Protein AF-0000000087426106 (afdb_homodimer)

Organism: Persicimonas caeni (NCBI:txid2292766)

Secondary structure (DSSP, 8-state):
-PPEEEEEESTTSHHHHHHHHHHHT-TTEEEEEEE-STTTTSBGGGT-TT--S--BEE---HHHHHHH--SEEEE---TT-THHHHHHHHHH-TT-EEEE-SSTTTT-TTSEE--HHHHHHHHTT-SEEEPPPHHHHHHHHHHTTTGGGBSS--EEEEEE-GGGG-SS--GGG-HHHHTT--EE---SS-HHHHHHHHHHTS--EEEEEE-SSSS-EEEEEEEEBSS---HHHHHHHHHHHHTT-TTEEE-SS---HHHHTT-SSEEEEEEEE-TTS-EEEEEEEE-TTTTTTHHHHHHHHHHHHT--TTTT--/-PPEEEEEESTTSHHHHHHHHHHHT-TTEEEEEEE-STTTTSBGGGT-TT--S--BEE---HHHHHHH--SEEEE---TT-THHHHHHHHHH-TT-EEEE-SSTTTT-TTSEE--HHHHHHHHTT-SEEEPPPHHHHHHHHHHTTTGGGBSS--EEEEEE-GGGG-SS--GGG-HHHHTT--EE---SS-HHHHHHHHHHTS--EEEEEE-SSSS-EEEEEEEEBSS---HHHHHHHHHHHHTT-TTEEE-SS---HHHHTT-SSEEEEEEEE-TTS-EEEEEEEE-TTTTTTHHHHHHHHHHHHTS-TTTT--

InterPro domains:
  IPR000534 Semialdehyde dehydrogenase, NAD-binding [PF01118] (6-125)
  IPR000534 Semialdehyde dehydrogenase, NAD-binding [SM00859] (5-126)
  IPR000706 N-acetyl-gamma-glutamyl-phosphate reductase, type 1 [MF_00150] (4-314)
  IPR000706 N-acetyl-gamma-glutamyl-phosphate reductase, type 1 [TIGR01850] (5-314)
  IPR023013 N-acetyl-gamma-glutamyl-phosphate reductase, active site [PS01224] (129-145)
  IPR036291 NAD(P)-binding domain superfamily [SSF51735] (4-149)
  IPR050085 N-acetyl-gamma-glutamyl-phosphate reductase [PTHR32338] (4-313)
  IPR058924 N-acetyl-gamma-glutamyl-phosphate reductase, dimerisation domain [PF22698] (134-288)

Sequence (628 aa):
MTTKTIGIVGARGYTGAELITLLTAHSGFELTYVSSRELAGERLADHVDAYDGELRFEELSPDDVAEYAADVCVLALPNGISGAFIDAIERECPDTVILDLSSDHRFDDTWTYGQTERFREQLKGATRISNPGCYATGMQLGLAPVVDLAIAPPQAFGVSGYSGAGTKPSPKNDLEVLSDNLMPYSLTGHTHEKEVSRHLGSQIYFTPHVAPFFRGITLTLSVQLGRPKSAEQIRALFDEAYADEPLVELVDDIPLVKDNAGEHAVRIGGISVDDNGEHLVVVVTLDNLLKGAATQALQNINLACGFGELEGIRMTTKTIGIVGARGYTGAELITLLTAHSGFELTYVSSRELAGERLADHVDAYDGELRFEELSPDDVAEYAADVCVLALPNGISGAFIDAIERECPDTVILDLSSDHRFDDTWTYGQTERFREQLKGATRISNPGCYATGMQLGLAPVVDLAIAPPQAFGVSGYSGAGTKPSPKNDLEVLSDNLMPYSLTGHTHEKEVSRHLGSQIYFTPHVAPFFRGITLTLSVQLGRPKSAEQIRALFDEAYADEPLVELVDDIPLVKDNAGEHAVRIGGISVDDNGEHLVVVVTLDNLLKGAATQALQNINLACGFGELEGIR

Structure (mmCIF, N/CA/C/O backbone):
data_AF-0000000087426106-model_v1
#
loop_
_entity.id
_entity.type
_entity.pdbx_description
1 polymer 'N-acetyl-gamma-glutamyl-phosphate reductase'
#
loop_
_atom_site.group_PDB
_atom_site.id
_atom_site.type_symbol
_atom_site.label_atom_id
_atom_site.label_alt_id
_atom_site.label_comp_id
_atom_site.label_asym_id
_atom_site.label_entity_id
_atom_site.label_seq_id
_atom_site.pdbx_PDB_ins_code
_atom_site.Cartn_x
_atom_site.Cartn_y
_atom_site.Cartn_z
_atom_site.occupancy
_atom_site.B_iso_or_equiv
_atom_site.auth_seq_id
_atom_site.auth_comp_id
_atom_site.auth_asym_id
_atom_site.auth_atom_id
_atom_site.pdbx_PDB_model_num
ATOM 1 N N . MET A 1 1 ? 13.188 42.094 16.016 1 53.28 1 MET A N 1
ATOM 2 C CA . MET A 1 1 ? 11.766 41.781 15.953 1 53.28 1 MET A CA 1
ATOM 3 C C . MET A 1 1 ? 11.273 41.188 17.266 1 53.28 1 MET A C 1
ATOM 5 O O . MET A 1 1 ? 12.016 40.469 17.938 1 53.28 1 MET A O 1
ATOM 9 N N . THR A 1 2 ? 10.203 41.656 17.922 1 75.75 2 THR A N 1
ATOM 10 C CA . THR A 1 2 ? 9.727 41.25 19.25 1 75.75 2 THR A CA 1
ATOM 11 C C . THR A 1 2 ? 9.312 39.781 19.234 1 75.75 2 THR A C 1
ATOM 13 O O . THR A 1 2 ? 8.695 39.312 18.281 1 75.75 2 THR A O 1
ATOM 16 N N . THR A 1 3 ? 9.836 39.031 20.062 1 92.94 3 THR A N 1
ATOM 17 C CA . THR A 1 3 ? 9.547 37.594 20.25 1 92.94 3 THR A CA 1
ATOM 18 C C . THR A 1 3 ? 8.07 37.375 20.562 1 92.94 3 THR A C 1
ATOM 20 O O . THR A 1 3 ? 7.477 38.125 21.344 1 92.94 3 THR A O 1
ATOM 23 N N . LYS A 1 4 ? 7.445 36.531 19.828 1 97.88 4 LYS A N 1
ATOM 24 C CA . LYS A 1 4 ? 6.051 36.188 20.078 1 97.88 4 LYS A CA 1
ATOM 25 C C . LYS A 1 4 ? 5.949 34.969 20.984 1 97.88 4 LYS A C 1
ATOM 27 O O . LYS A 1 4 ? 6.766 34.031 20.875 1 97.88 4 LYS A O 1
ATOM 32 N N . THR A 1 5 ? 4.961 35.031 21.812 1 98.25 5 THR A N 1
ATOM 33 C CA . THR A 1 5 ? 4.762 33.906 22.719 1 98.25 5 THR A CA 1
ATOM 34 C C . THR A 1 5 ? 3.865 32.844 22.094 1 98.25 5 THR A C 1
ATOM 36 O O . THR A 1 5 ? 2.959 33.156 21.328 1 98.25 5 THR A O 1
ATOM 39 N N . ILE A 1 6 ? 4.195 31.578 22.438 1 98.62 6 ILE A N 1
ATOM 40 C CA . ILE A 1 6 ? 3.418 30.484 21.875 1 98.62 6 ILE A CA 1
ATOM 41 C C . ILE A 1 6 ? 3.219 29.391 22.938 1 98.62 6 ILE A C 1
ATOM 43 O O . ILE A 1 6 ? 4.098 29.172 23.781 1 98.62 6 ILE A O 1
ATOM 47 N N . GLY A 1 7 ? 2.033 28.828 22.984 1 98.5 7 GLY A N 1
ATOM 48 C CA . GLY A 1 7 ? 1.731 27.672 23.828 1 98.5 7 GLY A CA 1
ATOM 49 C C . GLY A 1 7 ? 1.132 26.516 23.062 1 98.5 7 GLY A C 1
ATOM 50 O O . GLY A 1 7 ? 0.563 26.703 21.984 1 98.5 7 GLY A O 1
ATOM 51 N N . ILE A 1 8 ? 1.274 25.281 23.594 1 98.69 8 ILE A N 1
ATOM 52 C CA . ILE A 1 8 ? 0.754 24.062 22.984 1 98.69 8 ILE A CA 1
ATOM 53 C C . ILE A 1 8 ? -0.123 23.312 23.969 1 98.69 8 ILE A C 1
ATOM 55 O O . ILE A 1 8 ? 0.333 22.953 25.062 1 98.69 8 ILE A O 1
ATOM 59 N N . VAL A 1 9 ? -1.366 23.156 23.578 1 97.94 9 VAL A N 1
ATOM 60 C CA . VAL A 1 9 ? -2.283 22.344 24.359 1 97.94 9 VAL A CA 1
ATOM 61 C C . VAL A 1 9 ? -2.297 20.906 23.812 1 97.94 9 VAL A C 1
ATOM 63 O O . VAL A 1 9 ? -2.615 20.688 22.641 1 97.94 9 VAL A O 1
ATOM 66 N N . GLY A 1 10 ? -2.021 19.906 24.656 1 94.81 10 GLY A N 1
ATOM 67 C CA . GLY A 1 10 ? -1.888 18.531 24.203 1 94.81 10 GLY A CA 1
ATOM 68 C C . GLY A 1 10 ? -0.526 18.234 23.594 1 94.81 10 GLY A C 1
ATOM 69 O O . GLY A 1 10 ? -0.433 17.688 22.484 1 94.81 10 GLY A O 1
ATOM 70 N N . ALA A 1 11 ? 0.521 18.484 24.297 1 93.88 11 ALA A N 1
ATOM 71 C CA . ALA A 1 11 ? 1.875 18.531 23.75 1 93.88 11 ALA A CA 1
ATOM 72 C C . ALA A 1 11 ? 2.559 17.172 23.859 1 93.88 11 ALA A C 1
ATOM 74 O O . ALA A 1 11 ? 3.67 16.984 23.359 1 93.88 11 ALA A O 1
ATOM 75 N N . ARG A 1 12 ? 1.917 16.188 24.359 1 90.69 12 ARG A N 1
ATOM 76 C CA . ARG A 1 12 ? 2.594 14.953 24.703 1 90.69 12 ARG A CA 1
ATOM 77 C C . ARG A 1 12 ? 2.74 14.039 23.5 1 90.69 12 ARG A C 1
ATOM 79 O O . ARG A 1 12 ? 3.596 13.148 23.484 1 90.69 12 ARG A O 1
ATOM 86 N N . GLY A 1 13 ? 2.029 14.172 22.5 1 92.94 13 GLY A N 1
ATOM 87 C CA . GLY A 1 13 ? 2.068 13.281 21.359 1 92.94 13 GLY A CA 1
ATOM 88 C C . GLY A 1 13 ? 3.285 13.5 20.469 1 92.94 13 GLY A C 1
ATOM 89 O O . GLY A 1 13 ? 4.098 14.391 20.734 1 92.94 13 GLY A O 1
ATOM 90 N N . TYR A 1 14 ? 3.467 12.664 19.469 1 96 14 TYR A N 1
ATOM 91 C CA . TYR A 1 14 ? 4.602 12.719 18.562 1 96 14 TYR A CA 1
ATOM 92 C C . TYR A 1 14 ? 4.656 14.055 17.828 1 96 14 TYR A C 1
ATOM 94 O O . TYR A 1 14 ? 5.723 14.656 17.703 1 96 14 TYR A O 1
ATOM 102 N N . THR A 1 15 ? 3.502 14.477 17.312 1 96.62 15 THR A N 1
ATOM 103 C CA . THR A 1 15 ? 3.457 15.75 16.609 1 96.62 15 THR A CA 1
ATOM 104 C C . THR A 1 15 ? 3.842 16.906 17.531 1 96.62 15 THR A C 1
ATOM 106 O O . THR A 1 15 ? 4.559 17.812 17.125 1 96.62 15 THR A O 1
ATOM 109 N N . GLY A 1 16 ? 3.32 16.891 18.766 1 96.5 16 GLY A N 1
ATOM 110 C CA . GLY A 1 16 ? 3.707 17.906 19.734 1 96.5 16 GLY A CA 1
ATOM 111 C C . GLY A 1 16 ? 5.207 17.984 19.953 1 96.5 16 GLY A C 1
ATOM 112 O O . GLY A 1 16 ? 5.785 19.062 19.953 1 96.5 16 GLY A O 1
ATOM 113 N N . ALA A 1 17 ? 5.809 16.828 20.125 1 96.56 17 ALA A N 1
ATOM 114 C CA . ALA A 1 17 ? 7.254 16.766 20.328 1 96.56 17 ALA A CA 1
ATOM 115 C C . ALA A 1 17 ? 8.008 17.344 19.125 1 96.56 17 ALA A C 1
ATOM 117 O O . ALA A 1 17 ? 8.984 18.078 19.297 1 96.56 17 ALA A O 1
ATOM 118 N N . GLU A 1 18 ? 7.586 17.031 17.938 1 97.75 18 GLU A N 1
ATOM 119 C CA . GLU A 1 18 ? 8.211 17.562 16.734 1 97.75 18 GLU A CA 1
ATOM 120 C C . GLU A 1 18 ? 8.062 19.078 16.656 1 97.75 18 GLU A C 1
ATOM 122 O O . GLU A 1 18 ? 9 19.781 16.281 1 97.75 18 GLU A O 1
ATOM 127 N N . LEU A 1 19 ? 6.883 19.547 16.984 1 98.38 19 LEU A N 1
ATOM 128 C CA . LEU A 1 19 ? 6.641 20.984 16.938 1 98.38 19 LEU A CA 1
ATOM 129 C C . LEU A 1 19 ? 7.496 21.719 17.969 1 98.38 19 LEU A C 1
ATOM 131 O O . LEU A 1 19 ? 8.047 22.781 17.672 1 98.38 19 LEU A O 1
ATOM 135 N N . ILE A 1 20 ? 7.602 21.172 19.172 1 98.12 20 ILE A N 1
ATOM 136 C CA . ILE A 1 20 ? 8.438 21.766 20.219 1 98.12 20 ILE A CA 1
ATOM 137 C C . ILE A 1 20 ? 9.883 21.828 19.734 1 98.12 20 ILE A C 1
ATOM 139 O O . ILE A 1 20 ? 10.562 22.844 19.922 1 98.12 20 ILE A O 1
ATOM 143 N N . THR A 1 21 ? 10.32 20.766 19.078 1 98.06 21 THR A N 1
ATOM 144 C CA . THR A 1 21 ? 11.672 20.734 18.531 1 98.06 21 THR A CA 1
ATOM 145 C C . THR A 1 21 ? 11.867 21.875 17.531 1 98.06 21 THR A C 1
ATOM 147 O O . THR A 1 21 ? 12.875 22.594 17.594 1 98.06 21 THR A O 1
ATOM 150 N N . LEU A 1 22 ? 10.961 22.094 16.672 1 98.38 22 LEU A N 1
ATOM 151 C CA . LEU A 1 22 ? 11.039 23.141 15.664 1 98.38 22 LEU A CA 1
ATOM 152 C C . LEU A 1 22 ? 11.008 24.516 16.328 1 98.38 22 LEU A C 1
ATOM 154 O O . LEU A 1 22 ? 11.766 25.406 15.938 1 98.38 22 LEU A O 1
ATOM 158 N N . LEU A 1 23 ? 10.18 24.656 17.312 1 97.75 23 LEU A N 1
ATOM 159 C CA . LEU A 1 23 ? 10.031 25.938 18 1 97.75 23 LEU A CA 1
ATOM 160 C C . LEU A 1 23 ? 11.289 26.281 18.797 1 97.75 23 LEU A C 1
ATOM 162 O O . LEU A 1 23 ? 11.641 27.453 18.922 1 97.75 23 LEU A O 1
ATOM 166 N N . THR A 1 24 ? 11.891 25.25 19.312 1 96.31 24 THR A N 1
ATOM 167 C CA . THR A 1 24 ? 13.133 25.453 20.062 1 96.31 24 THR A CA 1
ATOM 168 C C . THR A 1 24 ? 14.203 26.062 19.156 1 96.31 24 THR A C 1
ATOM 170 O O . THR A 1 24 ? 15.031 26.859 19.641 1 96.31 24 THR A O 1
ATOM 173 N N . ALA A 1 25 ? 14.117 25.781 17.906 1 95.06 25 ALA A N 1
ATOM 174 C CA . ALA A 1 25 ? 15.102 26.281 16.953 1 95.06 25 ALA A CA 1
ATOM 175 C C . ALA A 1 25 ? 14.672 27.625 16.359 1 95.06 25 ALA A C 1
ATOM 177 O O . ALA A 1 25 ? 15.406 28.219 15.578 1 95.06 25 ALA A O 1
ATOM 178 N N . HIS A 1 26 ? 13.57 28.125 16.734 1 96.88 26 HIS A N 1
ATOM 179 C CA . HIS A 1 26 ? 13 29.344 16.172 1 96.88 26 HIS A CA 1
ATOM 180 C C . HIS A 1 26 ? 13.25 30.547 17.078 1 96.88 26 HIS A C 1
ATOM 182 O O . HIS A 1 26 ? 12.766 30.578 18.203 1 96.88 26 HIS A O 1
ATOM 188 N N . SER A 1 27 ? 13.883 31.562 16.625 1 95.31 27 SER A N 1
ATOM 189 C CA . SER A 1 27 ? 14.289 32.688 17.453 1 95.31 27 SER A CA 1
ATOM 190 C C . SER A 1 27 ? 13.133 33.656 17.672 1 95.31 27 SER A C 1
ATOM 192 O O . SER A 1 27 ? 13.172 34.5 18.594 1 95.31 27 SER A O 1
ATOM 194 N N . GLY A 1 28 ? 12.141 33.5 16.859 1 97.38 28 GLY A N 1
ATOM 195 C CA . GLY A 1 28 ? 11.039 34.469 16.922 1 97.38 28 GLY A CA 1
ATOM 196 C C . GLY A 1 28 ? 9.945 34.062 17.875 1 97.38 28 GLY A C 1
ATOM 197 O O . GLY A 1 28 ? 9.047 34.844 18.188 1 97.38 28 GLY A O 1
ATOM 198 N N . PHE A 1 29 ? 10.062 32.844 18.422 1 97.75 29 PHE A N 1
ATOM 199 C CA . PHE A 1 29 ? 9.016 32.375 19.312 1 97.75 29 PHE A CA 1
ATOM 200 C C . PHE A 1 29 ? 9.594 32 20.672 1 97.75 29 PHE A C 1
ATOM 202 O O . PHE A 1 29 ? 10.711 31.484 20.766 1 97.75 29 PHE A O 1
ATOM 209 N N . GLU A 1 30 ? 8.828 32.281 21.641 1 97.19 30 GLU A N 1
ATOM 210 C CA . GLU A 1 30 ? 9.078 31.797 23 1 97.19 30 GLU A CA 1
ATOM 211 C C . GLU A 1 30 ? 7.98 30.844 23.453 1 97.19 30 GLU A C 1
ATOM 213 O O . GLU A 1 30 ? 6.816 31.234 23.562 1 97.19 30 GLU A O 1
ATOM 218 N N . LEU A 1 31 ? 8.336 29.625 23.688 1 97.94 31 LEU A N 1
ATOM 219 C CA . LEU A 1 31 ? 7.383 28.656 24.219 1 97.94 31 LEU A CA 1
ATOM 220 C C . LEU A 1 31 ? 7.066 28.953 25.688 1 97.94 31 LEU A C 1
ATOM 222 O O . LEU A 1 31 ? 7.941 28.844 26.547 1 97.94 31 LEU A O 1
ATOM 226 N N . THR A 1 32 ? 5.797 29.234 25.984 1 97.31 32 THR A N 1
ATOM 227 C CA . THR A 1 32 ? 5.492 29.766 27.312 1 97.31 32 THR A CA 1
ATOM 228 C C . THR A 1 32 ? 4.77 28.719 28.156 1 97.31 32 THR A C 1
ATOM 230 O O . THR A 1 32 ? 4.82 28.75 29.375 1 97.31 32 THR A O 1
ATOM 233 N N . TYR A 1 33 ? 4.082 27.828 27.469 1 97.69 33 TYR A N 1
ATOM 234 C CA . TYR A 1 33 ? 3.461 26.734 28.219 1 97.69 33 TYR A CA 1
ATOM 235 C C . TYR A 1 33 ? 3.254 25.516 27.328 1 97.69 33 TYR A C 1
ATOM 237 O O . TYR A 1 33 ? 3.158 25.641 26.094 1 97.69 33 TYR A O 1
ATOM 245 N N . VAL A 1 34 ? 3.188 24.391 27.891 1 98.25 34 VAL A N 1
ATOM 246 C CA . VAL A 1 34 ? 2.812 23.109 27.297 1 98.25 34 VAL A CA 1
ATOM 247 C C . VAL A 1 34 ? 1.861 22.359 28.234 1 98.25 34 VAL A C 1
ATOM 249 O O . VAL A 1 34 ? 2.117 22.266 29.438 1 98.25 34 VAL A O 1
ATOM 252 N N . SER A 1 35 ? 0.812 21.906 27.625 1 97 35 SER A N 1
ATOM 253 C CA . SER A 1 35 ? -0.205 21.266 28.469 1 97 35 SER A CA 1
ATOM 254 C C . SER A 1 35 ? -0.269 19.766 28.203 1 97 35 SER A C 1
ATOM 256 O O . SER A 1 35 ? -0.143 19.328 27.062 1 97 35 SER A O 1
ATOM 258 N N . SER A 1 36 ? -0.388 19 29.172 1 95.5 36 SER A N 1
ATOM 259 C CA . SER A 1 36 ? -0.658 17.562 29.188 1 95.5 36 SER A CA 1
ATOM 260 C C . SER A 1 36 ? -1.128 17.109 30.562 1 95.5 36 SER A C 1
ATOM 262 O O . SER A 1 36 ? -0.473 17.391 31.578 1 95.5 36 SER A O 1
ATOM 264 N N . ARG A 1 37 ? -2.266 16.469 30.703 1 91.94 37 ARG A N 1
ATOM 265 C CA . ARG A 1 37 ? -2.734 15.914 31.969 1 91.94 37 ARG A CA 1
ATOM 266 C C . ARG A 1 37 ? -1.839 14.773 32.438 1 91.94 37 ARG A C 1
ATOM 268 O O . ARG A 1 37 ? -1.472 14.703 33.625 1 91.94 37 ARG A O 1
ATOM 275 N N . GLU A 1 38 ? -1.466 13.891 31.469 1 93.06 38 GLU A N 1
ATOM 276 C CA . GLU A 1 38 ? -0.722 12.672 31.766 1 93.06 38 GLU A CA 1
ATOM 277 C C . GLU A 1 38 ? 0.686 12.984 32.25 1 93.06 38 GLU A C 1
ATOM 279 O O . GLU A 1 38 ? 1.226 12.273 33.125 1 93.06 38 GLU A O 1
ATOM 284 N N . LEU A 1 39 ? 1.268 14.062 31.781 1 96.12 39 LEU A N 1
ATOM 285 C CA . LEU A 1 39 ? 2.662 14.352 32.094 1 96.12 39 LEU A CA 1
ATOM 286 C C . LEU A 1 39 ? 2.77 15.555 33.031 1 96.12 39 LEU A C 1
ATOM 288 O O . LEU A 1 39 ? 3.854 16.109 33.188 1 96.12 39 LEU A O 1
ATOM 292 N N . ALA A 1 40 ? 1.694 15.977 33.594 1 97.19 40 ALA A N 1
ATOM 293 C CA . ALA A 1 40 ? 1.67 17.172 34.438 1 97.19 40 ALA A CA 1
ATOM 294 C C . ALA A 1 40 ? 2.762 17.109 35.5 1 97.19 40 ALA A C 1
ATOM 296 O O . ALA A 1 40 ? 2.904 16.109 36.188 1 97.19 40 ALA A O 1
ATOM 297 N N . GLY A 1 41 ? 3.51 18.188 35.5 1 97.94 41 GLY A N 1
ATOM 298 C CA . GLY A 1 41 ? 4.559 18.297 36.531 1 97.94 41 GLY A CA 1
ATOM 299 C C . GLY A 1 41 ? 5.914 17.828 36.031 1 97.94 41 GLY A C 1
ATOM 300 O O . GLY A 1 41 ? 6.945 18.203 36.594 1 97.94 41 GLY A O 1
ATOM 301 N N . GLU A 1 42 ? 5.938 17.031 35 1 97.94 42 GLU A N 1
ATOM 302 C CA . GLU A 1 42 ? 7.195 16.516 34.469 1 97.94 42 GLU A CA 1
ATOM 303 C C . GLU A 1 42 ? 7.914 17.562 33.625 1 97.94 42 GLU A C 1
ATOM 305 O O . GLU A 1 42 ? 7.277 18.438 33.062 1 97.94 42 GLU A O 1
ATOM 310 N N . ARG A 1 43 ? 9.227 17.516 33.719 1 97.56 43 ARG A N 1
ATOM 311 C CA . ARG A 1 43 ? 10.031 18.469 32.938 1 97.56 43 ARG A CA 1
ATOM 312 C C . ARG A 1 43 ? 9.906 18.188 31.438 1 97.56 43 ARG A C 1
ATOM 314 O O . ARG A 1 43 ? 10.023 17.031 31.016 1 97.56 43 ARG A O 1
ATOM 321 N N . LEU A 1 44 ? 9.68 19.219 30.625 1 98.19 44 LEU A N 1
ATOM 322 C CA . LEU A 1 44 ? 9.602 19.094 29.172 1 98.19 44 LEU A CA 1
ATOM 323 C C . LEU A 1 44 ? 10.906 18.516 28.609 1 98.19 44 LEU A C 1
ATOM 325 O O . LEU A 1 44 ? 10.883 17.672 27.719 1 98.19 44 LEU A O 1
ATOM 329 N N . ALA A 1 45 ? 12.039 18.844 29.109 1 97.44 45 ALA A N 1
ATOM 330 C CA . ALA A 1 45 ? 13.367 18.453 28.656 1 97.44 45 ALA A CA 1
ATOM 331 C C . ALA A 1 45 ? 13.57 16.953 28.812 1 97.44 45 ALA A C 1
ATOM 333 O O . ALA A 1 45 ? 14.453 16.359 28.172 1 97.44 45 ALA A O 1
ATOM 334 N N . ASP A 1 46 ? 12.805 16.312 29.656 1 97.25 46 ASP A N 1
ATOM 335 C CA . ASP A 1 46 ? 12.906 14.875 29.859 1 97.25 46 ASP A CA 1
ATOM 336 C C . ASP A 1 46 ? 12.172 14.109 28.75 1 97.25 46 ASP A C 1
ATOM 338 O O . ASP A 1 46 ? 12.359 12.898 28.609 1 97.25 46 ASP A O 1
ATOM 342 N N . HIS A 1 47 ? 11.383 14.82 28 1 96.56 47 HIS A N 1
ATOM 343 C CA . HIS A 1 47 ? 10.531 14.148 27.016 1 96.56 47 HIS A CA 1
ATOM 344 C C . HIS A 1 47 ? 10.859 14.617 25.594 1 96.56 47 HIS A C 1
ATOM 346 O O . HIS A 1 47 ? 10.5 13.953 24.625 1 96.56 47 HIS A O 1
ATOM 352 N N . VAL A 1 48 ? 11.406 15.719 25.484 1 97.44 48 VAL A N 1
ATOM 353 C CA . VAL A 1 48 ? 11.828 16.281 24.203 1 97.44 48 VAL A CA 1
ATOM 354 C C . VAL A 1 48 ? 13.305 16.656 24.25 1 97.44 48 VAL A C 1
ATOM 356 O O . VAL A 1 48 ? 13.656 17.734 24.766 1 97.44 48 VAL A O 1
ATOM 359 N N . ASP A 1 49 ? 14.125 15.898 23.656 1 95.75 49 ASP A N 1
ATOM 360 C CA . ASP A 1 49 ? 15.578 16.016 23.797 1 95.75 49 ASP A CA 1
ATOM 361 C C . ASP A 1 49 ? 16.078 17.359 23.297 1 95.75 49 ASP A C 1
ATOM 363 O O . ASP A 1 49 ? 17.031 17.922 23.844 1 95.75 49 ASP A O 1
ATOM 367 N N . ALA A 1 50 ? 15.367 17.875 22.328 1 95.44 50 ALA A N 1
ATOM 368 C CA . ALA A 1 50 ? 15.82 19.109 21.703 1 95.44 50 ALA A CA 1
ATOM 369 C C . ALA A 1 50 ? 15.586 20.312 22.625 1 95.44 50 ALA A C 1
ATOM 371 O O . ALA A 1 50 ? 16.172 21.375 22.422 1 95.44 50 ALA A O 1
ATOM 372 N N . TYR A 1 51 ? 14.758 20.141 23.578 1 97 51 TYR A N 1
ATOM 373 C CA . TYR A 1 51 ? 14.398 21.234 24.469 1 97 51 TYR A CA 1
ATOM 374 C C . TYR A 1 51 ? 15.273 21.234 25.719 1 97 51 TYR A C 1
ATOM 376 O O . TYR A 1 51 ? 15.375 20.219 26.406 1 97 51 TYR A O 1
ATOM 384 N N . ASP A 1 52 ? 15.867 22.328 26.047 1 94.69 52 ASP A N 1
ATOM 385 C CA . ASP A 1 52 ? 16.781 22.375 27.188 1 94.69 52 ASP A CA 1
ATOM 386 C C . ASP A 1 52 ? 16.312 23.438 28.203 1 94.69 52 ASP A C 1
ATOM 388 O O . ASP A 1 52 ? 17.094 23.828 29.062 1 94.69 52 ASP A O 1
ATOM 392 N N . GLY A 1 53 ? 15.156 23.891 28.125 1 95.62 53 GLY A N 1
ATOM 393 C CA . GLY A 1 53 ? 14.625 24.891 29.047 1 95.62 53 GLY A CA 1
ATOM 394 C C . GLY A 1 53 ? 14.062 24.281 30.312 1 95.62 53 GLY A C 1
ATOM 395 O O . GLY A 1 53 ? 14.383 23.141 30.656 1 95.62 53 GLY A O 1
ATOM 396 N N . GLU A 1 54 ? 13.242 25.094 31.016 1 96.62 54 GLU A N 1
ATOM 397 C CA . GLU A 1 54 ? 12.797 24.672 32.344 1 96.62 54 GLU A CA 1
ATOM 398 C C . GLU A 1 54 ? 11.289 24.453 32.375 1 96.62 54 GLU A C 1
ATOM 400 O O . GLU A 1 54 ? 10.719 24.156 33.438 1 96.62 54 GLU A O 1
ATOM 405 N N . LEU A 1 55 ? 10.734 24.5 31.234 1 97.44 55 LEU A N 1
ATOM 406 C CA . LEU A 1 55 ? 9.289 24.344 31.188 1 97.44 55 LEU A CA 1
ATOM 407 C C . LEU A 1 55 ? 8.875 22.969 31.672 1 97.44 55 LEU A C 1
ATOM 409 O O . LEU A 1 55 ? 9.594 21.984 31.453 1 97.44 55 LEU A O 1
ATOM 413 N N . ARG A 1 56 ? 7.715 22.906 32.312 1 98.12 56 ARG A N 1
ATOM 414 C CA . ARG A 1 56 ? 7.078 21.672 32.719 1 98.12 56 ARG A CA 1
ATOM 415 C C . ARG A 1 56 ? 5.688 21.531 32.125 1 98.12 56 ARG A C 1
ATOM 417 O O . ARG A 1 56 ? 5.023 22.531 31.844 1 98.12 56 ARG A O 1
ATOM 424 N N . PHE A 1 57 ? 5.328 20.297 31.922 1 98.19 57 PHE A N 1
ATOM 425 C CA . PHE A 1 57 ? 3.949 20.062 31.5 1 98.19 57 PHE A CA 1
ATOM 426 C C . PHE A 1 57 ? 2.973 20.5 32.594 1 98.19 57 PHE A C 1
ATOM 428 O O . PHE A 1 57 ? 3.221 20.281 33.781 1 98.19 57 PHE A O 1
ATOM 435 N N . GLU A 1 58 ? 1.907 21.094 32.125 1 98 58 GLU A N 1
ATOM 436 C CA . GLU A 1 58 ? 0.857 21.516 33.062 1 98 58 GLU A CA 1
ATOM 437 C C . GLU A 1 58 ? -0.499 20.953 32.656 1 98 58 GLU A C 1
ATOM 439 O O . GLU A 1 58 ? 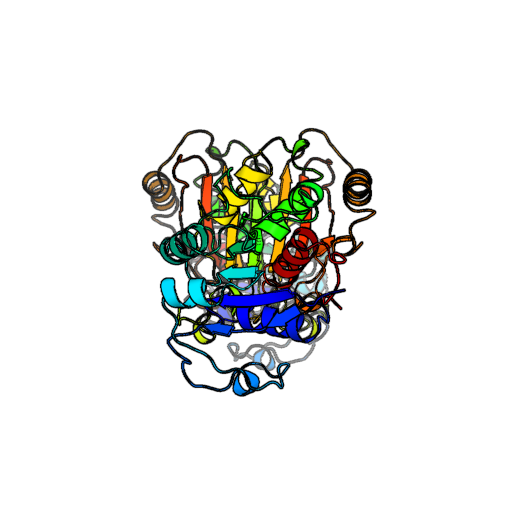-0.755 20.734 31.469 1 98 58 GLU A O 1
ATOM 444 N N . GLU A 1 59 ? -1.264 20.594 33.625 1 97.44 59 GLU A N 1
ATOM 445 C CA . GLU A 1 59 ? -2.68 20.359 33.375 1 97.44 59 GLU A CA 1
ATOM 446 C C . GLU A 1 59 ? -3.455 21.672 33.344 1 97.44 59 GLU A C 1
ATOM 448 O O . GLU A 1 59 ? -3.674 22.312 34.375 1 97.44 59 GLU A O 1
ATOM 453 N N . LEU A 1 60 ? -3.879 22.109 32.219 1 97.38 60 LEU A N 1
ATOM 454 C CA . LEU A 1 60 ? -4.48 23.438 32.062 1 97.38 60 LEU A CA 1
ATOM 455 C C . LEU A 1 60 ? -5.93 23.312 31.594 1 97.38 60 LEU A C 1
ATOM 457 O O . LEU A 1 60 ? -6.238 22.562 30.672 1 97.38 60 LEU A O 1
ATOM 461 N N . SER A 1 61 ? -6.812 23.984 32.25 1 97.12 61 SER A N 1
ATOM 462 C CA . SER A 1 61 ? -8.188 24.141 31.797 1 97.12 61 SER A CA 1
ATOM 463 C C . SER A 1 61 ? -8.273 25.156 30.656 1 97.12 61 SER A C 1
ATOM 465 O O . SER A 1 61 ? -7.316 25.875 30.391 1 97.12 61 SER A O 1
ATOM 467 N N . PRO A 1 62 ? -9.438 25.188 30 1 97.75 62 PRO A N 1
ATOM 468 C CA . PRO A 1 62 ? -9.641 26.219 28.984 1 97.75 62 PRO A CA 1
ATOM 469 C C . PRO A 1 62 ? -9.414 27.625 29.516 1 97.75 62 PRO A C 1
ATOM 471 O O . PRO A 1 62 ? -8.766 28.438 28.844 1 97.75 62 PRO A O 1
ATOM 474 N N . ASP A 1 63 ? -9.859 27.906 30.688 1 97.44 63 ASP A N 1
ATOM 475 C CA . ASP A 1 63 ? -9.695 29.219 31.266 1 97.44 63 ASP A CA 1
ATOM 476 C C . ASP A 1 63 ? -8.227 29.516 31.578 1 97.44 63 ASP A C 1
ATOM 478 O O . ASP A 1 63 ? -7.762 30.641 31.438 1 97.44 63 ASP A O 1
ATOM 482 N N . ASP A 1 64 ? -7.539 28.484 32.062 1 97.69 64 ASP A N 1
ATOM 483 C CA . ASP A 1 64 ? -6.109 28.641 32.312 1 97.69 64 ASP A CA 1
ATOM 484 C C . ASP A 1 64 ? -5.371 29.047 31.031 1 97.69 64 ASP A C 1
ATOM 486 O O . ASP A 1 64 ? -4.531 29.953 31.062 1 97.69 64 ASP A O 1
ATOM 490 N N . VAL A 1 65 ? -5.664 28.359 29.938 1 97.81 65 VAL A N 1
ATOM 491 C CA . VAL A 1 65 ? -5.016 28.609 28.656 1 97.81 65 VAL A CA 1
ATOM 492 C C . VAL A 1 65 ? -5.293 30.047 28.203 1 97.81 65 VAL A C 1
ATOM 494 O O . VAL A 1 65 ? -4.387 30.75 27.75 1 97.81 65 VAL A O 1
ATOM 497 N N . ALA A 1 66 ? -6.496 30.469 28.344 1 97.31 66 ALA A N 1
ATOM 498 C CA . ALA A 1 66 ? -6.871 31.828 27.969 1 97.31 66 ALA A CA 1
ATOM 499 C C . ALA A 1 66 ? -6.129 32.875 28.812 1 97.31 66 ALA A C 1
ATOM 501 O O . ALA A 1 66 ? -5.793 33.938 28.328 1 97.31 66 ALA A O 1
ATOM 502 N N . GLU A 1 67 ? -5.891 32.531 30.047 1 96.31 67 GLU A N 1
ATOM 503 C CA . GLU A 1 67 ? -5.219 33.438 30.969 1 96.31 67 GLU A CA 1
ATOM 504 C C . GLU A 1 67 ? -3.762 33.656 30.562 1 96.31 67 GLU A C 1
ATOM 506 O O . GLU A 1 67 ? -3.191 34.719 30.828 1 96.31 67 GLU A O 1
ATOM 511 N N . TYR A 1 68 ? -3.156 32.656 29.984 1 95.12 68 TYR A N 1
ATOM 512 C CA . TYR A 1 68 ? -1.79 32.812 29.5 1 95.12 68 TYR A CA 1
ATOM 513 C C . TYR A 1 68 ? -1.7 33.938 28.453 1 95.12 68 TYR A C 1
ATOM 515 O O . TYR A 1 68 ? -0.667 34.594 28.328 1 95.12 68 TYR A O 1
ATOM 523 N N . ALA A 1 69 ? -2.75 34.094 27.656 1 95.31 69 ALA A N 1
ATOM 524 C CA . ALA A 1 69 ? -2.852 35.156 26.656 1 95.31 69 ALA A CA 1
ATOM 525 C C . ALA A 1 69 ? -1.648 35.156 25.719 1 95.31 69 ALA A C 1
ATOM 527 O O . ALA A 1 69 ? -1.041 36.188 25.453 1 95.31 69 ALA A O 1
ATOM 528 N N . ALA A 1 70 ? -1.248 33.938 25.312 1 97.56 70 ALA A N 1
ATOM 529 C CA . ALA A 1 70 ? -0.148 33.812 24.359 1 97.56 70 ALA A CA 1
ATOM 530 C C . ALA A 1 70 ? -0.537 34.375 23 1 97.56 70 ALA A C 1
ATOM 532 O O . ALA A 1 70 ? -1.719 34.406 22.656 1 97.56 70 ALA A O 1
ATOM 533 N N . ASP A 1 71 ? 0.462 34.844 22.234 1 98.38 71 ASP A N 1
ATOM 534 C CA . ASP A 1 71 ? 0.207 35.312 20.875 1 98.38 71 ASP A CA 1
ATOM 535 C C . ASP A 1 71 ? -0.334 34.219 19.984 1 98.38 71 ASP A C 1
ATOM 537 O O . ASP A 1 71 ? -1.147 34.469 19.094 1 98.38 71 ASP A O 1
ATOM 541 N N . VAL A 1 72 ? 0.172 33 20.172 1 98.81 72 VAL A N 1
ATOM 542 C CA . VAL A 1 72 ? -0.23 31.828 19.391 1 98.81 72 VAL A CA 1
ATOM 543 C C . VAL A 1 72 ? -0.582 30.672 20.328 1 98.81 72 VAL A C 1
ATOM 545 O O . VAL A 1 72 ? 0.114 30.438 21.312 1 98.81 72 VAL A O 1
ATOM 548 N N . CYS A 1 73 ? -1.648 30 20.031 1 98.81 73 CYS A N 1
ATOM 549 C CA . CYS A 1 73 ? -2.035 28.766 20.719 1 98.81 73 CYS A CA 1
ATOM 550 C C . CYS A 1 73 ? -2.211 27.625 19.734 1 98.81 73 CYS A C 1
ATOM 552 O O . CYS A 1 73 ? -3.049 27.703 18.828 1 98.81 73 CYS A O 1
ATOM 554 N N . VAL A 1 74 ? -1.464 26.547 19.906 1 98.81 74 VAL A N 1
ATOM 555 C CA . VAL A 1 74 ? -1.629 25.344 19.094 1 98.81 74 VAL A CA 1
ATOM 556 C C . VAL A 1 74 ? -2.441 24.312 19.875 1 98.81 74 VAL A C 1
ATOM 558 O O . VAL A 1 74 ? -2.107 23.969 21.016 1 98.81 74 VAL A O 1
ATOM 561 N N . LEU A 1 75 ? -3.496 23.906 19.25 1 98.38 75 LEU A N 1
ATOM 562 C CA . LEU A 1 75 ? -4.312 22.844 19.828 1 98.38 75 LEU A CA 1
ATOM 563 C C . LEU A 1 75 ? -3.965 21.5 19.219 1 98.38 75 LEU A C 1
ATOM 565 O O . LEU A 1 75 ? -4.344 21.219 18.078 1 98.38 75 LEU A O 1
ATOM 569 N N . ALA A 1 76 ? -3.273 20.703 19.906 1 96.81 76 ALA A N 1
ATOM 570 C CA . ALA A 1 76 ? -2.896 19.344 19.516 1 96.81 76 ALA A CA 1
ATOM 571 C C . ALA A 1 76 ? -3.689 18.312 20.312 1 96.81 76 ALA A C 1
ATOM 573 O O . ALA A 1 76 ? -3.107 17.438 20.969 1 96.81 76 ALA A O 1
ATOM 574 N N . LEU A 1 77 ? -4.996 18.375 20.219 1 95.12 77 LEU A N 1
ATOM 575 C CA . LEU A 1 77 ? -5.93 17.547 20.969 1 95.12 77 LEU A CA 1
ATOM 576 C C . LEU A 1 77 ? -6.66 16.578 20.062 1 95.12 77 LEU A C 1
ATOM 578 O O . LEU A 1 77 ? -6.707 16.781 18.844 1 95.12 77 LEU A O 1
ATOM 582 N N . PRO A 1 78 ? -7.188 15.477 20.641 1 92.12 78 PRO A N 1
ATOM 583 C CA . PRO A 1 78 ? -8.039 14.602 19.844 1 92.12 78 PRO A CA 1
ATOM 584 C C . PRO A 1 78 ? -9.25 15.328 19.266 1 92.12 78 PRO A C 1
ATOM 586 O O . PRO A 1 78 ? -9.625 16.406 19.75 1 92.12 78 PRO A O 1
ATOM 589 N N . ASN A 1 79 ? -9.797 14.773 18.25 1 94.38 79 ASN A N 1
ATOM 590 C CA . ASN A 1 79 ? -10.977 15.352 17.625 1 94.38 79 ASN A CA 1
ATOM 591 C C . ASN A 1 79 ? -12.102 15.57 18.641 1 94.38 79 ASN A C 1
ATOM 593 O O . ASN A 1 79 ? -12.32 14.742 19.516 1 94.38 79 ASN A O 1
ATOM 597 N N . GLY A 1 80 ? -12.742 16.656 18.516 1 95.12 80 GLY A N 1
ATOM 598 C CA . GLY A 1 80 ? -13.945 16.922 19.297 1 95.12 80 GLY A CA 1
ATOM 599 C C . GLY A 1 80 ? -13.656 17.578 20.625 1 95.12 80 GLY A C 1
ATOM 600 O O . GLY A 1 80 ? -14.586 17.906 21.375 1 95.12 80 GLY A O 1
ATOM 601 N N . ILE A 1 81 ? -12.453 17.875 20.906 1 94.06 81 ILE A N 1
ATOM 602 C CA . ILE A 1 81 ? -12.086 18.312 22.25 1 94.06 81 ILE A CA 1
ATOM 603 C C . ILE A 1 81 ? -11.703 19.781 22.219 1 94.06 81 ILE A C 1
ATOM 605 O O . ILE A 1 81 ? -11.812 20.469 23.25 1 94.06 81 ILE A O 1
ATOM 609 N N . SER A 1 82 ? -11.375 20.422 21.172 1 95.88 82 SER A N 1
ATOM 610 C CA . SER A 1 82 ? -10.758 21.734 21.078 1 95.88 82 SER A CA 1
ATOM 611 C C . SER A 1 82 ? -11.781 22.844 21.297 1 95.88 82 SER A C 1
ATOM 613 O O . SER A 1 82 ? -11.422 23.984 21.562 1 95.88 82 SER A O 1
ATOM 615 N N . GLY A 1 83 ? -13.094 22.578 21.219 1 96.44 83 GLY A N 1
ATOM 616 C CA . GLY A 1 83 ? -14.148 23.578 21.234 1 96.44 83 GLY A CA 1
ATOM 617 C C . GLY A 1 83 ? -14.094 24.484 22.453 1 96.44 83 GLY A C 1
ATOM 618 O O . GLY A 1 83 ? -14.148 25.703 22.344 1 96.44 83 GLY A O 1
ATOM 619 N N . ALA A 1 84 ? -13.984 23.891 23.641 1 96.75 84 ALA A N 1
ATOM 620 C CA . ALA A 1 84 ? -13.984 24.641 24.891 1 96.75 84 ALA A CA 1
ATOM 621 C C . ALA A 1 84 ? -12.789 25.578 24.969 1 96.75 84 ALA A C 1
ATOM 623 O O . ALA A 1 84 ? -12.898 26.688 25.5 1 96.75 84 ALA A O 1
ATOM 624 N N . PHE A 1 85 ? -11.688 25.125 24.531 1 97.94 85 PHE A N 1
ATOM 625 C CA . PHE A 1 85 ? -10.484 25.953 24.531 1 97.94 85 PHE A CA 1
ATOM 626 C C . PHE A 1 85 ? -10.633 27.141 23.594 1 97.94 85 PHE A C 1
ATOM 628 O O . PHE A 1 85 ? -10.281 28.266 23.953 1 97.94 85 PHE A O 1
ATOM 635 N N . ILE A 1 86 ? -11.156 26.891 22.453 1 98.19 86 ILE A N 1
ATOM 636 C CA . ILE A 1 86 ? -11.367 27.938 21.453 1 98.19 86 ILE A CA 1
ATOM 637 C C . ILE A 1 86 ? -12.312 28.984 22 1 98.19 86 ILE A C 1
ATOM 639 O O . ILE A 1 86 ? -12.039 30.188 21.922 1 98.19 86 ILE A O 1
ATOM 643 N N . ASP A 1 87 ? -13.359 28.578 22.609 1 97.81 87 ASP A N 1
ATOM 644 C CA . ASP A 1 87 ? -14.352 29.484 23.188 1 97.81 87 ASP A CA 1
ATOM 645 C C . ASP A 1 87 ? -13.711 30.375 24.25 1 97.81 87 ASP A C 1
ATOM 647 O O . ASP A 1 87 ? -13.953 31.594 24.266 1 97.81 87 ASP A O 1
ATOM 651 N N . ALA A 1 88 ? -12.977 29.797 25.109 1 98.12 88 ALA A N 1
ATOM 652 C CA . ALA A 1 88 ? -12.336 30.547 26.188 1 98.12 88 ALA A CA 1
ATOM 653 C C . ALA A 1 88 ? -11.359 31.578 25.641 1 98.12 88 ALA A C 1
ATOM 655 O O . ALA A 1 88 ? -11.344 32.719 26.094 1 98.12 88 ALA A O 1
ATOM 656 N N . ILE A 1 89 ? -10.562 31.188 24.672 1 97.88 89 ILE A N 1
ATOM 657 C CA . ILE A 1 89 ? -9.578 32.094 24.078 1 97.88 89 ILE A CA 1
ATOM 658 C C . ILE A 1 89 ? -10.289 33.219 23.359 1 97.88 89 ILE A C 1
ATOM 660 O O . ILE A 1 89 ? -9.898 34.406 23.5 1 97.88 89 ILE A O 1
ATOM 664 N N . GLU A 1 90 ? -11.32 32.906 22.609 1 96.81 90 GLU A N 1
ATOM 665 C CA . GLU A 1 90 ? -12.055 33.938 21.859 1 96.81 90 GLU A CA 1
ATOM 666 C C . GLU A 1 90 ? -12.68 34.969 22.797 1 96.81 90 GLU A C 1
ATOM 668 O O . GLU A 1 90 ? -12.773 36.125 22.453 1 96.81 90 GLU A O 1
ATOM 673 N N . ARG A 1 91 ? -13.047 34.5 23.922 1 96.69 91 ARG A N 1
ATOM 674 C CA . ARG A 1 91 ? -13.672 35.375 24.891 1 96.69 91 ARG A CA 1
ATOM 675 C C . ARG A 1 91 ? -12.641 36.312 25.547 1 96.69 91 ARG A C 1
ATOM 677 O O . ARG A 1 91 ? -12.867 37.5 25.688 1 96.69 91 ARG A O 1
ATOM 684 N N . GLU A 1 92 ? -11.523 35.812 25.891 1 96.5 92 GLU A N 1
ATOM 685 C CA . GLU A 1 92 ? -10.586 36.5 26.766 1 96.5 92 GLU A CA 1
ATOM 686 C C . GLU A 1 92 ? -9.453 37.156 25.953 1 96.5 92 GLU A C 1
ATOM 688 O O . GLU A 1 92 ? -8.906 38.188 26.359 1 96.5 92 GLU A O 1
ATOM 693 N N . CYS A 1 93 ? -9.031 36.531 24.922 1 94.81 93 CYS A N 1
ATOM 694 C CA . CYS A 1 93 ? -7.914 36.938 24.094 1 94.81 93 CYS A CA 1
ATOM 695 C C . CYS A 1 93 ? -8.211 36.719 22.625 1 94.81 93 CYS A C 1
ATOM 697 O O . CYS A 1 93 ? -7.531 35.938 21.953 1 94.81 93 CYS A O 1
ATOM 699 N N . PRO A 1 94 ? -9.094 37.469 22.047 1 93.75 94 PRO A N 1
ATOM 700 C CA . PRO A 1 94 ? -9.594 37.219 20.688 1 93.75 94 PRO A CA 1
ATOM 701 C C . PRO A 1 94 ? -8.523 37.375 19.625 1 93.75 94 PRO A C 1
ATOM 703 O O . PRO A 1 94 ? -8.68 36.875 18.5 1 93.75 94 PRO A O 1
ATOM 706 N N . ASP A 1 95 ? -7.449 38.062 19.938 1 95.31 95 ASP A N 1
ATOM 707 C CA . ASP A 1 95 ? -6.422 38.312 18.938 1 95.31 95 ASP A CA 1
ATOM 708 C C . ASP A 1 95 ? -5.426 37.156 18.844 1 95.31 95 ASP A C 1
ATOM 710 O O . ASP A 1 95 ? -4.582 37.125 17.953 1 95.31 95 ASP A O 1
ATOM 714 N N . THR A 1 96 ? -5.512 36.219 19.75 1 98.12 96 THR A N 1
ATOM 715 C CA . THR A 1 96 ? -4.625 35.062 19.75 1 98.12 96 THR A CA 1
ATOM 716 C C . THR A 1 96 ? -4.785 34.25 18.453 1 98.12 96 THR A C 1
ATOM 718 O O . THR A 1 96 ? -5.906 33.969 18.031 1 98.12 96 THR A O 1
ATOM 721 N N . VAL A 1 97 ? -3.691 33.969 17.781 1 98.69 97 VAL A N 1
ATOM 722 C CA . VAL A 1 97 ? -3.711 33.031 16.641 1 98.69 97 VAL A CA 1
ATOM 723 C C . VAL A 1 97 ? -3.895 31.609 17.141 1 98.69 97 VAL A C 1
ATOM 725 O O . VAL A 1 97 ? -3.139 31.141 18 1 98.69 97 VAL A O 1
ATOM 728 N N . ILE A 1 98 ? -4.934 30.938 16.641 1 98.88 98 ILE A N 1
ATOM 729 C CA . ILE A 1 98 ? -5.172 29.547 17 1 98.88 98 ILE A CA 1
ATOM 730 C C . ILE A 1 98 ? -4.891 28.641 15.797 1 98.88 98 ILE A C 1
ATOM 732 O O . ILE A 1 98 ? -5.402 28.891 14.703 1 98.88 98 ILE A O 1
ATOM 736 N N . LEU A 1 99 ? -4.059 27.703 15.953 1 98.88 99 LEU A N 1
ATOM 737 C CA . LEU A 1 99 ? -3.883 26.641 14.977 1 98.88 99 LEU A CA 1
ATOM 738 C C . LEU A 1 99 ? -4.355 25.297 15.539 1 98.88 99 LEU A C 1
ATOM 740 O O . LEU A 1 99 ? -3.881 24.859 16.594 1 98.88 99 LEU A O 1
ATOM 744 N N . ASP A 1 100 ? -5.285 24.703 14.883 1 98.75 100 ASP A N 1
ATOM 745 C CA . ASP A 1 100 ? -5.859 23.422 15.312 1 98.75 100 ASP A CA 1
ATOM 746 C C . ASP A 1 100 ? -5.293 22.266 14.492 1 98.75 100 ASP A C 1
ATOM 748 O O . ASP A 1 100 ? -5.402 22.266 13.266 1 98.75 100 ASP A O 1
ATOM 752 N N . LEU A 1 101 ? -4.77 21.266 15.164 1 98 101 LEU A N 1
ATOM 753 C CA . LEU A 1 101 ? -4.172 20.125 14.484 1 98 101 LEU A CA 1
ATOM 754 C C . LEU A 1 101 ? -5.207 19.031 14.25 1 98 101 LEU A C 1
ATOM 756 O O . LEU A 1 101 ? -4.969 18.109 13.461 1 98 101 LEU A O 1
ATOM 760 N N . SER A 1 102 ? -6.348 19.062 14.922 1 96.44 102 SER A N 1
ATOM 761 C CA . SER A 1 102 ? -7.383 18.047 14.727 1 96.44 102 SER A CA 1
ATOM 762 C C . SER A 1 102 ? -8.141 18.281 13.43 1 96.44 102 SER A C 1
ATOM 764 O O . SER A 1 102 ? -7.836 19.219 12.68 1 96.44 102 SER A O 1
ATOM 766 N N . SER A 1 103 ? -9.055 17.422 13.156 1 97.06 103 SER A N 1
ATOM 767 C CA . SER A 1 103 ? -9.812 17.531 11.914 1 97.06 103 SER A CA 1
ATOM 768 C C . SER A 1 103 ? -11.055 18.406 12.109 1 97.06 103 SER A C 1
ATOM 770 O O . SER A 1 103 ? -11.82 18.609 11.172 1 97.06 103 SER A O 1
ATOM 772 N N . ASP A 1 104 ? -11.266 18.984 13.234 1 97.12 104 ASP A N 1
ATOM 773 C CA . ASP A 1 104 ? -12.531 19.578 13.648 1 97.12 104 ASP A CA 1
ATOM 774 C C . ASP A 1 104 ? -12.906 20.766 12.766 1 97.12 104 ASP A C 1
ATOM 776 O O . ASP A 1 104 ? -14.086 21.016 12.516 1 97.12 104 ASP A O 1
ATOM 780 N N . HIS A 1 105 ? -11.938 21.422 12.25 1 98.12 105 HIS A N 1
ATOM 781 C CA . HIS A 1 105 ? -12.25 22.688 11.57 1 98.12 105 HIS A CA 1
ATOM 782 C C . HIS A 1 105 ? -11.789 22.656 10.117 1 98.12 105 HIS A C 1
ATOM 784 O O . HIS A 1 105 ? -11.711 23.688 9.469 1 98.12 105 HIS A O 1
ATOM 790 N N . ARG A 1 106 ? -11.43 21.484 9.609 1 98.5 106 ARG A N 1
ATOM 791 C CA . ARG A 1 106 ? -10.93 21.344 8.25 1 98.5 106 ARG A CA 1
ATOM 792 C C . ARG A 1 106 ? -12.055 21.469 7.23 1 98.5 106 ARG A C 1
ATOM 794 O O . ARG A 1 106 ? -11.805 21.609 6.031 1 98.5 106 ARG A O 1
ATOM 801 N N . PHE A 1 107 ? -13.25 21.484 7.707 1 98.12 107 PHE A N 1
ATOM 802 C CA . PHE A 1 107 ? -14.43 21.578 6.852 1 98.12 107 PHE A CA 1
ATOM 803 C C . PHE A 1 107 ? -15.219 22.844 7.152 1 98.12 107 PHE A C 1
ATOM 805 O O . PHE A 1 107 ? -16.359 22.984 6.719 1 98.12 107 PHE A O 1
ATOM 812 N N . ASP A 1 108 ? -14.695 23.734 7.961 1 97.88 108 ASP A N 1
ATOM 813 C CA . ASP A 1 108 ? -15.305 24.984 8.398 1 97.88 108 ASP A CA 1
ATOM 814 C C . ASP A 1 108 ? -14.766 26.156 7.594 1 97.88 108 ASP A C 1
ATOM 816 O O . ASP A 1 108 ? -13.602 26.547 7.742 1 97.88 108 ASP A O 1
ATOM 820 N N . ASP A 1 109 ? -15.555 26.844 6.855 1 97.25 109 ASP A N 1
ATOM 821 C CA . ASP A 1 109 ? -15.148 27.906 5.938 1 97.25 109 ASP A CA 1
ATOM 822 C C . ASP A 1 109 ? -14.727 29.156 6.695 1 97.25 109 ASP A C 1
ATOM 824 O O . ASP A 1 109 ? -14.117 30.062 6.117 1 97.25 109 ASP A O 1
ATOM 828 N N . THR A 1 110 ? -15.039 29.25 7.941 1 97.5 110 THR A N 1
ATOM 829 C CA . THR A 1 110 ? -14.633 30.406 8.734 1 97.5 110 THR A CA 1
ATOM 830 C C . THR A 1 110 ? -13.188 30.266 9.195 1 97.5 110 THR A C 1
ATOM 832 O O . THR A 1 110 ? -12.594 31.234 9.688 1 97.5 110 THR A O 1
ATOM 835 N N . TRP A 1 111 ? -12.625 29.156 9.055 1 98.56 111 TRP A N 1
ATOM 836 C CA . TRP A 1 111 ? -11.219 28.906 9.344 1 98.56 111 TRP A CA 1
ATOM 837 C C . TRP A 1 111 ? -10.391 28.906 8.07 1 98.56 111 TRP A C 1
ATOM 839 O O . TRP A 1 111 ? -10.883 28.531 7 1 98.56 111 TRP A O 1
ATOM 849 N N . THR A 1 112 ? -9.172 29.359 8.172 1 98.75 112 THR A N 1
ATOM 850 C CA . THR A 1 112 ? -8.25 29.25 7.055 1 98.75 112 THR A CA 1
ATOM 851 C C . THR A 1 112 ? -7.637 27.844 7.004 1 98.75 112 THR A C 1
ATOM 853 O O . THR A 1 112 ? -7.059 27.391 7.988 1 98.75 112 THR A O 1
ATOM 856 N N . TYR A 1 113 ? -7.844 27.156 5.906 1 98.81 113 TYR A N 1
ATOM 857 C CA . TYR A 1 113 ? -7.219 25.859 5.699 1 98.81 113 TYR A CA 1
ATOM 858 C C . TYR A 1 113 ? -5.727 26 5.438 1 98.81 113 TYR A C 1
ATOM 860 O O . TYR A 1 113 ? -5.32 26.672 4.488 1 98.81 113 TYR A O 1
ATOM 868 N N . GLY A 1 114 ? -4.891 25.391 6.281 1 98.69 114 GLY A N 1
ATOM 869 C CA . GLY A 1 114 ? -3.479 25.734 6.363 1 98.69 114 GLY A CA 1
ATOM 870 C C . GLY A 1 114 ? -2.607 24.875 5.461 1 98.69 114 GLY A C 1
ATOM 871 O O . GLY A 1 114 ? -1.603 24.312 5.902 1 98.69 114 GLY A O 1
ATOM 872 N N . GLN A 1 115 ? -2.996 24.656 4.227 1 98.56 115 GLN A N 1
ATOM 873 C CA . GLN A 1 115 ? -2.035 24.141 3.256 1 98.56 115 GLN A CA 1
ATOM 874 C C . GLN A 1 115 ? -1.295 25.281 2.561 1 98.56 115 GLN A C 1
ATOM 876 O O . GLN A 1 115 ? -1.776 25.828 1.562 1 98.56 115 GLN A O 1
ATOM 881 N N . THR A 1 116 ? -0.134 25.516 2.971 1 98.38 116 THR A N 1
ATOM 882 C CA . THR A 1 116 ? 0.632 26.719 2.66 1 98.38 116 THR A CA 1
ATOM 883 C C . THR A 1 116 ? 0.765 26.906 1.15 1 98.38 116 THR A C 1
ATOM 885 O O . THR A 1 116 ? 0.497 27.984 0.625 1 98.38 116 THR A O 1
ATOM 888 N N . GLU A 1 117 ? 1.103 25.844 0.413 1 98.25 117 GLU A N 1
ATOM 889 C CA . GLU A 1 117 ? 1.377 25.906 -1.02 1 98.25 117 GLU A CA 1
ATOM 890 C C . GLU A 1 117 ? 0.153 26.391 -1.795 1 98.25 117 GLU A C 1
ATOM 892 O O . GLU A 1 117 ? 0.284 26.969 -2.875 1 98.25 117 GLU A O 1
ATOM 897 N N . ARG A 1 118 ? -1.002 26.25 -1.196 1 97.12 118 ARG A N 1
ATOM 898 C CA . ARG A 1 118 ? -2.205 26.547 -1.965 1 97.12 118 ARG A CA 1
ATOM 899 C C . ARG A 1 118 ? -2.924 27.766 -1.397 1 97.12 118 ARG A C 1
ATOM 901 O O . ARG A 1 118 ? -3.697 28.422 -2.1 1 97.12 118 ARG A O 1
ATOM 908 N N . PHE A 1 119 ? -2.654 28.109 -0.1 1 97.69 119 PHE A N 1
ATOM 909 C CA . PHE A 1 119 ? -3.418 29.172 0.554 1 97.69 119 PHE A CA 1
ATOM 910 C C . PHE A 1 119 ? -2.49 30.141 1.262 1 97.69 119 PHE A C 1
ATOM 912 O O . PHE A 1 119 ? -2.84 30.688 2.311 1 97.69 119 PHE A O 1
ATOM 919 N N . ARG A 1 120 ? -1.395 30.391 0.733 1 97.81 120 ARG A N 1
ATOM 920 C CA . ARG A 1 120 ? -0.327 31.203 1.305 1 97.81 120 ARG A CA 1
ATOM 921 C C . ARG A 1 120 ? -0.825 32.625 1.635 1 97.81 120 ARG A C 1
ATOM 923 O O . ARG A 1 120 ? -0.605 33.125 2.74 1 97.81 120 ARG A O 1
ATOM 930 N N . GLU A 1 121 ? -1.485 33.219 0.743 1 98.06 121 GLU A N 1
ATOM 931 C CA . GLU A 1 121 ? -1.938 34.594 0.929 1 98.06 121 GLU A CA 1
ATOM 932 C C . GLU A 1 121 ? -2.992 34.688 2.029 1 98.06 121 GLU A C 1
ATOM 934 O O . GLU A 1 121 ? -3.002 35.656 2.811 1 98.06 121 GLU A O 1
ATOM 939 N N . GLN A 1 122 ? -3.85 33.688 2.125 1 98.25 122 GLN A N 1
ATOM 940 C CA . GLN A 1 122 ? -4.906 33.688 3.131 1 98.25 122 GLN A CA 1
ATOM 941 C C . GLN A 1 122 ? -4.336 33.469 4.527 1 98.25 122 GLN A C 1
ATOM 943 O O . GLN A 1 122 ? -4.965 33.812 5.527 1 98.25 122 GLN A O 1
ATOM 948 N N . LEU A 1 123 ? -3.178 32.906 4.602 1 98.56 123 LEU A N 1
ATOM 949 C CA . LEU A 1 123 ? -2.58 32.531 5.883 1 98.56 123 LEU A CA 1
ATOM 950 C C . LEU A 1 123 ? -1.938 33.75 6.539 1 98.56 123 LEU A C 1
ATOM 952 O O . LEU A 1 123 ? -1.77 33.781 7.762 1 98.56 123 LEU A O 1
ATOM 956 N N . LYS A 1 124 ? -1.533 34.719 5.727 1 98.5 124 LYS A N 1
ATOM 957 C CA . LYS A 1 124 ? -0.944 35.938 6.273 1 98.5 124 LYS A CA 1
ATOM 958 C C . LYS A 1 124 ? -1.945 36.688 7.148 1 98.5 124 LYS A C 1
ATOM 960 O O . LYS A 1 124 ? -2.967 37.156 6.656 1 98.5 124 LYS A O 1
ATOM 965 N N . GLY A 1 125 ? -1.644 36.688 8.422 1 98.06 125 GLY A N 1
ATOM 966 C CA . GLY A 1 125 ? -2.484 37.406 9.367 1 98.06 125 GLY A CA 1
ATOM 967 C C . GLY A 1 125 ? -3.68 36.594 9.836 1 98.06 125 GLY A C 1
ATOM 968 O O . GLY A 1 125 ? -4.523 37.125 10.578 1 98.06 125 GLY A O 1
ATOM 969 N N . ALA A 1 126 ? -3.797 35.375 9.375 1 98.25 126 ALA A N 1
ATOM 970 C CA . ALA A 1 126 ? -4.902 34.531 9.812 1 98.25 126 ALA A CA 1
ATOM 971 C C . ALA A 1 126 ? -4.84 34.281 11.312 1 98.25 126 ALA A C 1
ATOM 973 O O . ALA A 1 126 ? -3.754 34.156 11.883 1 98.25 126 ALA A O 1
ATOM 974 N N . THR A 1 127 ? -6.023 34.156 11.953 1 98.31 127 THR A N 1
ATOM 975 C CA . THR A 1 127 ? -6.051 33.969 13.398 1 98.31 127 THR A CA 1
ATOM 976 C C . THR A 1 127 ? -6.703 32.625 13.734 1 98.31 127 THR A C 1
ATOM 978 O O . THR A 1 127 ? -6.617 32.156 14.875 1 98.31 127 THR A O 1
ATOM 981 N N . ARG A 1 128 ? -7.398 32.031 12.789 1 98.69 128 ARG A N 1
ATOM 982 C CA . ARG A 1 128 ? -8.016 30.719 12.891 1 98.69 128 ARG A CA 1
ATOM 983 C C . ARG A 1 128 ? -7.559 29.812 11.758 1 98.69 128 ARG A C 1
ATOM 985 O O . ARG A 1 128 ? -8.016 29.953 10.617 1 98.69 128 ARG A O 1
ATOM 992 N N . ILE A 1 129 ? -6.695 28.891 12.07 1 98.88 129 ILE A N 1
ATOM 993 C CA . ILE A 1 129 ? -6.059 28.062 11.047 1 98.88 129 ILE A CA 1
ATOM 994 C C . ILE A 1 129 ? -6.32 26.594 11.328 1 98.88 129 ILE A C 1
ATOM 996 O O . ILE A 1 129 ? -6.109 26.125 12.453 1 98.88 129 ILE A O 1
ATOM 1000 N N . SER A 1 130 ? -6.852 25.891 10.398 1 98.81 130 SER A N 1
ATOM 1001 C CA . SER A 1 130 ? -6.98 24.438 10.461 1 98.81 130 SER A CA 1
ATOM 1002 C C . SER A 1 130 ? -5.855 23.734 9.703 1 98.81 130 SER A C 1
ATOM 1004 O O . SER A 1 130 ? -5.75 23.875 8.477 1 98.81 130 SER A O 1
ATOM 1006 N N . ASN A 1 131 ? -5.039 23.031 10.383 1 98.75 131 ASN A N 1
ATOM 1007 C CA . ASN A 1 131 ? -3.9 22.344 9.781 1 98.75 131 ASN A CA 1
ATOM 1008 C C . ASN A 1 131 ? -4.336 21.094 9.039 1 98.75 131 ASN A C 1
ATOM 1010 O O . ASN A 1 131 ? -5.082 20.266 9.578 1 98.75 131 ASN A O 1
ATOM 1014 N N . PRO A 1 132 ? -3.918 20.891 7.805 1 98.62 132 PRO A N 1
ATOM 1015 C CA . PRO A 1 132 ? -4.312 19.703 7.039 1 98.62 132 PRO A CA 1
ATOM 1016 C C . PRO A 1 132 ? -3.809 18.406 7.664 1 98.62 132 PRO A C 1
ATOM 1018 O O . PRO A 1 132 ? -2.83 18.422 8.414 1 98.62 132 PRO A O 1
ATOM 1021 N N . GLY A 1 133 ? -4.5 17.344 7.363 1 98.5 133 GLY A N 1
ATOM 1022 C CA . GLY A 1 133 ? -4.016 16.016 7.734 1 98.5 133 GLY A CA 1
ATOM 1023 C C . GLY A 1 133 ? -2.822 15.57 6.914 1 98.5 133 GLY A C 1
ATOM 1024 O O . GLY A 1 133 ? -2.605 16.062 5.805 1 98.5 133 GLY A O 1
ATOM 1025 N N . CYS A 1 134 ? -2.102 14.648 7.492 1 98.69 134 CYS A N 1
ATOM 1026 C CA . CYS A 1 134 ? -0.85 14.219 6.883 1 98.69 134 CYS A CA 1
ATOM 1027 C C . CYS A 1 134 ? -1.1 13.578 5.523 1 98.69 134 CYS A C 1
ATOM 1029 O O . CYS A 1 134 ? -0.473 13.945 4.531 1 98.69 134 CYS A O 1
ATOM 1031 N N . TYR A 1 135 ? -2.041 12.609 5.379 1 98.94 135 TYR A N 1
ATOM 1032 C CA . TYR A 1 135 ? -2.373 12.016 4.094 1 98.94 135 TYR A CA 1
ATOM 1033 C C . TYR A 1 135 ? -2.904 13.062 3.123 1 98.94 135 TYR A C 1
ATOM 1035 O O . TYR A 1 135 ? -2.553 13.062 1.941 1 98.94 135 TYR A O 1
ATOM 1043 N N . ALA A 1 136 ? -3.783 13.922 3.664 1 98.94 136 ALA A N 1
ATOM 1044 C CA . ALA A 1 136 ? -4.426 14.938 2.834 1 98.94 136 ALA A CA 1
ATOM 1045 C C . ALA A 1 136 ? -3.391 15.852 2.186 1 98.94 136 ALA A C 1
ATOM 1047 O O . ALA A 1 136 ? -3.506 16.203 1.007 1 98.94 136 ALA A O 1
ATOM 1048 N N . THR A 1 137 ? -2.379 16.219 2.967 1 98.88 137 THR A N 1
ATOM 1049 C CA . THR A 1 137 ? -1.311 17.062 2.439 1 98.88 137 THR A CA 1
ATOM 1050 C C . THR A 1 137 ? -0.667 16.422 1.214 1 98.88 137 THR A C 1
ATOM 1052 O O . THR A 1 137 ? -0.561 17.047 0.16 1 98.88 137 THR A O 1
ATOM 1055 N N . GLY A 1 138 ? -0.281 15.18 1.344 1 98.94 138 GLY A N 1
ATOM 1056 C CA . GLY A 1 138 ? 0.352 14.484 0.233 1 98.94 138 GLY A CA 1
ATOM 1057 C C . GLY A 1 138 ? -0.568 14.305 -0.959 1 98.94 138 GLY A C 1
ATOM 1058 O O . GLY A 1 138 ? -0.161 14.516 -2.104 1 98.94 138 GLY A O 1
ATOM 1059 N N . MET A 1 139 ? -1.813 13.883 -0.727 1 98.94 139 MET A N 1
ATOM 1060 C CA . MET A 1 139 ? -2.766 13.648 -1.809 1 98.94 139 MET A CA 1
ATOM 1061 C C . MET A 1 139 ? -3.061 14.938 -2.564 1 98.94 139 MET A C 1
ATOM 1063 O O . MET A 1 139 ? -3.086 14.953 -3.797 1 98.94 139 MET A O 1
ATOM 1067 N N . GLN A 1 140 ? -3.285 16.047 -1.833 1 98.88 140 GLN A N 1
ATOM 1068 C CA . GLN A 1 140 ? -3.619 17.312 -2.477 1 98.88 140 GLN A CA 1
ATOM 1069 C C . GLN A 1 140 ? -2.469 17.797 -3.35 1 98.88 140 GLN A C 1
ATOM 1071 O O . GLN A 1 140 ? -2.676 18.188 -4.504 1 98.88 140 GLN A O 1
ATOM 1076 N N . LEU A 1 141 ? -1.26 17.781 -2.777 1 98.94 141 LEU A N 1
ATOM 1077 C CA . LEU A 1 141 ? -0.117 18.266 -3.543 1 98.94 141 LEU A CA 1
ATOM 1078 C C . LEU A 1 141 ? 0.168 17.359 -4.73 1 98.94 141 LEU A C 1
ATOM 1080 O O . LEU A 1 141 ? 0.626 17.828 -5.777 1 98.94 141 LEU A O 1
ATOM 1084 N N . GLY A 1 142 ? -0.078 16.078 -4.613 1 98.94 142 GLY A N 1
ATOM 1085 C CA . GLY A 1 142 ? 0.147 15.133 -5.691 1 98.94 142 GLY A CA 1
ATOM 1086 C C . GLY A 1 142 ? -0.921 15.18 -6.766 1 98.94 142 GLY A C 1
ATOM 1087 O O . GLY A 1 142 ? -0.7 14.734 -7.891 1 98.94 142 GLY A O 1
ATOM 1088 N N . LEU A 1 143 ? -2.119 15.727 -6.516 1 98.88 143 LEU A N 1
ATOM 1089 C CA . LEU A 1 143 ? -3.234 15.656 -7.453 1 98.88 143 LEU A CA 1
ATOM 1090 C C . LEU A 1 143 ? -3.559 17.047 -8.008 1 98.88 143 LEU A C 1
ATOM 1092 O O . LEU A 1 143 ? -4.113 17.156 -9.102 1 98.88 143 LEU A O 1
ATOM 1096 N N . ALA A 1 144 ? -3.252 18.125 -7.254 1 98.75 144 ALA A N 1
ATOM 1097 C CA . ALA A 1 144 ? -3.711 19.484 -7.57 1 98.75 144 ALA A CA 1
ATOM 1098 C C . ALA A 1 144 ? -3.371 19.844 -9.016 1 98.75 144 ALA A C 1
ATOM 1100 O O . ALA A 1 144 ? -4.219 20.359 -9.742 1 98.75 144 ALA A O 1
ATOM 1101 N N . PRO A 1 145 ? -2.139 19.531 -9.523 1 98.69 145 PRO A N 1
ATOM 1102 C CA . PRO A 1 145 ? -1.78 19.953 -10.875 1 98.69 145 PRO A CA 1
ATOM 1103 C C . PRO A 1 145 ? -2.533 19.188 -11.961 1 98.69 145 PRO A C 1
ATOM 1105 O O . PRO A 1 145 ? -2.537 19.594 -13.125 1 98.69 145 PRO A O 1
ATOM 1108 N N . VAL A 1 146 ? -3.227 18.016 -11.594 1 98.81 146 VAL A N 1
ATOM 1109 C CA . VAL A 1 146 ? -3.674 17.141 -12.68 1 98.81 146 VAL A CA 1
ATOM 1110 C C . VAL A 1 146 ? -5.125 16.734 -12.445 1 98.81 146 VAL A C 1
ATOM 1112 O O . VAL A 1 146 ? -5.711 16.016 -13.258 1 98.81 146 VAL A O 1
ATOM 1115 N N . VAL A 1 147 ? -5.719 17.141 -11.352 1 98.44 147 VAL A N 1
ATOM 1116 C CA . VAL A 1 147 ? -7.031 16.641 -10.953 1 98.44 147 VAL A CA 1
ATOM 1117 C C . VAL A 1 147 ? -8.062 17 -12.023 1 98.44 147 VAL A C 1
ATOM 1119 O O . VAL A 1 147 ? -9.008 16.234 -12.258 1 98.44 147 VAL A O 1
ATOM 1122 N N . ASP A 1 148 ? -7.863 18.094 -12.727 1 97.88 148 ASP A N 1
ATOM 1123 C CA . ASP A 1 148 ? -8.805 18.547 -13.734 1 97.88 148 ASP A CA 1
ATOM 1124 C C . ASP A 1 148 ? -8.727 17.688 -15 1 97.88 148 ASP A C 1
ATOM 1126 O O . ASP A 1 148 ? -9.602 17.766 -15.859 1 97.88 148 ASP A O 1
ATOM 1130 N N . LEU A 1 149 ? -7.699 16.938 -15.164 1 98.56 149 LEU A N 1
ATOM 1131 C CA . LEU A 1 149 ? -7.523 16.078 -16.328 1 98.56 149 LEU A CA 1
ATOM 1132 C C . LEU A 1 149 ? -8.25 14.742 -16.141 1 98.56 149 LEU A C 1
ATOM 1134 O O . LEU A 1 149 ? -8.398 13.977 -17.094 1 98.56 149 LEU A O 1
ATOM 1138 N N . ALA A 1 150 ? -8.68 14.422 -14.922 1 98.5 150 ALA A N 1
ATOM 1139 C CA . ALA A 1 150 ? -9.273 13.133 -14.578 1 98.5 150 ALA A CA 1
ATOM 1140 C C . ALA A 1 150 ? -10.703 13.023 -15.094 1 98.5 150 ALA A C 1
ATOM 1142 O O . ALA A 1 150 ? -11.469 13.992 -15.031 1 98.5 150 ALA A O 1
ATOM 1143 N N . ILE A 1 151 ? -11.125 11.828 -15.547 1 98.06 151 ILE A N 1
ATOM 1144 C CA . ILE A 1 151 ? -12.484 11.609 -16.031 1 98.06 151 ILE A CA 1
ATOM 1145 C C . ILE A 1 151 ? -13.25 10.711 -15.062 1 98.06 151 ILE A C 1
ATOM 1147 O O . ILE A 1 151 ? -14.406 10.367 -15.305 1 98.06 151 ILE A O 1
ATOM 1151 N N . ALA A 1 152 ? -12.695 10.227 -14.078 1 97.81 152 ALA A N 1
ATOM 1152 C CA . ALA A 1 152 ? -13.227 9.508 -12.93 1 97.81 152 ALA A CA 1
ATOM 1153 C C . ALA A 1 152 ? -12.492 9.898 -11.648 1 97.81 152 ALA A C 1
ATOM 1155 O O . ALA A 1 152 ? -11.391 10.461 -11.703 1 97.81 152 ALA A O 1
ATOM 1156 N N . PRO A 1 153 ? -13.078 9.719 -10.484 1 98.31 153 PRO A N 1
ATOM 1157 C CA . PRO A 1 153 ? -12.352 10.07 -9.266 1 98.31 153 PRO A CA 1
ATOM 1158 C C . PRO A 1 153 ? -10.992 9.391 -9.172 1 98.31 153 PRO A C 1
ATOM 1160 O O . PRO A 1 153 ? -10.898 8.164 -9.289 1 98.31 153 PRO A O 1
ATOM 1163 N N . PRO A 1 154 ? -9.93 10.164 -8.977 1 98.81 154 PRO A N 1
ATOM 1164 C CA . PRO A 1 154 ? -8.625 9.547 -8.719 1 98.81 154 PRO A CA 1
ATOM 1165 C C . PRO A 1 154 ? -8.641 8.625 -7.5 1 98.81 154 PRO A C 1
ATOM 1167 O O . PRO A 1 154 ? -9.445 8.82 -6.582 1 98.81 154 PRO A O 1
ATOM 1170 N N . GLN A 1 155 ? -7.82 7.641 -7.512 1 98.62 155 GLN A N 1
ATOM 1171 C CA . GLN A 1 155 ? -7.68 6.707 -6.398 1 98.62 155 GLN A CA 1
ATOM 1172 C C . GLN A 1 155 ? -6.336 6.883 -5.695 1 98.62 155 GLN A C 1
ATOM 1174 O O . GLN A 1 155 ? -5.297 6.961 -6.352 1 98.62 155 GLN A O 1
ATOM 1179 N N . ALA A 1 156 ? -6.355 6.98 -4.398 1 98.94 156 ALA A N 1
ATOM 1180 C CA . ALA A 1 156 ? -5.133 7.109 -3.609 1 98.94 156 ALA A CA 1
ATOM 1181 C C . ALA A 1 156 ? -4.957 5.918 -2.672 1 98.94 156 ALA A C 1
ATOM 1183 O O . ALA A 1 156 ? -5.852 5.602 -1.885 1 98.94 156 ALA A O 1
ATOM 1184 N N . PHE A 1 157 ? -3.891 5.242 -2.82 1 98.88 157 PHE A N 1
ATOM 1185 C CA . PHE A 1 157 ? -3.436 4.188 -1.924 1 98.88 157 PHE A CA 1
ATOM 1186 C C . PHE A 1 157 ? -2.357 4.707 -0.98 1 98.88 157 PHE A C 1
ATOM 1188 O O . PHE A 1 157 ? -1.274 5.098 -1.421 1 98.88 157 PHE A O 1
ATOM 1195 N N . GLY A 1 158 ? -2.678 4.734 0.299 1 98.94 158 GLY A N 1
ATOM 1196 C CA . GLY A 1 158 ? -1.747 5.336 1.241 1 98.94 158 GLY A CA 1
ATOM 1197 C C . GLY A 1 158 ? -1.223 4.352 2.271 1 98.94 158 GLY A C 1
ATOM 1198 O O . GLY A 1 158 ? -1.972 3.514 2.775 1 98.94 158 GLY A O 1
ATOM 1199 N N . VAL A 1 159 ? 0.042 4.477 2.596 1 98.94 159 VAL A N 1
ATOM 1200 C CA . VAL A 1 159 ? 0.679 3.688 3.645 1 98.94 159 VAL A CA 1
ATOM 1201 C C . VAL A 1 159 ? 1.463 4.605 4.578 1 98.94 159 VAL A C 1
ATOM 1203 O O . VAL A 1 159 ? 2.316 5.375 4.133 1 98.94 159 VAL A O 1
ATOM 1206 N N . SER A 1 160 ? 1.166 4.578 5.812 1 98.81 160 SER A N 1
ATOM 1207 C CA . SER A 1 160 ? 1.847 5.418 6.793 1 98.81 160 SER A CA 1
ATOM 1208 C C . SER A 1 160 ? 2.627 4.574 7.793 1 98.81 160 SER A C 1
ATOM 1210 O O . SER A 1 160 ? 2.332 3.393 7.98 1 98.81 160 SER A O 1
ATOM 1212 N N . GLY A 1 161 ? 3.625 5.207 8.414 1 98.75 161 GLY A N 1
ATOM 1213 C CA . GLY A 1 161 ? 4.191 4.637 9.625 1 98.75 161 GLY A CA 1
ATOM 1214 C C . GLY A 1 161 ? 3.217 4.613 10.789 1 98.75 161 GLY A C 1
ATOM 1215 O O . GLY A 1 161 ? 2.213 5.328 10.781 1 98.75 161 GLY A O 1
ATOM 1216 N N . TYR A 1 162 ? 3.547 3.814 11.812 1 98.62 162 TYR A N 1
ATOM 1217 C CA . TYR A 1 162 ? 2.578 3.561 12.875 1 98.62 162 TYR A CA 1
ATOM 1218 C C . TYR A 1 162 ? 2.516 4.73 13.844 1 98.62 162 TYR A C 1
ATOM 1220 O O . TYR A 1 162 ? 1.6 4.812 14.672 1 98.62 162 TYR A O 1
ATOM 1228 N N . SER A 1 163 ? 3.432 5.695 13.742 1 98.31 163 SER A N 1
ATOM 1229 C CA . SER A 1 163 ? 3.324 6.898 14.555 1 98.31 163 SER A CA 1
ATOM 1230 C C . SER A 1 163 ? 2.049 7.672 14.234 1 98.31 163 SER A C 1
ATOM 1232 O O . SER A 1 163 ? 1.558 8.438 15.062 1 98.31 163 SER A O 1
ATOM 1234 N N . GLY A 1 164 ? 1.547 7.457 13.023 1 96.94 164 GLY A N 1
ATOM 1235 C CA . GLY A 1 164 ? 0.309 8.102 12.617 1 96.94 164 GLY A CA 1
ATOM 1236 C C . GLY A 1 164 ? -0.881 7.695 13.469 1 96.94 164 GLY A C 1
ATOM 1237 O O . GLY A 1 164 ? -1.903 8.383 13.484 1 96.94 164 GLY A O 1
ATOM 1238 N N . ALA A 1 165 ? -0.714 6.566 14.133 1 96.12 165 ALA A N 1
ATOM 1239 C CA . ALA A 1 165 ? -1.803 6.059 14.969 1 96.12 165 ALA A CA 1
ATOM 1240 C C . ALA A 1 165 ? -1.744 6.652 16.375 1 96.12 165 ALA A C 1
ATOM 1242 O O . ALA A 1 165 ? -2.627 6.402 17.188 1 96.12 165 ALA A O 1
ATOM 1243 N N . GLY A 1 166 ? -0.74 7.441 16.625 1 93.75 166 GLY A N 1
ATOM 1244 C CA . GLY A 1 166 ? -0.622 8.094 17.906 1 93.75 166 GLY A CA 1
ATOM 1245 C C . GLY A 1 166 ? -0.022 7.195 18.984 1 93.75 166 GLY A C 1
ATOM 1246 O O . GLY A 1 166 ? 0.553 6.152 18.672 1 93.75 166 GLY A O 1
ATOM 1247 N N . THR A 1 167 ? -0.185 7.648 20.203 1 91.88 167 THR A N 1
ATOM 1248 C CA . THR A 1 167 ? 0.488 6.98 21.312 1 91.88 167 THR A CA 1
ATOM 1249 C C . THR A 1 167 ? -0.48 6.07 22.062 1 91.88 167 THR A C 1
ATOM 1251 O O . THR A 1 167 ? -0.057 5.219 22.859 1 91.88 167 THR A O 1
ATOM 1254 N N . LYS A 1 168 ? -1.761 6.34 21.953 1 92 168 LYS A N 1
ATOM 1255 C CA . LYS A 1 168 ? -2.721 5.43 22.578 1 92 168 LYS A CA 1
ATOM 1256 C C . LYS A 1 168 ? -2.639 4.039 21.953 1 92 168 LYS A C 1
ATOM 1258 O O . LYS A 1 168 ? -2.73 3.891 20.734 1 92 168 LYS A O 1
ATOM 1263 N N . PRO A 1 169 ? -2.502 3.002 22.781 1 95.06 169 PRO A N 1
ATOM 1264 C CA . PRO A 1 169 ? -2.32 1.649 22.25 1 95.06 169 PRO A CA 1
ATOM 1265 C C . PRO A 1 169 ? -3.496 1.193 21.391 1 95.06 169 PRO A C 1
ATOM 1267 O O . PRO A 1 169 ? -4.656 1.403 21.75 1 95.06 169 PRO A O 1
ATOM 1270 N N . SER A 1 170 ? -3.207 0.597 20.297 1 96.94 170 SER A N 1
ATOM 1271 C CA . SER A 1 170 ? -4.137 -0.001 19.344 1 96.94 170 SER A CA 1
ATOM 1272 C C . SER A 1 170 ? -3.426 -0.984 18.422 1 96.94 170 SER A C 1
ATOM 1274 O O . SER A 1 170 ? -2.195 -1.005 18.359 1 96.94 170 SER A O 1
ATOM 1276 N N . PRO A 1 171 ? -4.152 -1.81 17.719 1 97.25 171 PRO A N 1
ATOM 1277 C CA . PRO A 1 171 ? -3.498 -2.682 16.734 1 97.25 171 PRO A CA 1
ATOM 1278 C C . PRO A 1 171 ? -2.678 -1.906 15.711 1 97.25 171 PRO A C 1
ATOM 1280 O O . PRO A 1 171 ? -1.685 -2.422 15.188 1 97.25 171 PRO A O 1
ATOM 1283 N N . LYS A 1 172 ? -2.982 -0.625 15.398 1 98.19 172 LYS A N 1
ATOM 1284 C CA . LYS A 1 172 ? -2.367 0.184 14.352 1 98.19 172 LYS A CA 1
ATOM 1285 C C . LYS A 1 172 ? -1.009 0.719 14.797 1 98.19 172 LYS A C 1
ATOM 1287 O O . LYS A 1 172 ? -0.265 1.284 13.992 1 98.19 172 LYS A O 1
ATOM 1292 N N . ASN A 1 173 ? -0.7 0.572 16.047 1 98.19 173 ASN A N 1
ATOM 1293 C CA . ASN A 1 173 ? 0.632 0.952 16.516 1 98.19 173 ASN A CA 1
ATOM 1294 C C . ASN A 1 173 ? 1.274 -0.153 17.344 1 98.19 173 ASN A C 1
ATOM 1296 O O . ASN A 1 173 ? 2.143 0.117 18.172 1 98.19 173 ASN A O 1
ATOM 1300 N N . ASP A 1 174 ? 0.748 -1.385 17.266 1 98.38 174 ASP A N 1
ATOM 1301 C CA . ASP A 1 174 ? 1.271 -2.582 17.922 1 98.38 174 ASP A CA 1
ATOM 1302 C C . ASP A 1 174 ? 2.227 -3.336 17 1 98.38 174 ASP A C 1
ATOM 1304 O O . ASP A 1 174 ? 1.794 -3.975 16.031 1 98.38 174 ASP A O 1
ATOM 1308 N N . LEU A 1 175 ? 3.469 -3.342 17.312 1 97.56 175 LEU A N 1
ATOM 1309 C CA . LEU A 1 175 ? 4.484 -3.916 16.438 1 97.56 175 LEU A CA 1
ATOM 1310 C C . LEU A 1 175 ? 4.312 -5.426 16.328 1 97.56 175 LEU A C 1
ATOM 1312 O O . LEU A 1 175 ? 4.742 -6.031 15.336 1 97.56 175 LEU A O 1
ATOM 1316 N N . GLU A 1 176 ? 3.721 -6.035 17.297 1 98 176 GLU A N 1
ATOM 1317 C CA . GLU A 1 176 ? 3.43 -7.461 17.188 1 98 176 GLU A CA 1
ATOM 1318 C C . GLU A 1 176 ? 2.396 -7.734 16.109 1 98 176 GLU A C 1
ATOM 1320 O O . GLU A 1 176 ? 2.479 -8.75 15.406 1 98 176 GLU A O 1
ATOM 1325 N N . VAL A 1 177 ? 1.439 -6.863 16.031 1 98.12 177 VAL A N 1
ATOM 1326 C CA . VAL A 1 177 ? 0.396 -6.996 15.016 1 98.12 177 VAL A CA 1
ATOM 1327 C C . VAL A 1 177 ? 0.945 -6.594 13.648 1 98.12 177 VAL A C 1
ATOM 1329 O O . VAL A 1 177 ? 0.646 -7.234 12.641 1 98.12 177 VAL A O 1
ATOM 1332 N N . LEU A 1 178 ? 1.828 -5.621 13.602 1 98.56 178 LEU A N 1
ATOM 1333 C CA . LEU A 1 178 ? 2.258 -5.016 12.344 1 98.56 178 LEU A CA 1
ATOM 1334 C C . LEU A 1 178 ? 3.449 -5.766 11.758 1 98.56 178 LEU A C 1
ATOM 1336 O O . LEU A 1 178 ? 3.764 -5.617 10.578 1 98.56 178 LEU A O 1
ATOM 1340 N N . SER A 1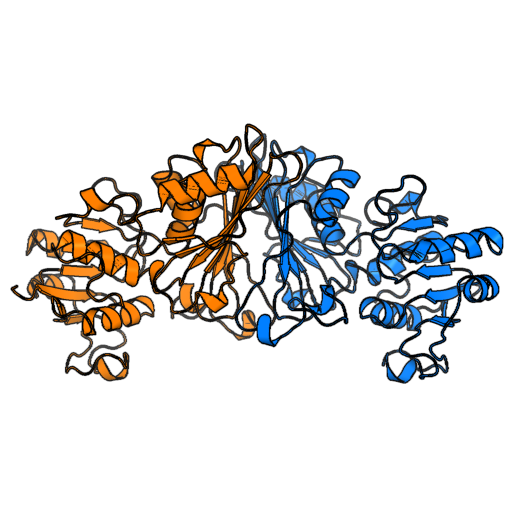 179 ? 4.141 -6.555 12.547 1 97.94 179 SER A N 1
ATOM 1341 C CA . SER A 1 179 ? 5.289 -7.305 12.047 1 97.94 179 SER A CA 1
ATOM 1342 C C . SER A 1 179 ? 4.879 -8.25 10.922 1 97.94 179 SER A C 1
ATOM 1344 O O . SER A 1 179 ? 3.867 -8.945 11.023 1 97.94 179 SER A O 1
ATOM 1346 N N . ASP A 1 180 ? 5.727 -8.211 9.797 1 98.25 180 ASP A N 1
ATOM 1347 C CA . ASP A 1 180 ? 5.473 -9.016 8.609 1 98.25 180 ASP A CA 1
ATOM 1348 C C . ASP A 1 180 ? 4.051 -8.805 8.094 1 98.25 180 ASP A C 1
ATOM 1350 O O . ASP A 1 180 ? 3.396 -9.75 7.645 1 98.25 180 ASP A O 1
ATOM 1354 N N . ASN A 1 181 ? 3.619 -7.621 8.234 1 98.56 181 ASN A N 1
ATOM 1355 C CA . ASN A 1 181 ? 2.232 -7.316 7.906 1 98.56 181 ASN A CA 1
ATOM 1356 C C . ASN A 1 181 ? 2.105 -5.969 7.199 1 98.56 181 ASN A C 1
ATOM 1358 O O . ASN A 1 181 ? 3.104 -5.273 7 1 98.56 181 ASN A O 1
ATOM 1362 N N . LEU A 1 182 ? 1.028 -5.609 6.652 1 98.81 182 LEU A N 1
ATOM 1363 C CA . LEU A 1 182 ? 0.49 -4.34 6.168 1 98.81 182 LEU A CA 1
ATOM 1364 C C . LEU A 1 182 ? -1.011 -4.258 6.422 1 98.81 182 LEU A C 1
ATOM 1366 O O . LEU A 1 182 ? -1.791 -4.988 5.805 1 98.81 182 LEU A O 1
ATOM 1370 N N . MET A 1 183 ? -1.414 -3.379 7.277 1 98.75 183 MET A N 1
ATOM 1371 C CA . MET A 1 183 ? -2.785 -3.436 7.777 1 98.75 183 MET A CA 1
ATOM 1372 C C . MET A 1 183 ? -3.648 -2.363 7.121 1 98.75 183 MET A C 1
ATOM 1374 O O . MET A 1 183 ? -3.482 -1.174 7.395 1 98.75 183 MET A O 1
ATOM 1378 N N . PRO A 1 184 ? -4.578 -2.76 6.219 1 98.88 184 PRO A N 1
ATOM 1379 C CA . PRO A 1 184 ? -5.57 -1.794 5.742 1 98.88 184 PRO A CA 1
ATOM 1380 C C . PRO A 1 184 ? -6.574 -1.396 6.82 1 98.88 184 PRO A C 1
ATOM 1382 O O . PRO A 1 184 ? -6.855 -2.184 7.73 1 98.88 184 PRO A O 1
ATOM 1385 N N . TYR A 1 185 ? -7.074 -0.249 6.77 1 98.5 185 TYR A N 1
ATOM 1386 C CA . TYR A 1 185 ? -8.102 0.193 7.703 1 98.5 185 TYR A CA 1
ATOM 1387 C C . TYR A 1 185 ? -8.969 1.283 7.082 1 98.5 185 TYR A C 1
ATOM 1389 O O . TYR A 1 185 ? -8.555 1.938 6.121 1 98.5 185 TYR A O 1
ATOM 1397 N N . SER A 1 186 ? -10.234 1.432 7.605 1 97.94 186 SER A N 1
ATOM 1398 C CA . SER A 1 186 ? -11.133 2.488 7.156 1 97.94 186 SER A CA 1
ATOM 1399 C C . SER A 1 186 ? -11.211 2.531 5.633 1 97.94 186 SER A C 1
ATOM 1401 O O . SER A 1 186 ? -10.922 3.561 5.02 1 97.94 186 SER A O 1
ATOM 1403 N N . LEU A 1 187 ? -11.672 1.51 5.055 1 98.69 187 LEU A N 1
ATOM 1404 C CA . LEU A 1 187 ? -11.5 1.215 3.639 1 98.69 187 LEU A CA 1
ATOM 1405 C C . LEU A 1 187 ? -12.273 2.215 2.779 1 98.69 187 LEU A C 1
ATOM 1407 O O . LEU A 1 187 ? -11.945 2.41 1.606 1 98.69 187 LEU A O 1
ATOM 1411 N N . THR A 1 188 ? -13.336 2.82 3.277 1 98.31 188 THR A N 1
ATOM 1412 C CA . THR A 1 188 ? -14.07 3.859 2.568 1 98.31 188 THR A CA 1
ATOM 1413 C C . THR A 1 188 ? -14.43 5.008 3.508 1 98.31 188 THR A C 1
ATOM 1415 O O . THR A 1 188 ? -14.5 4.82 4.727 1 98.31 188 THR A O 1
ATOM 1418 N N . GLY A 1 189 ? -14.516 6.156 2.926 1 96.81 189 GLY A N 1
ATOM 1419 C CA . GLY A 1 189 ? -15.078 7.285 3.648 1 96.81 189 GLY A CA 1
ATOM 1420 C C . GLY A 1 189 ? -14.133 7.852 4.695 1 96.81 189 GLY A C 1
ATOM 1421 O O . GLY A 1 189 ? -14.578 8.484 5.656 1 96.81 189 GLY A O 1
ATOM 1422 N N . HIS A 1 190 ? -12.891 7.57 4.59 1 97.88 190 HIS A N 1
ATOM 1423 C CA . HIS A 1 190 ? -11.922 8.125 5.523 1 97.88 190 HIS A CA 1
ATOM 1424 C C . HIS A 1 190 ? -12 9.648 5.566 1 97.88 190 HIS A C 1
ATOM 1426 O O . HIS A 1 190 ? -12.242 10.289 4.539 1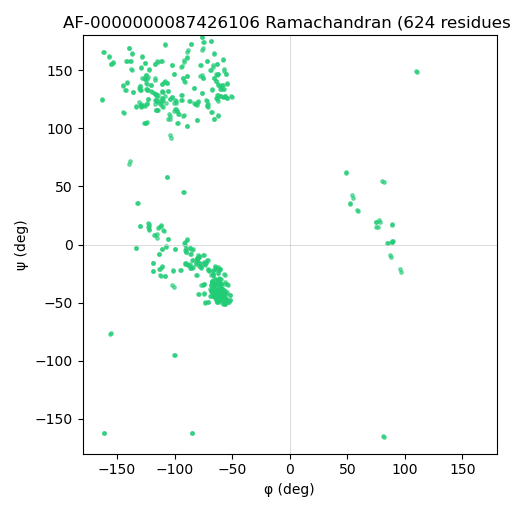 97.88 190 HIS A O 1
ATOM 1432 N N . THR A 1 191 ? -11.758 10.242 6.664 1 97.62 191 THR A N 1
ATOM 1433 C CA . THR A 1 191 ? -11.836 11.688 6.848 1 97.62 191 THR A CA 1
ATOM 1434 C C . THR A 1 191 ? -10.914 12.406 5.867 1 97.62 191 THR A C 1
ATOM 1436 O O . THR A 1 191 ? -11.266 13.461 5.332 1 97.62 191 THR A O 1
ATOM 1439 N N . HIS A 1 192 ? -9.711 11.867 5.613 1 98.62 192 HIS A N 1
ATOM 1440 C CA . HIS A 1 192 ? -8.781 12.5 4.68 1 98.62 192 HIS A CA 1
ATOM 1441 C C . HIS A 1 192 ? -9.336 12.484 3.26 1 98.62 192 HIS A C 1
ATOM 1443 O O . HIS A 1 192 ? -9.055 13.391 2.471 1 98.62 192 HIS A O 1
ATOM 1449 N N . GLU A 1 193 ? -10.07 11.414 2.91 1 98.62 193 GLU A N 1
ATOM 1450 C CA . GLU A 1 193 ? -10.758 11.383 1.622 1 98.62 193 GLU A CA 1
ATOM 1451 C C . GLU A 1 193 ? -11.703 12.578 1.469 1 98.62 193 GLU A C 1
ATOM 1453 O O . GLU A 1 193 ? -11.656 13.281 0.459 1 98.62 193 GLU A O 1
ATOM 1458 N N . LYS A 1 194 ? -12.516 12.797 2.463 1 98.12 194 LYS A N 1
ATOM 1459 C CA . LYS A 1 194 ? -13.461 13.906 2.465 1 98.12 194 LYS A CA 1
ATOM 1460 C C . LYS A 1 194 ? -12.742 15.25 2.439 1 98.12 194 LYS A C 1
ATOM 1462 O O . LYS A 1 194 ? -13.156 16.172 1.729 1 98.12 194 LYS A O 1
ATOM 1467 N N . GLU A 1 195 ? -11.703 15.344 3.238 1 98.69 195 GLU A N 1
ATOM 1468 C CA . GLU A 1 195 ? -10.898 16.547 3.326 1 98.69 195 GLU A CA 1
ATOM 1469 C C . GLU A 1 195 ? -10.32 16.938 1.965 1 98.69 195 GLU A C 1
ATOM 1471 O O . GLU A 1 195 ? -10.484 18.062 1.514 1 98.69 195 GLU A O 1
ATOM 1476 N N . VAL A 1 196 ? -9.688 16 1.285 1 98.81 196 VAL A N 1
ATOM 1477 C CA . VAL A 1 196 ? -9.055 16.234 -0.007 1 98.81 196 VAL A CA 1
ATOM 1478 C C . VAL A 1 196 ? -10.125 16.562 -1.052 1 98.81 196 VAL A C 1
ATOM 1480 O O . VAL A 1 196 ? -9.961 17.5 -1.845 1 98.81 196 VAL A O 1
ATOM 1483 N N . SER A 1 197 ? -11.203 15.797 -1.06 1 98.5 197 SER A N 1
ATOM 1484 C CA . SER A 1 197 ? -12.281 16.047 -2.01 1 98.5 197 SER A CA 1
ATOM 1485 C C . SER A 1 197 ? -12.828 17.469 -1.869 1 98.5 197 SER A C 1
ATOM 1487 O O . SER A 1 197 ? -13.062 18.156 -2.869 1 98.5 197 SER A O 1
ATOM 1489 N N . ARG A 1 198 ? -13.008 17.906 -0.653 1 98.19 198 ARG A N 1
ATOM 1490 C CA . ARG A 1 198 ? -13.523 19.234 -0.39 1 98.19 198 ARG A CA 1
ATOM 1491 C C . ARG A 1 198 ? -12.578 20.312 -0.931 1 98.19 198 ARG A C 1
ATOM 1493 O O . ARG A 1 198 ? -12.992 21.188 -1.679 1 98.19 198 ARG A O 1
ATOM 1500 N N . HIS A 1 199 ? -11.328 20.188 -0.625 1 98.19 199 HIS A N 1
ATOM 1501 C CA . HIS A 1 199 ? -10.406 21.297 -0.859 1 98.19 199 HIS A CA 1
ATOM 1502 C C . HIS A 1 199 ? -9.859 21.266 -2.283 1 98.19 199 HIS A C 1
ATOM 1504 O O . HIS A 1 199 ? -9.398 22.281 -2.795 1 98.19 199 HIS A O 1
ATOM 1510 N N . LEU A 1 200 ? -9.914 20.078 -2.969 1 97.88 200 LEU A N 1
ATOM 1511 C CA . LEU A 1 200 ? -9.57 20.031 -4.383 1 97.88 200 LEU A CA 1
ATOM 1512 C C . LEU A 1 200 ? -10.781 20.344 -5.254 1 97.88 200 LEU A C 1
ATOM 1514 O O . LEU A 1 200 ? -10.641 20.641 -6.445 1 97.88 200 LEU A O 1
ATOM 1518 N N . GLY A 1 201 ? -11.953 20.266 -4.652 1 97.31 201 GLY A N 1
ATOM 1519 C CA . GLY A 1 201 ? -13.172 20.516 -5.406 1 97.31 201 GLY A CA 1
ATOM 1520 C C . GLY A 1 201 ? -13.555 19.375 -6.328 1 97.31 201 GLY A C 1
ATOM 1521 O O . GLY A 1 201 ? -14.297 19.578 -7.293 1 97.31 201 GLY A O 1
ATOM 1522 N N . SER A 1 202 ? -12.969 18.219 -6.129 1 97.38 202 SER A N 1
ATOM 1523 C CA . SER A 1 202 ? -13.227 17.016 -6.914 1 97.38 202 SER A CA 1
ATOM 1524 C C . SER A 1 202 ? -13.141 15.758 -6.051 1 97.38 202 SER A C 1
ATOM 1526 O O . SER A 1 202 ? -12.219 15.609 -5.25 1 97.38 202 SER A O 1
ATOM 1528 N N . GLN A 1 203 ? -14.109 14.859 -6.281 1 97.75 203 GLN A N 1
ATOM 1529 C CA . GLN A 1 203 ? -14.148 13.625 -5.504 1 97.75 203 GLN A CA 1
ATOM 1530 C C . GLN A 1 203 ? -12.898 12.781 -5.746 1 97.75 203 GLN A C 1
ATOM 1532 O O . GLN A 1 203 ? -12.445 12.641 -6.883 1 97.75 203 GLN A O 1
ATOM 1537 N N . ILE A 1 204 ? -12.367 12.234 -4.734 1 98.62 204 ILE A N 1
ATOM 1538 C CA . ILE A 1 204 ? -11.328 11.219 -4.836 1 98.62 204 ILE A CA 1
ATOM 1539 C C . ILE A 1 204 ? -11.711 10 -3.996 1 98.62 204 ILE A C 1
ATOM 1541 O O . ILE A 1 204 ? -12.641 10.07 -3.182 1 98.62 204 ILE A O 1
ATOM 1545 N N . TYR A 1 205 ? -11.156 8.852 -4.18 1 98.81 205 TYR A N 1
ATOM 1546 C CA . TYR A 1 205 ? -11.227 7.672 -3.322 1 98.81 205 TYR A CA 1
ATOM 1547 C C . TYR A 1 205 ? -9.891 7.418 -2.629 1 98.81 205 TYR A C 1
ATOM 1549 O O . TYR A 1 205 ? -8.828 7.664 -3.205 1 98.81 205 TYR A O 1
ATOM 1557 N N . PHE A 1 206 ? -9.953 7.051 -1.427 1 98.88 206 PHE A N 1
ATOM 1558 C CA . PHE A 1 206 ? -8.742 6.883 -0.632 1 98.88 206 PHE A CA 1
ATOM 1559 C C . PHE A 1 206 ? -8.867 5.676 0.292 1 98.88 206 PHE A C 1
ATOM 1561 O O . PHE A 1 206 ? -9.891 5.492 0.95 1 98.88 206 PHE A O 1
ATOM 1568 N N . THR A 1 207 ? -7.852 4.844 0.326 1 98.88 207 THR A N 1
ATOM 1569 C CA . THR A 1 207 ? -7.777 3.736 1.271 1 98.88 207 THR A CA 1
ATOM 1570 C C . THR A 1 207 ? -6.438 3.74 2.002 1 98.88 207 THR A C 1
ATOM 1572 O O . THR A 1 207 ? -5.387 3.578 1.382 1 98.88 207 THR A O 1
ATOM 1575 N N . PRO A 1 208 ? -6.398 3.877 3.283 1 98.88 208 PRO A N 1
ATOM 1576 C CA . PRO A 1 208 ? -5.156 3.932 4.062 1 98.88 208 PRO A CA 1
ATOM 1577 C C . PRO A 1 208 ? -4.711 2.559 4.555 1 98.88 208 PRO A C 1
ATOM 1579 O O . PRO A 1 208 ? -5.535 1.653 4.707 1 98.88 208 PRO A O 1
ATOM 1582 N N . HIS A 1 209 ? -3.441 2.426 4.832 1 98.94 209 HIS A N 1
ATOM 1583 C CA . HIS A 1 209 ? -2.77 1.286 5.449 1 98.94 209 HIS A CA 1
ATOM 1584 C C . HIS A 1 209 ? -1.733 1.743 6.469 1 98.94 209 HIS A C 1
ATOM 1586 O O . HIS A 1 209 ? -1.265 2.883 6.414 1 98.94 209 HIS A O 1
ATOM 1592 N N . VAL A 1 210 ? -1.4 0.865 7.371 1 98.81 210 VAL A N 1
ATOM 1593 C CA . VAL A 1 210 ? -0.315 1.15 8.305 1 98.81 210 VAL A CA 1
ATOM 1594 C C . VAL A 1 210 ? 0.75 0.06 8.203 1 98.81 210 VAL A C 1
ATOM 1596 O O . VAL A 1 210 ? 0.426 -1.128 8.125 1 98.81 210 VAL A O 1
ATOM 1599 N N . ALA A 1 211 ? 1.946 0.452 8.125 1 98.75 211 ALA A N 1
ATOM 1600 C CA . ALA A 1 211 ? 3.113 -0.422 8.031 1 98.75 211 ALA A CA 1
ATOM 1601 C C . ALA A 1 211 ? 3.91 -0.414 9.328 1 98.75 211 ALA A C 1
ATOM 1603 O O . ALA A 1 211 ? 3.637 0.387 10.227 1 98.75 211 ALA A O 1
ATOM 1604 N N . PRO A 1 212 ? 4.906 -1.285 9.469 1 98.31 212 PRO A N 1
ATOM 1605 C CA . PRO A 1 212 ? 5.613 -1.408 10.742 1 98.31 212 PRO A CA 1
ATOM 1606 C C . PRO A 1 212 ? 6.734 -0.381 10.898 1 98.31 212 PRO A C 1
ATOM 1608 O O . PRO A 1 212 ? 7.406 -0.347 11.93 1 98.31 212 PRO A O 1
ATOM 1611 N N . PHE A 1 213 ? 7.027 0.465 9.883 1 98.75 213 PHE A N 1
ATOM 1612 C CA . PHE A 1 213 ? 8.008 1.515 10.109 1 98.75 213 PHE A CA 1
ATOM 1613 C C . PHE A 1 213 ? 7.398 2.666 10.898 1 98.75 213 PHE A C 1
ATOM 1615 O O . PHE A 1 213 ? 6.18 2.84 10.914 1 98.75 213 PHE A O 1
ATOM 1622 N N . PHE A 1 214 ? 8.156 3.432 11.609 1 98.5 214 PHE A N 1
ATOM 1623 C CA . PHE A 1 214 ? 7.672 4.379 12.602 1 98.5 214 PHE A CA 1
ATOM 1624 C C . PHE A 1 214 ? 7.043 5.598 11.938 1 98.5 214 PHE A C 1
ATOM 1626 O O . PHE A 1 214 ? 5.941 6.008 12.297 1 98.5 214 PHE A O 1
ATOM 1633 N N . ARG A 1 215 ? 7.73 6.223 10.969 1 98.69 215 ARG A N 1
ATOM 1634 C CA . ARG A 1 215 ? 7.215 7.441 10.359 1 98.69 215 ARG A CA 1
ATOM 1635 C C . ARG A 1 215 ? 7.402 7.418 8.844 1 98.69 215 ARG A C 1
ATOM 1637 O O . ARG A 1 215 ? 8.219 6.656 8.328 1 98.69 215 ARG A O 1
ATOM 1644 N N . GLY A 1 216 ? 6.711 8.281 8.172 1 98.81 216 GLY A N 1
ATOM 1645 C CA . GLY A 1 216 ? 6.703 8.367 6.719 1 98.81 216 GLY A CA 1
ATOM 1646 C C . GLY A 1 216 ? 5.379 7.949 6.105 1 98.81 216 GLY A C 1
ATOM 1647 O O . GLY A 1 216 ? 4.676 7.098 6.652 1 98.81 216 GLY A O 1
ATOM 1648 N N . ILE A 1 217 ? 5.074 8.562 5.016 1 98.94 217 ILE A N 1
ATOM 1649 C CA . ILE A 1 217 ? 3.906 8.219 4.211 1 98.94 217 ILE A CA 1
ATOM 1650 C C . ILE A 1 217 ? 4.324 8.031 2.752 1 98.94 217 ILE A C 1
ATOM 1652 O O . ILE A 1 217 ? 5.133 8.797 2.227 1 98.94 217 ILE A O 1
ATOM 1656 N N . THR A 1 218 ? 3.908 7.008 2.148 1 99 218 THR A N 1
ATOM 1657 C CA . THR A 1 218 ? 3.957 6.863 0.698 1 99 218 THR A CA 1
ATOM 1658 C C . THR A 1 218 ? 2.549 6.762 0.118 1 99 218 THR A C 1
ATOM 1660 O O . THR A 1 218 ? 1.698 6.051 0.66 1 99 218 THR A O 1
ATOM 1663 N N . LEU A 1 219 ? 2.293 7.559 -0.861 1 98.94 219 LEU A N 1
ATOM 1664 C CA . LEU A 1 219 ? 1.028 7.59 -1.59 1 98.94 219 LEU A CA 1
ATOM 1665 C C . LEU A 1 219 ? 1.23 7.18 -3.045 1 98.94 219 LEU A C 1
ATOM 1667 O O . LEU A 1 219 ? 2.156 7.66 -3.705 1 98.94 219 LEU A O 1
ATOM 1671 N N . THR A 1 220 ? 0.505 6.266 -3.484 1 98.94 220 THR A N 1
ATOM 1672 C CA . THR A 1 220 ? 0.38 5.941 -4.902 1 98.94 220 THR A CA 1
ATOM 1673 C C . THR A 1 220 ? -0.951 6.441 -5.453 1 98.94 220 THR A C 1
ATOM 1675 O O . THR A 1 220 ? -2.014 5.969 -5.051 1 98.94 220 THR A O 1
ATOM 1678 N N . LEU A 1 221 ? -0.883 7.402 -6.297 1 98.94 221 LEU A N 1
ATOM 1679 C CA . LEU A 1 221 ? -2.055 8.07 -6.852 1 98.94 221 LEU A CA 1
ATOM 1680 C C . LEU A 1 221 ? -2.316 7.609 -8.281 1 98.94 221 LEU A C 1
ATOM 1682 O O . LEU A 1 221 ? -1.416 7.645 -9.125 1 98.94 221 LEU A O 1
ATOM 1686 N N . SER A 1 222 ? -3.482 7.152 -8.531 1 98.88 222 SER A N 1
ATOM 1687 C CA . SER A 1 222 ? -3.908 6.645 -9.836 1 98.88 222 SER A CA 1
ATOM 1688 C C . SER A 1 222 ? -4.984 7.531 -10.453 1 98.88 222 SER A C 1
ATOM 1690 O O . SER A 1 222 ? -6.023 7.773 -9.836 1 98.88 222 SER A O 1
ATOM 1692 N N . VAL A 1 223 ? -4.75 8.031 -11.641 1 98.88 223 VAL A N 1
ATOM 1693 C CA . VAL A 1 223 ? -5.641 8.984 -12.289 1 98.88 223 VAL A CA 1
ATOM 1694 C C . VAL A 1 223 ? -5.973 8.5 -13.703 1 98.88 223 VAL A C 1
ATOM 1696 O O . VAL A 1 223 ? -5.074 8.289 -14.523 1 98.88 223 VAL A O 1
ATOM 1699 N N . GLN A 1 224 ? -7.238 8.258 -13.977 1 98.75 224 GLN A N 1
ATOM 1700 C CA . GLN A 1 224 ? -7.672 8.031 -15.352 1 98.75 224 GLN A CA 1
ATOM 1701 C C . GLN A 1 224 ? -7.82 9.352 -16.109 1 98.75 224 GLN A C 1
ATOM 1703 O O . GLN A 1 224 ? -8.594 10.227 -15.695 1 98.75 224 GLN A O 1
ATOM 1708 N N . LEU A 1 225 ? -7.109 9.445 -17.188 1 98.69 225 LEU A N 1
ATOM 1709 C CA . LEU A 1 225 ? -7.07 10.695 -17.938 1 98.69 225 LEU A CA 1
ATOM 1710 C C . LEU A 1 225 ? -8.148 10.727 -19.016 1 98.69 225 LEU A C 1
ATOM 1712 O O . LEU A 1 225 ? -8.406 9.711 -19.672 1 98.69 225 LEU A O 1
ATOM 1716 N N . GLY A 1 226 ? -8.789 11.852 -19.219 1 97.5 226 GLY A N 1
ATOM 1717 C CA . GLY A 1 226 ? -9.82 12.016 -20.234 1 97.5 226 GLY A CA 1
ATOM 1718 C C . GLY A 1 226 ? -9.258 12.094 -21.641 1 97.5 226 GLY A C 1
ATOM 1719 O O . GLY A 1 226 ? -9.945 11.758 -22.609 1 97.5 226 GLY A O 1
ATOM 1720 N N . ARG A 1 227 ? -8.125 12.656 -21.812 1 97.75 227 ARG A N 1
ATOM 1721 C CA . ARG A 1 227 ? -7.363 12.711 -23.047 1 97.75 227 ARG A CA 1
ATOM 1722 C C . ARG A 1 227 ? -5.941 12.203 -22.844 1 97.75 227 ARG A C 1
ATOM 1724 O O . ARG A 1 227 ? -5.328 12.445 -21.812 1 97.75 227 ARG A O 1
ATOM 1731 N N . PRO A 1 228 ? -5.434 11.531 -23.812 1 98.31 228 PRO A N 1
ATOM 1732 C CA . PRO A 1 228 ? -4.078 11 -23.672 1 98.31 228 PRO A CA 1
ATOM 1733 C C . PRO A 1 228 ? -3.045 12.086 -23.391 1 98.31 228 PRO A C 1
ATOM 1735 O O . PRO A 1 228 ? -3.113 13.172 -23.969 1 98.31 228 PRO A O 1
ATOM 1738 N N . LYS A 1 229 ? -2.209 11.875 -22.469 1 98.62 229 LYS A N 1
ATOM 1739 C CA . LYS A 1 229 ? -1.065 12.727 -22.141 1 98.62 229 LYS A CA 1
ATOM 1740 C C . LYS A 1 229 ? 0.219 11.906 -22.062 1 98.62 229 LYS A C 1
ATOM 1742 O O . LYS A 1 229 ? 0.176 10.703 -21.797 1 98.62 229 LYS A O 1
ATOM 1747 N N . SER A 1 230 ? 1.324 12.508 -22.328 1 98.56 230 SER A N 1
ATOM 1748 C CA . SER A 1 230 ? 2.615 11.875 -22.078 1 98.56 230 SER A CA 1
ATOM 1749 C C . SER A 1 230 ? 3.107 12.18 -20.656 1 98.56 230 SER A C 1
ATOM 1751 O O . SER A 1 230 ? 2.646 13.125 -20.016 1 98.56 230 SER A O 1
ATOM 1753 N N . ALA A 1 231 ? 4.027 11.359 -20.203 1 98.31 231 ALA A N 1
ATOM 1754 C CA . ALA A 1 231 ? 4.645 11.609 -18.891 1 98.31 231 ALA A CA 1
ATOM 1755 C C . ALA A 1 231 ? 5.324 12.969 -18.859 1 98.31 231 ALA A C 1
ATOM 1757 O O . ALA A 1 231 ? 5.32 13.648 -17.828 1 98.31 231 ALA A O 1
ATOM 1758 N N . GLU A 1 232 ? 5.938 13.328 -19.938 1 98.38 232 GLU A N 1
ATOM 1759 C CA . GLU A 1 232 ? 6.621 14.617 -20.047 1 98.38 232 GLU A CA 1
ATOM 1760 C C . GLU A 1 232 ? 5.637 15.773 -19.891 1 98.38 232 GLU A C 1
ATOM 1762 O O . GLU A 1 232 ? 5.941 16.766 -19.234 1 98.38 232 GLU A O 1
ATOM 1767 N N . GLN A 1 233 ? 4.539 15.648 -20.516 1 98.75 233 GLN A N 1
ATOM 1768 C CA . GLN A 1 233 ? 3.512 16.672 -20.406 1 98.75 233 GLN A CA 1
ATOM 1769 C C . GLN A 1 233 ? 3.031 16.812 -18.953 1 98.75 233 GLN A C 1
ATOM 1771 O O . GLN A 1 233 ? 2.824 17.922 -18.469 1 98.75 233 GLN A O 1
ATOM 1776 N N . ILE A 1 234 ? 2.824 15.695 -18.297 1 98.88 234 ILE A N 1
ATOM 1777 C CA . ILE A 1 234 ? 2.389 15.695 -16.906 1 98.88 234 ILE A CA 1
ATOM 1778 C C . ILE A 1 234 ? 3.467 16.328 -16.031 1 98.88 234 ILE A C 1
ATOM 1780 O O . ILE A 1 234 ? 3.166 17.141 -15.156 1 98.88 234 ILE A O 1
ATOM 1784 N N . ARG A 1 235 ? 4.699 15.906 -16.25 1 98.62 235 ARG A N 1
ATOM 1785 C CA . ARG A 1 235 ? 5.816 16.453 -15.492 1 98.62 235 ARG A CA 1
ATOM 1786 C C . ARG A 1 235 ? 5.859 17.984 -15.609 1 98.62 235 ARG A C 1
ATOM 1788 O O . ARG A 1 235 ? 6.117 18.672 -14.625 1 98.62 235 ARG A O 1
ATOM 1795 N N . ALA A 1 236 ? 5.648 18.469 -16.734 1 98.75 236 ALA A N 1
ATOM 1796 C CA . ALA A 1 236 ? 5.66 19.906 -16.953 1 98.75 236 ALA A CA 1
ATOM 1797 C C . ALA A 1 236 ? 4.609 20.609 -16.094 1 98.75 236 ALA A C 1
ATOM 1799 O O . ALA A 1 236 ? 4.832 21.719 -15.617 1 98.75 236 ALA A O 1
ATOM 1800 N N . LEU A 1 237 ? 3.438 20.016 -15.953 1 98.81 237 LEU A N 1
ATOM 1801 C CA . LEU A 1 237 ? 2.389 20.578 -15.109 1 98.81 237 LEU A CA 1
ATOM 1802 C C . LEU A 1 237 ? 2.844 20.672 -13.656 1 98.81 237 LEU A C 1
ATOM 1804 O O . LEU A 1 237 ? 2.6 21.672 -12.984 1 98.81 237 LEU A O 1
ATOM 1808 N N . PHE A 1 238 ? 3.516 19.641 -13.211 1 98.88 238 PHE A N 1
ATOM 1809 C CA . PHE A 1 238 ? 4.02 19.641 -11.844 1 98.88 238 PHE A CA 1
ATOM 1810 C C . PHE A 1 238 ? 5.133 20.672 -11.68 1 98.88 238 PHE A C 1
ATOM 1812 O O . PHE A 1 238 ? 5.176 21.391 -10.68 1 98.88 238 PHE A O 1
ATOM 1819 N N . ASP A 1 239 ? 6.039 20.719 -12.625 1 98.62 239 ASP A N 1
ATOM 1820 C CA . ASP A 1 239 ? 7.121 21.688 -12.586 1 98.62 239 ASP A CA 1
ATOM 1821 C C . ASP A 1 239 ? 6.574 23.109 -12.484 1 98.62 239 ASP A C 1
ATOM 1823 O O . ASP A 1 239 ? 7.07 23.922 -11.695 1 98.62 239 ASP A O 1
ATOM 1827 N N . GLU A 1 240 ? 5.648 23.375 -13.281 1 98.5 240 GLU A N 1
ATOM 1828 C CA . GLU A 1 240 ? 5.043 24.703 -13.281 1 98.5 240 GLU A CA 1
ATOM 1829 C C . GLU A 1 240 ? 4.355 24.984 -11.953 1 98.5 240 GLU A C 1
ATOM 1831 O O . GLU A 1 240 ? 4.508 26.078 -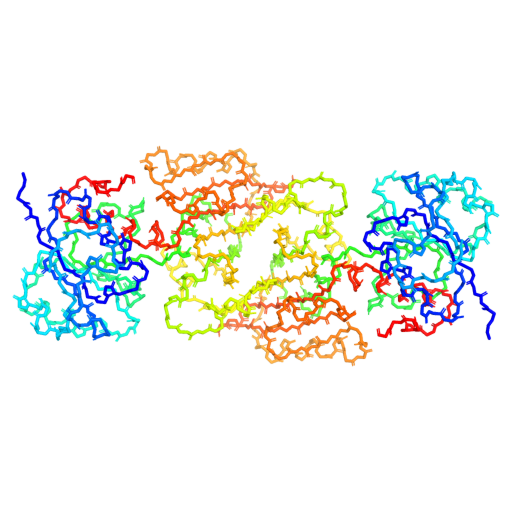11.398 1 98.5 240 GLU A O 1
ATOM 1836 N N . ALA A 1 241 ? 3.625 24.062 -11.445 1 98.5 241 ALA A N 1
ATOM 1837 C CA . ALA A 1 241 ? 2.826 24.234 -10.242 1 98.5 241 ALA A CA 1
ATOM 1838 C C . ALA A 1 241 ? 3.715 24.484 -9.023 1 98.5 241 ALA A C 1
ATOM 1840 O O . ALA A 1 241 ? 3.342 25.219 -8.109 1 98.5 241 ALA A O 1
ATOM 1841 N N . TYR A 1 242 ? 4.941 23.828 -9.031 1 98.56 242 TYR A N 1
ATOM 1842 C CA . TYR A 1 242 ? 5.676 23.812 -7.773 1 98.56 242 TYR A CA 1
ATOM 1843 C C . TYR A 1 242 ? 7.062 24.422 -7.941 1 98.56 242 TYR A C 1
ATOM 1845 O O . TYR A 1 242 ? 7.941 24.219 -7.094 1 98.56 242 TYR A O 1
ATOM 1853 N N . ALA A 1 243 ? 7.289 25.172 -8.969 1 97.12 243 ALA A N 1
ATOM 1854 C CA . ALA A 1 243 ? 8.578 25.781 -9.305 1 97.12 243 ALA A CA 1
ATOM 1855 C C . ALA A 1 243 ? 9.086 26.625 -8.148 1 97.12 243 ALA A C 1
ATOM 1857 O O . ALA A 1 243 ? 10.297 26.672 -7.891 1 97.12 243 ALA A O 1
ATOM 1858 N N . ASP A 1 244 ? 8.258 27.266 -7.402 1 96.5 244 ASP A N 1
ATOM 1859 C CA . ASP A 1 244 ? 8.68 28.219 -6.383 1 96.5 244 ASP A CA 1
ATOM 1860 C C . ASP A 1 244 ? 8.344 27.719 -4.98 1 96.5 244 ASP A C 1
ATOM 1862 O O . ASP A 1 244 ? 8.297 28.484 -4.027 1 96.5 244 ASP A O 1
ATOM 1866 N N . GLU A 1 245 ? 8.039 26.453 -4.898 1 98.25 245 GLU A N 1
ATOM 1867 C CA . GLU A 1 245 ? 7.668 25.906 -3.598 1 98.25 245 GLU A CA 1
ATOM 1868 C C . GLU A 1 245 ? 8.859 25.25 -2.912 1 98.25 245 GLU A C 1
ATOM 1870 O O . GLU A 1 245 ? 9.305 24.188 -3.33 1 98.25 245 GLU A O 1
ATOM 1875 N N . PRO A 1 246 ? 9.312 25.844 -1.829 1 97.56 246 PRO A N 1
ATOM 1876 C CA . PRO A 1 246 ? 10.57 25.391 -1.241 1 97.56 246 PRO A CA 1
ATOM 1877 C C . PRO A 1 246 ? 10.461 24.016 -0.586 1 97.56 246 PRO A C 1
ATOM 1879 O O . PRO A 1 246 ? 11.469 23.312 -0.428 1 97.56 246 PRO A O 1
ATOM 1882 N N . LEU A 1 247 ? 9.25 23.547 -0.183 1 98.56 247 LEU A N 1
ATOM 1883 C CA . LEU A 1 247 ? 9.125 22.281 0.533 1 98.56 247 LEU A CA 1
ATOM 1884 C C . LEU A 1 247 ? 8.422 21.234 -0.325 1 98.56 247 LEU A C 1
ATOM 1886 O O . LEU A 1 247 ? 7.848 20.281 0.202 1 98.56 247 LEU A O 1
ATOM 1890 N N . VAL A 1 248 ? 8.32 21.438 -1.619 1 98.81 248 VAL A N 1
ATOM 1891 C CA . VAL A 1 248 ? 7.883 20.438 -2.588 1 98.81 248 VAL A CA 1
ATOM 1892 C C . VAL A 1 248 ? 9.023 20.125 -3.555 1 98.81 248 VAL A C 1
ATOM 1894 O O . VAL A 1 248 ? 9.492 21 -4.273 1 98.81 248 VAL A O 1
ATOM 1897 N N . GLU A 1 249 ? 9.453 18.953 -3.508 1 98.75 249 GLU A N 1
ATOM 1898 C CA . GLU A 1 249 ? 10.547 18.516 -4.367 1 98.75 249 GLU A CA 1
ATOM 1899 C C . GLU A 1 249 ? 10.062 17.531 -5.426 1 98.75 249 GLU A C 1
ATOM 1901 O O . GLU A 1 249 ? 9.531 16.469 -5.102 1 98.75 249 GLU A O 1
ATOM 1906 N N . LEU A 1 250 ? 10.227 17.891 -6.672 1 98.75 250 LEU A N 1
ATOM 1907 C CA . LEU A 1 250 ? 9.969 16.969 -7.777 1 98.75 250 LEU A CA 1
ATOM 1908 C C . LEU A 1 250 ? 11.203 16.141 -8.086 1 98.75 250 LEU A C 1
ATOM 1910 O O . LEU A 1 250 ? 12.289 16.688 -8.312 1 98.75 250 LEU A O 1
ATOM 1914 N N . VAL A 1 251 ? 11.047 14.859 -8.039 1 98.5 251 VAL A N 1
ATOM 1915 C CA . VAL A 1 251 ? 12.18 13.977 -8.305 1 98.5 251 VAL A CA 1
ATOM 1916 C C . VAL A 1 251 ? 11.898 13.133 -9.547 1 98.5 251 VAL A C 1
ATOM 1918 O O . VAL A 1 251 ? 10.734 12.891 -9.891 1 98.5 251 VAL A O 1
ATOM 1921 N N . ASP A 1 252 ? 12.883 12.641 -10.258 1 96.5 252 ASP A N 1
ATOM 1922 C CA . ASP A 1 252 ? 12.734 11.891 -11.5 1 96.5 252 ASP A CA 1
ATOM 1923 C C . ASP A 1 252 ? 12.344 10.438 -11.211 1 96.5 252 ASP A C 1
ATOM 1925 O O . ASP A 1 252 ? 11.477 9.883 -11.891 1 96.5 252 ASP A O 1
ATOM 1929 N N . ASP A 1 253 ? 12.969 9.867 -10.242 1 97.81 253 ASP A N 1
ATOM 1930 C CA . ASP A 1 253 ? 12.719 8.469 -9.922 1 97.81 253 ASP A CA 1
ATOM 1931 C C . ASP A 1 253 ? 11.531 8.32 -8.977 1 97.81 253 ASP A C 1
ATOM 1933 O O . ASP A 1 253 ? 10.945 9.32 -8.539 1 97.81 253 ASP A O 1
ATOM 1937 N N . ILE A 1 254 ? 11.117 7.121 -8.727 1 98.81 254 ILE A N 1
ATOM 1938 C CA . ILE A 1 254 ? 10.078 6.832 -7.742 1 98.81 254 ILE A CA 1
ATOM 1939 C C . ILE A 1 254 ? 10.602 7.145 -6.34 1 98.81 254 ILE A C 1
ATOM 1941 O O . ILE A 1 254 ? 11.57 6.539 -5.879 1 98.81 254 ILE A O 1
ATOM 1945 N N . PRO A 1 255 ? 10.047 8.117 -5.688 1 98.88 255 PRO A N 1
ATOM 1946 C CA . PRO A 1 255 ? 10.508 8.375 -4.324 1 98.88 255 PRO A CA 1
ATOM 1947 C C . PRO A 1 255 ? 10.18 7.234 -3.365 1 98.88 255 PRO A C 1
ATOM 1949 O O . PRO A 1 255 ? 9.109 6.625 -3.467 1 98.88 255 PRO A O 1
ATOM 1952 N N . LEU A 1 256 ? 11.055 6.953 -2.453 1 98.88 256 LEU A N 1
ATOM 1953 C CA . LEU A 1 256 ? 10.867 5.91 -1.447 1 98.88 256 LEU A CA 1
ATOM 1954 C C . LEU A 1 256 ? 10.594 6.523 -0.078 1 98.88 256 LEU A C 1
ATOM 1956 O O . LEU A 1 256 ? 11.203 7.527 0.294 1 98.88 256 LEU A O 1
ATOM 1960 N N . VAL A 1 257 ? 9.688 5.949 0.627 1 98.88 257 VAL A N 1
ATOM 1961 C CA . VAL A 1 257 ? 9.203 6.504 1.887 1 98.88 257 VAL A CA 1
ATOM 1962 C C . VAL A 1 257 ? 10.352 6.57 2.895 1 98.88 257 VAL A C 1
ATOM 1964 O O . VAL A 1 257 ? 10.453 7.527 3.666 1 98.88 257 VAL A O 1
ATOM 1967 N N . LYS A 1 258 ? 11.227 5.578 2.906 1 98.69 258 LYS A N 1
ATOM 1968 C CA . LYS A 1 258 ? 12.32 5.547 3.879 1 98.69 258 LYS A CA 1
ATOM 1969 C C . LYS A 1 258 ? 13.25 6.738 3.693 1 98.69 258 LYS A C 1
ATOM 1971 O O . LYS A 1 258 ? 13.844 7.23 4.66 1 98.69 258 LYS A O 1
ATOM 1976 N N . ASP A 1 259 ? 13.375 7.211 2.469 1 98.5 259 ASP A N 1
ATOM 1977 C CA . ASP A 1 259 ? 14.32 8.281 2.146 1 98.5 259 ASP A CA 1
ATOM 1978 C C . ASP A 1 259 ? 13.773 9.641 2.559 1 98.5 259 ASP A C 1
ATOM 1980 O O . ASP A 1 259 ? 14.516 10.617 2.643 1 98.5 259 ASP A O 1
ATOM 1984 N N . ASN A 1 260 ? 12.5 9.727 2.766 1 98.62 260 ASN A N 1
ATOM 1985 C CA . ASN A 1 260 ? 11.883 11.008 3.072 1 98.62 260 ASN A CA 1
ATOM 1986 C C . ASN A 1 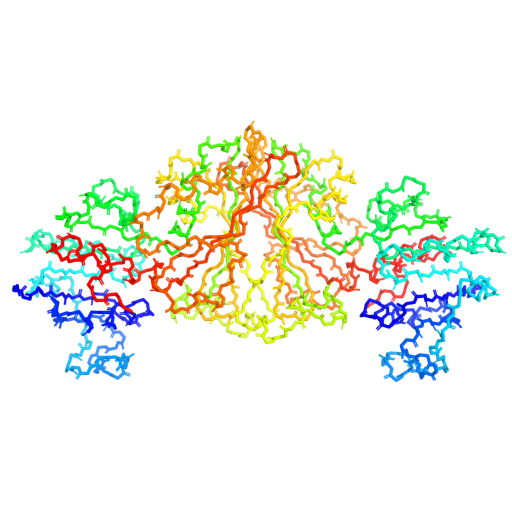260 ? 11.469 11.102 4.539 1 98.62 260 ASN A C 1
ATOM 1988 O O . ASN A 1 260 ? 10.961 12.133 4.98 1 98.62 260 ASN A O 1
ATOM 1992 N N . ALA A 1 261 ? 11.68 10 5.297 1 98.56 261 ALA A N 1
ATOM 1993 C CA . ALA A 1 261 ? 11.461 10.023 6.742 1 98.56 261 ALA A CA 1
ATOM 1994 C C . ALA A 1 261 ? 12.422 11 7.422 1 98.56 261 ALA A C 1
ATOM 1996 O O . ALA A 1 261 ? 13.633 10.953 7.18 1 98.56 261 ALA A O 1
ATOM 1997 N N . GLY A 1 262 ? 11.898 11.891 8.172 1 98.31 262 GLY A N 1
ATOM 1998 C CA . GLY A 1 262 ? 12.711 12.859 8.883 1 98.31 262 GLY A CA 1
ATOM 1999 C C . GLY A 1 262 ? 12.992 14.117 8.086 1 98.31 262 GLY A C 1
ATOM 2000 O O . GLY A 1 262 ? 13.695 15.016 8.555 1 98.31 262 GLY A O 1
ATOM 2001 N N . GLU A 1 263 ? 12.414 14.172 6.867 1 98.62 263 GLU A N 1
ATOM 2002 C CA . GLU A 1 263 ? 12.625 15.328 6.004 1 98.62 263 GLU A CA 1
ATOM 2003 C C . GLU A 1 263 ? 11.414 16.266 6.02 1 98.62 263 GLU A C 1
ATOM 2005 O O . GLU A 1 263 ? 10.281 15.812 6.234 1 98.62 263 GLU A O 1
ATOM 2010 N N . HIS A 1 264 ? 11.664 17.5 5.746 1 98.75 264 HIS A N 1
ATOM 2011 C CA . HIS A 1 264 ? 10.602 18.5 5.871 1 98.75 264 HIS A CA 1
ATOM 2012 C C . HIS A 1 264 ? 9.828 18.656 4.566 1 98.75 264 HIS A C 1
ATOM 2014 O O . HIS A 1 264 ? 8.742 19.234 4.551 1 98.75 264 HIS A O 1
ATOM 2020 N N . ALA A 1 265 ? 10.367 18.188 3.477 1 98.5 265 ALA A N 1
ATOM 2021 C CA . ALA A 1 265 ? 9.742 18.406 2.174 1 98.5 265 ALA A CA 1
ATOM 2022 C C . ALA A 1 265 ? 8.836 17.25 1.785 1 98.5 265 ALA A C 1
ATOM 2024 O O . ALA A 1 265 ? 9.023 16.125 2.256 1 98.5 265 ALA A O 1
ATOM 2025 N N . VAL A 1 266 ? 7.871 17.531 0.981 1 98.88 266 VAL A N 1
ATOM 2026 C CA . VAL A 1 266 ? 7.145 16.516 0.226 1 98.88 266 VAL A CA 1
ATOM 2027 C C . VAL A 1 266 ? 7.91 16.172 -1.049 1 98.88 266 VAL A C 1
ATOM 2029 O O . VAL A 1 266 ? 8.414 17.062 -1.739 1 98.88 266 VAL A O 1
ATOM 2032 N N . ARG A 1 267 ? 8.039 14.922 -1.349 1 98.94 267 ARG A N 1
ATOM 2033 C CA . ARG A 1 267 ? 8.656 14.5 -2.602 1 98.94 267 ARG A CA 1
ATOM 2034 C C . ARG A 1 267 ? 7.629 13.875 -3.535 1 98.94 267 ARG A C 1
ATOM 2036 O O . ARG A 1 267 ? 6.855 13.008 -3.123 1 98.94 267 ARG A O 1
ATOM 2043 N N . ILE A 1 268 ? 7.555 14.383 -4.73 1 98.94 268 ILE A N 1
ATOM 2044 C CA . ILE A 1 268 ? 6.656 13.891 -5.766 1 98.94 268 ILE A CA 1
ATOM 2045 C C . ILE A 1 268 ? 7.469 13.352 -6.941 1 98.94 268 ILE A C 1
ATOM 2047 O O . ILE A 1 268 ? 8.359 14.039 -7.457 1 98.94 268 ILE A O 1
ATOM 2051 N N . GLY A 1 269 ? 7.258 12.156 -7.309 1 98.88 269 GLY A N 1
ATOM 2052 C CA . GLY A 1 269 ? 7.961 11.531 -8.422 1 98.88 269 GLY A CA 1
ATOM 2053 C C . GLY A 1 269 ? 7.262 10.297 -8.953 1 98.88 269 GLY A C 1
ATOM 2054 O O . GLY A 1 269 ? 6.051 10.141 -8.797 1 98.88 269 GLY A O 1
ATOM 2055 N N . GLY A 1 270 ? 8.07 9.461 -9.719 1 98.75 270 GLY A N 1
ATOM 2056 C CA . GLY A 1 270 ? 7.453 8.289 -10.32 1 98.75 270 GLY A CA 1
ATOM 2057 C C . GLY A 1 270 ? 6.301 8.625 -11.25 1 98.75 270 GLY A C 1
ATOM 2058 O O . GLY A 1 270 ? 5.285 7.926 -11.266 1 98.75 270 GLY A O 1
ATOM 2059 N N . ILE A 1 271 ? 6.328 9.766 -11.883 1 98.88 271 ILE A N 1
ATOM 2060 C CA . ILE A 1 271 ? 5.281 10.156 -12.82 1 98.88 271 ILE A CA 1
ATOM 2061 C C . ILE A 1 271 ? 5.305 9.234 -14.031 1 98.88 271 ILE A C 1
ATOM 2063 O O . ILE A 1 271 ? 6.227 9.305 -14.852 1 98.88 271 ILE A O 1
ATOM 2067 N N . SER A 1 272 ? 4.32 8.383 -14.125 1 98.81 272 SER A N 1
ATOM 2068 C CA . SER A 1 272 ? 4.254 7.367 -15.172 1 98.81 272 SER A CA 1
ATOM 2069 C C . SER A 1 272 ? 2.889 7.367 -15.852 1 98.81 272 SER A C 1
ATOM 2071 O O . SER A 1 272 ? 1.857 7.492 -15.188 1 98.81 272 SER A O 1
ATOM 2073 N N . VAL A 1 273 ? 2.941 7.316 -17.109 1 98.81 273 VAL A N 1
ATOM 2074 C CA . VAL A 1 273 ? 1.731 7.211 -17.922 1 98.81 273 VAL A CA 1
ATOM 2075 C C . VAL A 1 273 ? 1.782 5.941 -18.766 1 98.81 273 VAL A C 1
ATOM 2077 O O . VAL A 1 273 ? 2.842 5.566 -19.266 1 98.81 273 VAL A O 1
ATOM 2080 N N . ASP A 1 274 ? 0.636 5.258 -18.812 1 98.44 274 ASP A N 1
ATOM 2081 C CA . ASP A 1 274 ? 0.636 4.004 -19.562 1 98.44 274 ASP A CA 1
ATOM 2082 C C . ASP A 1 274 ? 0.806 4.262 -21.062 1 98.44 274 ASP A C 1
ATOM 2084 O O . ASP A 1 274 ? 0.847 5.41 -21.5 1 98.44 274 ASP A O 1
ATOM 2088 N N . ASP A 1 275 ? 0.932 3.227 -21.875 1 96.62 275 ASP A N 1
ATOM 2089 C CA . ASP A 1 275 ? 1.3 3.297 -23.281 1 96.62 275 ASP A CA 1
ATOM 2090 C C . ASP A 1 275 ? 0.258 4.074 -24.078 1 96.62 275 ASP A C 1
ATOM 2092 O O . ASP A 1 275 ? 0.595 4.762 -25.047 1 96.62 275 ASP A O 1
ATOM 2096 N N . ASN A 1 276 ? -0.987 4.02 -23.688 1 96.31 276 ASN A N 1
ATOM 2097 C CA . ASN A 1 276 ? -2.049 4.672 -24.438 1 96.31 276 ASN A CA 1
ATOM 2098 C C . ASN A 1 276 ? -2.283 6.102 -23.969 1 96.31 276 ASN A C 1
ATOM 2100 O O . ASN A 1 276 ? -3.115 6.82 -24.516 1 96.31 276 ASN A O 1
ATOM 2104 N N . GLY A 1 277 ? -1.559 6.477 -22.891 1 98.12 277 GLY A N 1
ATOM 2105 C CA . GLY A 1 277 ? -1.641 7.84 -22.391 1 98.12 277 GLY A CA 1
ATOM 2106 C C . GLY A 1 277 ? -2.887 8.102 -21.562 1 98.12 277 GLY A C 1
ATOM 2107 O O . GLY A 1 277 ? -3.283 9.25 -21.375 1 98.12 277 GLY A O 1
ATOM 2108 N N . GLU A 1 278 ? -3.529 7.059 -21.047 1 98.06 278 GLU A N 1
ATOM 2109 C CA . GLU A 1 278 ? -4.859 7.227 -20.469 1 98.06 278 GLU A CA 1
ATOM 2110 C C . GLU A 1 278 ? -4.844 6.988 -18.969 1 98.06 278 GLU A C 1
ATOM 2112 O O . GLU A 1 278 ? -5.848 7.215 -18.281 1 98.06 278 GLU A O 1
ATOM 2117 N N . HIS A 1 279 ? -3.752 6.52 -18.469 1 98.81 279 HIS A N 1
ATOM 2118 C CA . HIS A 1 279 ? -3.648 6.223 -17.047 1 98.81 279 HIS A CA 1
ATOM 2119 C C . HIS A 1 279 ? -2.355 6.781 -16.469 1 98.81 279 HIS A C 1
ATOM 2121 O O . HIS A 1 279 ? -1.262 6.41 -16.891 1 98.81 279 HIS A O 1
ATOM 2127 N N . LEU A 1 280 ? -2.479 7.672 -15.523 1 98.94 280 LEU A N 1
ATOM 2128 C CA . LEU A 1 280 ? -1.367 8.32 -14.836 1 98.94 280 LEU A CA 1
ATOM 2129 C C . LEU A 1 280 ? -1.209 7.773 -13.422 1 98.94 280 LEU A C 1
ATOM 2131 O O . LEU A 1 280 ? -2.197 7.605 -12.703 1 98.94 280 LEU A O 1
ATOM 2135 N N . VAL A 1 281 ? 0.014 7.441 -13.07 1 98.94 281 VAL A N 1
ATOM 2136 C CA . VAL A 1 281 ? 0.347 7.141 -11.68 1 98.94 281 VAL A CA 1
ATOM 2137 C C . VAL A 1 281 ? 1.418 8.109 -11.188 1 98.94 281 VAL A C 1
ATOM 2139 O O . VAL A 1 281 ? 2.383 8.398 -11.898 1 98.94 281 VAL A O 1
ATOM 2142 N N . VAL A 1 282 ? 1.202 8.672 -10.055 1 98.94 282 VAL A N 1
ATOM 2143 C CA . VAL A 1 282 ? 2.143 9.547 -9.367 1 98.94 282 VAL A CA 1
ATOM 2144 C C . VAL A 1 282 ? 2.408 9.016 -7.961 1 98.94 282 VAL A C 1
ATOM 2146 O O . VAL A 1 282 ? 1.486 8.562 -7.277 1 98.94 282 VAL A O 1
ATOM 2149 N N . VAL A 1 283 ? 3.666 9.062 -7.535 1 99 283 VAL A N 1
ATOM 2150 C CA . VAL A 1 283 ? 4.012 8.641 -6.184 1 99 283 VAL A CA 1
ATOM 2151 C C . VAL A 1 283 ? 4.438 9.852 -5.355 1 99 283 VAL A C 1
ATOM 2153 O O . VAL A 1 283 ? 5.223 10.68 -5.82 1 99 283 VAL A O 1
ATOM 2156 N N . VAL A 1 284 ? 3.893 9.969 -4.172 1 99 284 VAL A N 1
ATOM 2157 C CA . VAL A 1 284 ? 4.191 11.07 -3.258 1 99 284 VAL A CA 1
ATOM 2158 C C . VAL A 1 284 ? 4.668 10.508 -1.919 1 99 284 VAL A C 1
ATOM 2160 O O . VAL A 1 284 ? 4.086 9.555 -1.394 1 99 284 VAL A O 1
ATOM 2163 N N . THR A 1 285 ? 5.777 11.055 -1.351 1 98.94 285 THR A N 1
ATOM 2164 C CA . THR A 1 285 ? 6.219 10.703 -0.005 1 98.94 285 THR A CA 1
ATOM 2165 C C . THR A 1 285 ? 6.363 11.953 0.857 1 98.94 285 THR A C 1
ATOM 2167 O O . THR A 1 285 ? 6.699 13.031 0.352 1 98.94 285 THR A O 1
ATOM 2170 N N . LEU A 1 286 ? 6.086 11.812 2.072 1 98.94 286 LEU A N 1
ATOM 2171 C CA . LEU A 1 286 ? 6.332 12.852 3.07 1 98.94 286 LEU A CA 1
ATOM 2172 C C . LEU A 1 286 ? 6.445 12.242 4.465 1 98.94 286 LEU A C 1
ATOM 2174 O O . LEU A 1 286 ? 6.082 11.086 4.676 1 98.94 286 LEU A O 1
ATOM 2178 N N . ASP A 1 287 ? 7.004 12.953 5.375 1 98.94 287 ASP A N 1
ATOM 2179 C CA . ASP A 1 287 ? 7 12.57 6.781 1 98.94 287 ASP A CA 1
ATOM 2180 C C . ASP A 1 287 ? 5.699 12.984 7.461 1 98.94 287 ASP A C 1
ATOM 2182 O O . ASP A 1 287 ? 5.363 14.172 7.504 1 98.94 287 ASP A O 1
ATOM 2186 N N . ASN A 1 288 ? 4.977 11.984 8.023 1 98.81 288 ASN A N 1
ATOM 2187 C CA . ASN A 1 288 ? 3.648 12.25 8.57 1 98.81 288 ASN A CA 1
ATOM 2188 C C . ASN A 1 288 ? 3.715 13.164 9.789 1 98.81 288 ASN A C 1
ATOM 2190 O O . ASN A 1 288 ? 2.754 13.867 10.094 1 98.81 288 ASN A O 1
ATOM 2194 N N . LEU A 1 289 ? 4.805 13.258 10.469 1 98.56 289 LEU A N 1
ATOM 2195 C CA . LEU A 1 289 ? 4.938 14.047 11.688 1 98.56 289 LEU A CA 1
ATOM 2196 C C . LEU A 1 289 ? 5.496 15.43 11.383 1 98.56 289 LEU A C 1
ATOM 2198 O O . LEU A 1 289 ? 5.32 16.375 12.164 1 98.56 289 LEU A O 1
ATOM 2202 N N . LEU A 1 290 ? 6.168 15.562 10.25 1 98.69 290 LEU A N 1
ATOM 2203 C CA . LEU A 1 290 ? 6.773 16.844 9.883 1 98.69 290 LEU A CA 1
ATOM 2204 C C . LEU A 1 290 ? 5.91 17.578 8.875 1 98.69 290 LEU A C 1
ATOM 2206 O O . LEU A 1 290 ? 4.836 18.078 9.211 1 98.69 290 LEU A O 1
ATOM 2210 N N . LYS A 1 291 ? 6.188 17.438 7.535 1 98.81 291 LYS A N 1
ATOM 2211 C CA . LYS A 1 291 ? 5.367 18.156 6.562 1 98.81 291 LYS A CA 1
ATOM 2212 C C . LYS A 1 291 ? 3.904 17.734 6.656 1 98.81 291 LYS A C 1
ATOM 2214 O O . LYS A 1 291 ? 3.006 18.5 6.289 1 98.81 291 LYS A O 1
ATOM 2219 N N . GLY A 1 292 ? 3.674 16.562 7.23 1 98.62 292 GLY A N 1
ATOM 2220 C CA . GLY A 1 292 ? 2.312 16.094 7.422 1 98.62 292 GLY A CA 1
ATOM 2221 C C . GLY A 1 292 ? 1.635 16.703 8.633 1 98.62 292 GLY A C 1
ATOM 2222 O O . GLY A 1 292 ? 0.427 16.547 8.82 1 98.62 292 GLY A O 1
ATOM 2223 N N . ALA A 1 293 ? 2.436 17.375 9.5 1 98.38 293 ALA A N 1
ATOM 2224 C CA . ALA A 1 293 ? 1.838 17.938 10.711 1 98.38 293 ALA A CA 1
ATOM 2225 C C . ALA A 1 293 ? 2.65 19.109 11.227 1 98.38 293 ALA A C 1
ATOM 2227 O O . ALA A 1 293 ? 2.338 20.266 10.938 1 98.38 293 ALA A O 1
ATOM 2228 N N . ALA A 1 294 ? 3.783 18.938 11.867 1 98.62 294 ALA A N 1
ATOM 2229 C CA . ALA A 1 294 ? 4.512 19.938 12.641 1 98.62 294 ALA A CA 1
ATOM 2230 C C . ALA A 1 294 ? 5.145 20.984 11.727 1 98.62 294 ALA A C 1
ATOM 2232 O O . ALA A 1 294 ? 5.035 22.188 11.977 1 98.62 294 ALA A O 1
ATOM 2233 N N . THR A 1 295 ? 5.863 20.516 10.68 1 98.81 295 THR A N 1
ATOM 2234 C CA . THR A 1 295 ? 6.48 21.453 9.742 1 98.81 295 THR A CA 1
ATOM 2235 C C . THR A 1 295 ? 5.426 22.344 9.102 1 98.81 295 THR A C 1
ATOM 2237 O O . THR A 1 295 ? 5.617 23.562 9 1 98.81 295 THR A O 1
ATOM 2240 N N . GLN A 1 296 ? 4.348 21.734 8.688 1 98.75 296 GLN A N 1
ATOM 2241 C CA . GLN A 1 296 ? 3.289 22.531 8.062 1 98.75 296 GLN A CA 1
ATOM 2242 C C . GLN A 1 296 ? 2.656 23.484 9.062 1 98.75 296 GLN A C 1
ATOM 2244 O O . GLN A 1 296 ? 2.332 24.625 8.711 1 98.75 296 GLN A O 1
ATOM 2249 N N . ALA A 1 297 ? 2.445 23.031 10.258 1 98.81 297 ALA A N 1
ATOM 2250 C CA . ALA A 1 297 ? 1.925 23.906 11.312 1 98.81 297 ALA A CA 1
ATOM 2251 C C . ALA A 1 297 ? 2.805 25.141 11.484 1 98.81 297 ALA A C 1
ATOM 2253 O O . ALA A 1 297 ? 2.307 26.266 11.516 1 98.81 297 ALA A O 1
ATOM 2254 N N . LEU A 1 298 ? 4.086 24.953 11.555 1 98.81 298 LEU A N 1
ATOM 2255 C CA . LEU A 1 298 ? 5 26.062 11.766 1 98.81 298 LEU A CA 1
ATOM 2256 C C . LEU A 1 298 ? 5.031 26.984 10.547 1 98.81 298 LEU A C 1
ATOM 2258 O O . LEU A 1 298 ? 5.09 28.203 10.688 1 98.81 298 LEU A O 1
ATOM 2262 N N . GLN A 1 299 ? 5.004 26.406 9.297 1 98.62 299 GLN A N 1
ATOM 2263 C CA . GLN A 1 299 ? 4.875 27.219 8.094 1 98.62 299 GLN A CA 1
ATOM 2264 C C . GLN A 1 299 ? 3.684 28.156 8.195 1 98.62 299 GLN A C 1
ATOM 2266 O O . GLN A 1 299 ? 3.805 29.359 7.91 1 98.62 299 GLN A O 1
ATOM 2271 N N . ASN A 1 300 ? 2.59 27.609 8.594 1 98.81 300 ASN A N 1
ATOM 2272 C CA . ASN A 1 300 ? 1.346 28.359 8.688 1 98.81 300 ASN A CA 1
ATOM 2273 C C . ASN A 1 300 ? 1.425 29.438 9.766 1 98.81 300 ASN A C 1
ATOM 2275 O O . ASN A 1 300 ? 1.018 30.578 9.547 1 98.81 300 ASN A O 1
ATOM 2279 N N . ILE A 1 301 ? 1.965 29.094 10.883 1 98.75 301 ILE A N 1
ATOM 2280 C CA . ILE A 1 301 ? 2.088 30.016 12.008 1 98.75 301 ILE A CA 1
ATOM 2281 C C . ILE A 1 301 ? 3.039 31.156 11.641 1 98.75 301 ILE A C 1
ATOM 2283 O O . ILE A 1 301 ? 2.785 32.312 11.969 1 98.75 301 ILE A O 1
ATOM 2287 N N . ASN A 1 302 ? 4.152 30.781 11 1 98.56 302 ASN A N 1
ATOM 2288 C CA . ASN A 1 302 ? 5.094 31.812 10.539 1 98.56 302 ASN A CA 1
ATOM 2289 C C . ASN A 1 302 ? 4.398 32.875 9.688 1 98.56 302 ASN A C 1
ATOM 2291 O O . ASN A 1 302 ? 4.523 34.062 9.953 1 98.56 302 ASN A O 1
ATOM 2295 N N . LEU A 1 303 ? 3.662 32.438 8.742 1 98.5 303 LEU A N 1
ATOM 2296 C CA . LEU A 1 303 ? 2.975 33.344 7.848 1 98.5 303 LEU A CA 1
ATOM 2297 C C . LEU A 1 303 ? 1.937 34.156 8.609 1 98.5 303 LEU A C 1
ATOM 2299 O O . LEU A 1 303 ? 1.831 35.375 8.406 1 98.5 303 LEU A O 1
ATOM 2303 N N . ALA A 1 304 ? 1.194 33.531 9.461 1 98.62 304 ALA A N 1
ATOM 2304 C CA . ALA A 1 304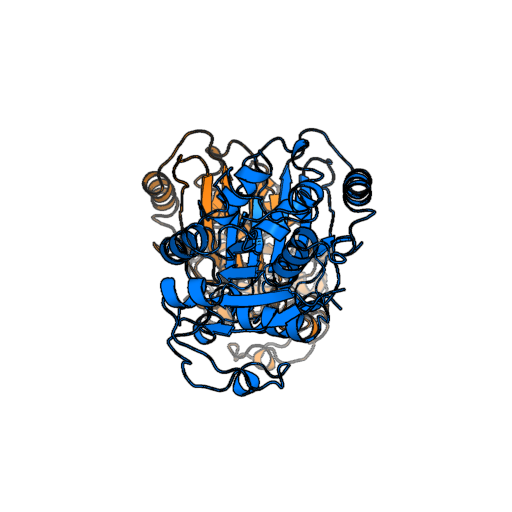 ? 0.169 34.219 10.25 1 98.62 304 ALA A CA 1
ATOM 2305 C C . ALA A 1 304 ? 0.778 35.312 11.109 1 98.62 304 ALA A C 1
ATOM 2307 O O . ALA A 1 304 ? 0.161 36.375 11.312 1 98.62 304 ALA A O 1
ATOM 2308 N N . CYS A 1 305 ? 2.002 35.094 11.586 1 98.25 305 CYS A N 1
ATOM 2309 C CA . CYS A 1 305 ? 2.625 36 12.562 1 98.25 305 CYS A CA 1
ATOM 2310 C C . CYS A 1 305 ? 3.596 36.969 11.883 1 98.25 305 CYS A C 1
ATOM 2312 O O . CYS A 1 305 ? 4.246 37.781 12.547 1 98.25 305 CYS A O 1
ATOM 2314 N N . GLY A 1 306 ? 3.787 36.812 10.602 1 97.56 306 GLY A N 1
ATOM 2315 C CA . GLY A 1 306 ? 4.602 37.75 9.844 1 97.56 306 GLY A CA 1
ATOM 2316 C C . GLY A 1 306 ? 6.07 37.375 9.82 1 97.56 306 GLY A C 1
ATOM 2317 O O . GLY A 1 306 ? 6.93 38.219 9.555 1 97.56 306 GLY A O 1
ATOM 2318 N N . PHE A 1 307 ? 6.402 36.156 10.133 1 97.88 307 PHE A N 1
ATOM 2319 C CA . PHE A 1 307 ? 7.77 35.656 10.039 1 97.88 307 PHE A CA 1
ATOM 2320 C C . PHE A 1 307 ? 8.047 35.094 8.656 1 97.88 307 PHE A C 1
ATOM 2322 O O . PHE A 1 307 ? 7.129 34.906 7.855 1 97.88 307 PHE A O 1
ATOM 2329 N N . GLY A 1 308 ? 9.383 34.844 8.352 1 97.19 308 GLY A N 1
ATOM 2330 C CA . GLY A 1 308 ? 9.711 34.062 7.164 1 97.19 308 GLY A CA 1
ATOM 2331 C C . GLY A 1 308 ? 9.102 32.688 7.176 1 97.19 308 GLY A C 1
ATOM 2332 O O . GLY A 1 308 ? 9.117 32 8.211 1 97.19 308 GLY A O 1
ATOM 2333 N N . GLU A 1 309 ? 8.594 32.281 6.109 1 97.25 309 GLU A N 1
ATOM 2334 C CA . GLU A 1 309 ? 7.824 31.047 6 1 97.25 309 GLU A CA 1
ATOM 2335 C C . GLU A 1 309 ? 8.609 29.859 6.539 1 97.25 309 GLU A C 1
ATOM 2337 O O . GLU A 1 309 ? 8.039 28.953 7.145 1 97.25 309 GLU A O 1
ATOM 2342 N N . LEU A 1 310 ? 9.938 29.844 6.367 1 97.88 310 LEU A N 1
ATOM 2343 C CA . LEU A 1 310 ? 10.734 28.672 6.684 1 97.88 310 LEU A CA 1
ATOM 2344 C C . LEU A 1 310 ? 11.531 28.875 7.965 1 97.88 310 LEU A C 1
ATOM 2346 O O . LEU A 1 310 ? 12.391 28.062 8.305 1 97.88 310 LEU A O 1
ATOM 2350 N N . GLU A 1 311 ? 11.312 30 8.625 1 97.44 311 GLU A N 1
ATOM 2351 C CA . GLU A 1 311 ? 12.023 30.234 9.875 1 97.44 311 GLU A CA 1
ATOM 2352 C C . GLU A 1 311 ? 11.781 29.094 10.867 1 97.44 311 GLU A C 1
ATOM 2354 O O . GLU A 1 311 ? 10.633 28.719 11.109 1 97.44 311 GLU A O 1
ATOM 2359 N N . GLY A 1 312 ? 12.836 28.594 11.344 1 97.38 312 GLY A N 1
ATOM 2360 C CA . GLY A 1 312 ? 12.758 27.5 12.305 1 97.38 312 GLY A CA 1
ATOM 2361 C C . GLY A 1 312 ? 12.695 26.125 11.648 1 97.38 312 GLY A C 1
ATOM 2362 O O . GLY A 1 312 ? 12.766 25.109 12.328 1 97.38 312 GLY A O 1
ATOM 2363 N N . ILE A 1 313 ? 12.523 26.094 10.281 1 97.25 313 ILE A N 1
ATOM 2364 C CA . ILE A 1 313 ? 12.438 24.844 9.539 1 97.25 313 ILE A CA 1
ATOM 2365 C C . ILE A 1 313 ? 13.758 24.594 8.812 1 97.25 313 ILE A C 1
ATOM 2367 O O . ILE A 1 313 ? 14.094 25.297 7.859 1 97.25 313 ILE A O 1
ATOM 2371 N N . ARG A 1 314 ? 14.703 23.844 9.383 1 81.88 314 ARG A N 1
ATOM 2372 C CA . ARG A 1 314 ? 16.016 23.578 8.797 1 81.88 314 ARG A CA 1
ATOM 2373 C C . ARG A 1 314 ? 16.312 22.078 8.797 1 81.88 314 ARG A C 1
ATOM 2375 O O . ARG A 1 314 ? 15.805 21.344 9.641 1 81.88 314 ARG A O 1
ATOM 2382 N N . MET B 1 1 ? -4.363 -46.75 -8.406 1 52.97 1 MET B N 1
ATOM 2383 C CA . MET B 1 1 ? -4.211 -45.844 -9.539 1 52.97 1 MET B CA 1
ATOM 2384 C C . MET B 1 1 ? -2.742 -45.656 -9.906 1 52.97 1 MET B C 1
ATOM 2386 O O . MET B 1 1 ? -1.872 -45.688 -9.031 1 52.97 1 MET B O 1
ATOM 2390 N N . THR B 1 2 ? -2.291 -45.844 -11.156 1 75.62 2 THR B N 1
ATOM 2391 C CA . THR B 1 2 ? -0.9 -45.844 -11.602 1 75.62 2 THR B CA 1
ATOM 2392 C C . THR B 1 2 ? -0.25 -44.5 -11.367 1 75.62 2 THR B C 1
ATOM 2394 O O . THR B 1 2 ? -0.876 -43.469 -11.586 1 75.62 2 THR B O 1
ATOM 2397 N N . THR B 1 3 ? 0.788 -44.438 -10.688 1 92.88 3 THR B N 1
ATOM 2398 C CA . THR B 1 3 ? 1.585 -43.25 -10.383 1 92.88 3 THR B CA 1
ATOM 2399 C C . THR B 1 3 ? 2.053 -42.562 -11.664 1 92.88 3 THR B C 1
ATOM 2401 O O . THR B 1 3 ? 2.469 -43.25 -12.609 1 92.88 3 THR B O 1
ATOM 2404 N N . LYS B 1 4 ? 1.798 -41.312 -11.773 1 97.81 4 LYS B N 1
ATOM 2405 C CA . LYS B 1 4 ? 2.27 -40.531 -12.914 1 97.81 4 LYS B CA 1
ATOM 2406 C C . LYS B 1 4 ? 3.615 -39.875 -12.609 1 97.81 4 LYS B C 1
ATOM 2408 O O . LYS B 1 4 ? 3.861 -39.438 -11.484 1 97.81 4 LYS B O 1
ATOM 2413 N N . THR B 1 5 ? 4.414 -39.844 -13.641 1 98.25 5 THR B N 1
ATOM 2414 C CA . THR B 1 5 ? 5.734 -39.25 -13.469 1 98.25 5 THR B CA 1
ATOM 2415 C C . THR B 1 5 ? 5.691 -37.75 -13.75 1 98.25 5 THR B C 1
ATOM 2417 O O . THR B 1 5 ? 4.922 -37.281 -14.602 1 98.25 5 THR B O 1
ATOM 2420 N N . ILE B 1 6 ? 6.508 -37.031 -12.977 1 98.56 6 ILE B N 1
ATOM 2421 C CA . ILE B 1 6 ? 6.535 -35.594 -13.148 1 98.56 6 ILE B CA 1
ATOM 2422 C C . ILE B 1 6 ? 7.969 -35.062 -13.016 1 98.56 6 ILE B C 1
ATOM 2424 O O . ILE B 1 6 ? 8.758 -35.625 -12.242 1 98.56 6 ILE B O 1
ATOM 2428 N N . GLY B 1 7 ? 8.336 -34.125 -13.852 1 98.5 7 GLY B N 1
ATOM 2429 C CA . GLY B 1 7 ? 9.609 -33.406 -13.758 1 98.5 7 GLY B CA 1
ATOM 2430 C C . GLY B 1 7 ? 9.469 -31.906 -13.711 1 98.5 7 GLY B C 1
ATOM 2431 O O . GLY B 1 7 ? 8.453 -31.359 -14.156 1 98.5 7 GLY B O 1
ATOM 2432 N N . ILE B 1 8 ? 10.477 -31.219 -13.141 1 98.69 8 ILE B N 1
ATOM 2433 C CA . ILE B 1 8 ? 10.469 -29.766 -13.023 1 98.69 8 ILE B CA 1
ATOM 2434 C C . ILE B 1 8 ? 11.75 -29.188 -13.625 1 98.69 8 ILE B C 1
ATOM 2436 O O . ILE B 1 8 ? 12.859 -29.547 -13.211 1 98.69 8 ILE B O 1
ATOM 2440 N N . VAL B 1 9 ? 11.547 -28.359 -14.633 1 97.94 9 VAL B N 1
ATOM 2441 C CA . VAL B 1 9 ? 12.672 -27.641 -15.219 1 97.94 9 VAL B CA 1
ATOM 2442 C C . VAL B 1 9 ? 12.797 -26.266 -14.57 1 97.94 9 VAL B C 1
ATOM 2444 O O . VAL B 1 9 ? 11.859 -25.469 -14.609 1 97.94 9 VAL B O 1
ATOM 2447 N N . GLY B 1 10 ? 13.969 -25.938 -14.008 1 94.81 10 GLY B N 1
ATOM 2448 C CA . GLY B 1 10 ? 14.141 -24.703 -13.258 1 94.81 10 GLY B CA 1
ATOM 2449 C C . GLY B 1 10 ? 13.641 -24.797 -11.828 1 94.81 10 GLY B C 1
ATOM 2450 O O . GLY B 1 10 ? 12.875 -23.938 -11.375 1 94.81 10 GLY B O 1
ATOM 2451 N N . ALA B 1 11 ? 14.086 -25.75 -11.086 1 93.75 11 ALA B N 1
ATOM 2452 C CA . ALA B 1 11 ? 13.484 -26.141 -9.812 1 93.75 11 ALA B CA 1
ATOM 2453 C C . ALA B 1 11 ? 14.117 -25.391 -8.648 1 93.75 11 ALA B C 1
ATOM 2455 O O . ALA B 1 11 ? 13.68 -25.516 -7.504 1 93.75 11 ALA B O 1
ATOM 2456 N N . ARG B 1 12 ? 15.031 -24.516 -8.891 1 90.38 12 ARG B N 1
ATOM 2457 C CA . ARG B 1 12 ? 15.836 -23.969 -7.816 1 90.38 12 ARG B CA 1
ATOM 2458 C C . ARG B 1 12 ? 15.125 -22.797 -7.145 1 90.38 12 ARG B C 1
ATOM 2460 O O . ARG B 1 12 ? 15.445 -22.438 -6.008 1 90.38 12 ARG B O 1
ATOM 2467 N N . GLY B 1 13 ? 14.227 -22.188 -7.703 1 92.81 13 GLY B N 1
ATOM 2468 C CA . GLY B 1 13 ? 13.57 -21.016 -7.148 1 92.81 13 GLY B CA 1
ATOM 2469 C C . GLY B 1 13 ? 12.609 -21.344 -6.027 1 92.81 13 GLY B C 1
ATOM 2470 O O . GLY B 1 13 ? 12.406 -22.516 -5.695 1 92.81 13 GLY B O 1
ATOM 2471 N N . TYR B 1 14 ? 12.055 -20.344 -5.383 1 95.94 14 TYR B N 1
ATOM 2472 C CA . TYR B 1 14 ? 11.133 -20.5 -4.262 1 95.94 14 TYR B CA 1
ATOM 2473 C C . TYR B 1 14 ? 9.898 -21.281 -4.672 1 95.94 14 TYR B C 1
ATOM 2475 O O . TYR B 1 14 ? 9.461 -22.188 -3.945 1 95.94 14 TYR B O 1
ATOM 2483 N N . THR B 1 15 ? 9.336 -20.922 -5.82 1 96.56 15 THR B N 1
ATOM 2484 C CA . THR B 1 15 ? 8.141 -21.625 -6.293 1 96.56 15 THR B CA 1
ATOM 2485 C C . THR B 1 15 ? 8.453 -23.094 -6.551 1 96.56 15 THR B C 1
ATOM 2487 O O . THR B 1 15 ? 7.645 -23.969 -6.227 1 96.56 15 THR B O 1
ATOM 2490 N N . GLY B 1 16 ? 9.609 -23.375 -7.184 1 96.44 16 GLY B N 1
ATOM 2491 C CA . GLY B 1 16 ? 10.008 -24.75 -7.387 1 96.44 16 GLY B CA 1
ATOM 2492 C C . GLY B 1 16 ? 10.078 -25.547 -6.098 1 96.44 16 GLY B C 1
ATOM 2493 O O . GLY B 1 16 ? 9.57 -26.672 -6.031 1 96.44 16 GLY B O 1
ATOM 2494 N N . ALA B 1 17 ? 10.68 -24.969 -5.102 1 96.44 17 ALA B N 1
ATOM 2495 C CA . ALA B 1 17 ? 10.805 -25.625 -3.807 1 96.44 17 ALA B CA 1
ATOM 2496 C C . ALA B 1 17 ? 9.43 -25.906 -3.207 1 96.44 17 ALA B C 1
ATOM 2498 O O . ALA B 1 17 ? 9.203 -26.984 -2.652 1 96.44 17 ALA B O 1
ATOM 2499 N N . GLU B 1 18 ? 8.523 -24.984 -3.287 1 97.69 18 GLU B N 1
ATOM 2500 C CA . GLU B 1 18 ? 7.168 -25.188 -2.783 1 97.69 18 GLU B CA 1
ATOM 2501 C C . GLU B 1 18 ? 6.453 -26.297 -3.541 1 97.69 18 GLU B C 1
ATOM 2503 O O . GLU B 1 18 ? 5.75 -27.109 -2.939 1 97.69 18 GLU B O 1
ATOM 2508 N N . LEU B 1 19 ? 6.617 -26.297 -4.844 1 98.38 19 LEU B N 1
ATOM 2509 C CA . LEU B 1 19 ? 5.969 -27.328 -5.652 1 98.38 19 LEU B CA 1
ATOM 2510 C C . LEU B 1 19 ? 6.52 -28.703 -5.32 1 98.38 19 LEU B C 1
ATOM 2512 O O . LEU B 1 19 ? 5.762 -29.672 -5.223 1 98.38 19 LEU B O 1
ATOM 2516 N N . ILE B 1 20 ? 7.836 -28.828 -5.164 1 98.06 20 ILE B N 1
ATOM 2517 C CA . ILE B 1 20 ? 8.469 -30.094 -4.789 1 98.06 20 ILE B CA 1
ATOM 2518 C C . ILE B 1 20 ? 7.906 -30.562 -3.453 1 98.06 20 ILE B C 1
ATOM 2520 O O . ILE B 1 20 ? 7.598 -31.75 -3.289 1 98.06 20 ILE B O 1
ATOM 2524 N N . THR B 1 21 ? 7.754 -29.641 -2.529 1 98.06 21 THR B N 1
ATOM 2525 C CA . THR B 1 21 ? 7.176 -29.969 -1.229 1 98.06 21 THR B CA 1
ATOM 2526 C C . THR B 1 21 ? 5.773 -30.547 -1.391 1 98.06 21 THR B C 1
ATOM 2528 O O . THR B 1 21 ? 5.453 -31.578 -0.8 1 98.06 21 THR B O 1
ATOM 2531 N N . LEU B 1 22 ? 4.969 -29.969 -2.184 1 98.31 22 LEU B N 1
ATOM 2532 C CA . LEU B 1 22 ? 3.605 -30.438 -2.416 1 98.31 22 LEU B CA 1
ATOM 2533 C C . LEU B 1 22 ? 3.604 -31.797 -3.105 1 98.31 22 LEU B C 1
ATOM 2535 O O . LEU B 1 22 ? 2.82 -32.656 -2.748 1 98.31 22 LEU B O 1
ATOM 2539 N N . LEU B 1 23 ? 4.496 -31.953 -4.043 1 97.69 23 LEU B N 1
ATOM 2540 C CA . LEU B 1 23 ? 4.57 -33.188 -4.801 1 97.69 23 LEU B CA 1
ATOM 2541 C C . LEU B 1 23 ? 5.043 -34.344 -3.914 1 97.69 23 LEU B C 1
ATOM 2543 O O . LEU B 1 23 ? 4.637 -35.5 -4.105 1 97.69 23 LEU B O 1
ATOM 2547 N N . THR B 1 24 ? 5.922 -34 -3.008 1 96.25 24 THR B N 1
ATOM 2548 C CA . THR B 1 24 ? 6.422 -35 -2.07 1 96.25 24 THR B CA 1
ATOM 2549 C C . THR B 1 24 ? 5.277 -35.594 -1.247 1 96.25 24 THR B C 1
ATOM 2551 O O . THR B 1 24 ? 5.305 -36.75 -0.889 1 96.25 24 THR B O 1
ATOM 2554 N N . ALA B 1 25 ? 4.277 -34.812 -1.041 1 95 25 ALA B N 1
ATOM 2555 C CA . ALA B 1 25 ? 3.135 -35.219 -0.233 1 95 25 ALA B CA 1
ATOM 2556 C C . ALA B 1 25 ? 2.057 -35.875 -1.099 1 95 25 ALA B C 1
ATOM 2558 O O . ALA B 1 25 ? 1.037 -36.344 -0.585 1 95 25 ALA B O 1
ATOM 2559 N N . HIS B 1 26 ? 2.236 -35.938 -2.352 1 96.81 26 HIS B N 1
ATOM 2560 C CA . HIS B 1 26 ? 1.242 -36.438 -3.301 1 96.81 26 HIS B CA 1
ATOM 2561 C C . HIS B 1 26 ? 1.52 -37.875 -3.693 1 96.81 26 HIS B C 1
ATOM 2563 O O . HIS B 1 26 ? 2.557 -38.188 -4.289 1 96.81 26 HIS B O 1
ATOM 2569 N N . SER B 1 27 ? 0.626 -38.781 -3.492 1 95.31 27 SER B N 1
ATOM 2570 C CA . SER B 1 27 ? 0.86 -40.219 -3.705 1 95.31 27 SER B CA 1
ATOM 2571 C C . SER B 1 27 ? 0.712 -40.562 -5.176 1 95.31 27 SER B C 1
ATOM 2573 O O . SER B 1 27 ? 1.176 -41.625 -5.605 1 95.31 27 SER B O 1
ATOM 2575 N N . GLY B 1 28 ? 0.113 -39.688 -5.895 1 97.31 28 GLY B N 1
ATOM 2576 C CA . GLY B 1 28 ? -0.168 -40 -7.289 1 97.31 28 GLY B CA 1
ATOM 2577 C C . GLY B 1 28 ? 0.95 -39.594 -8.227 1 97.31 28 GLY B C 1
ATOM 2578 O O . GLY B 1 28 ? 0.945 -39.969 -9.406 1 97.31 28 GLY B O 1
ATOM 2579 N N . PHE B 1 29 ? 1.949 -38.906 -7.699 1 97.69 29 PHE B N 1
ATOM 2580 C CA . PHE B 1 29 ? 3.031 -38.438 -8.555 1 97.69 29 PHE B CA 1
ATOM 2581 C C . PHE B 1 29 ? 4.375 -38.938 -8.062 1 97.69 29 PHE B C 1
ATOM 2583 O O . PHE B 1 29 ? 4.598 -39.062 -6.859 1 97.69 29 PHE B O 1
ATOM 2590 N N . GLU B 1 30 ? 5.176 -39.25 -9 1 97.12 30 GLU B N 1
ATOM 2591 C CA . GLU B 1 30 ? 6.586 -39.531 -8.75 1 97.12 30 GLU B CA 1
ATOM 2592 C C . GLU B 1 30 ? 7.484 -38.5 -9.398 1 97.12 30 GLU B C 1
ATOM 2594 O O . GLU B 1 30 ? 7.492 -38.344 -10.625 1 97.12 30 GLU B O 1
ATOM 2599 N N . LEU B 1 31 ? 8.203 -37.75 -8.617 1 97.88 31 LEU B N 1
ATOM 2600 C CA . LEU B 1 31 ? 9.164 -36.812 -9.141 1 97.88 31 LEU B CA 1
ATOM 2601 C C . LEU B 1 31 ? 10.375 -37.5 -9.742 1 97.88 31 LEU B C 1
ATOM 2603 O O . LEU B 1 31 ? 11.133 -38.188 -9.023 1 97.88 31 LEU B O 1
ATOM 2607 N N . THR B 1 32 ? 10.609 -37.312 -11.031 1 97.31 32 THR B N 1
ATOM 2608 C CA . THR B 1 32 ? 11.594 -38.156 -11.703 1 97.31 32 THR B CA 1
ATOM 2609 C C . THR B 1 32 ? 12.852 -37.344 -12.023 1 97.31 32 THR B C 1
ATOM 2611 O O . THR B 1 32 ? 13.938 -37.906 -12.156 1 97.31 32 THR B O 1
ATOM 2614 N N . TYR B 1 33 ? 12.672 -36.062 -12.18 1 97.69 33 TYR B N 1
ATOM 2615 C CA . TYR B 1 33 ? 13.852 -35.219 -12.383 1 97.69 33 TYR B CA 1
ATOM 2616 C C . TYR B 1 33 ? 13.586 -33.781 -11.945 1 97.69 33 TYR B C 1
ATOM 2618 O O . TYR B 1 33 ? 12.438 -33.344 -11.922 1 97.69 33 TYR B O 1
ATOM 2626 N N . VAL B 1 34 ? 14.586 -33.094 -11.617 1 98.25 34 VAL B N 1
ATOM 2627 C CA . VAL B 1 34 ? 14.633 -31.672 -11.344 1 98.25 34 VAL B CA 1
ATOM 2628 C C . VAL B 1 34 ? 15.859 -31.062 -12.016 1 98.25 34 VAL B C 1
ATOM 2630 O O . VAL B 1 34 ? 16.969 -31.578 -11.891 1 98.25 34 VAL B O 1
ATOM 2633 N N . SER B 1 35 ? 15.578 -29.984 -12.695 1 96.94 35 SER B N 1
ATOM 2634 C CA . SER B 1 35 ? 16.672 -29.391 -13.453 1 96.94 35 SER B CA 1
ATOM 2635 C C . SER B 1 35 ? 17.094 -28.047 -12.859 1 96.94 35 SER B C 1
ATOM 2637 O O . SER B 1 35 ? 16.25 -27.266 -12.414 1 96.94 35 SER B O 1
ATOM 2639 N N . SER B 1 36 ? 18.281 -27.781 -12.773 1 95.31 36 SER B N 1
ATOM 2640 C CA . SER B 1 36 ? 18.938 -26.516 -12.422 1 95.31 36 SER B CA 1
ATOM 2641 C C . SER B 1 36 ? 20.406 -26.531 -12.836 1 95.31 36 SER B C 1
ATOM 2643 O O . SER B 1 36 ? 21.156 -27.438 -12.492 1 95.31 36 SER B O 1
ATOM 2645 N N . ARG B 1 37 ? 20.891 -25.578 -13.609 1 91.69 37 ARG B N 1
ATOM 2646 C CA . ARG B 1 37 ? 22.297 -25.469 -13.977 1 91.69 37 ARG B CA 1
ATOM 2647 C C . ARG B 1 37 ? 23.156 -25.125 -12.758 1 91.69 37 ARG B C 1
ATOM 2649 O O . ARG B 1 37 ? 24.219 -25.719 -12.555 1 91.69 37 ARG B O 1
ATOM 2656 N N . GLU B 1 38 ? 22.625 -24.172 -11.922 1 92.81 38 GLU B N 1
ATOM 2657 C CA . GLU B 1 38 ? 23.375 -23.641 -10.781 1 92.81 38 GLU B CA 1
ATOM 2658 C C . GLU B 1 38 ? 23.594 -24.703 -9.711 1 92.81 38 GLU B C 1
ATOM 2660 O O . GLU B 1 38 ? 24.625 -24.719 -9.047 1 92.81 38 GLU B O 1
ATOM 2665 N N . LEU B 1 39 ? 22.656 -25.609 -9.578 1 96.06 39 LEU B N 1
ATOM 2666 C CA . LEU B 1 39 ? 22.719 -26.578 -8.484 1 96.06 39 LEU B CA 1
ATOM 2667 C C . LEU B 1 39 ? 23.031 -27.969 -9.008 1 96.06 39 LEU B C 1
ATOM 2669 O O . LEU B 1 39 ? 22.891 -28.969 -8.289 1 96.06 39 LEU B O 1
ATOM 2673 N N . ALA B 1 40 ? 23.422 -28.078 -10.234 1 97.12 40 ALA B N 1
ATOM 2674 C CA . ALA B 1 40 ? 23.672 -29.359 -10.867 1 97.12 40 ALA B CA 1
ATOM 2675 C C . ALA B 1 40 ? 24.594 -30.234 -10.008 1 97.12 40 ALA B C 1
ATOM 2677 O O . ALA B 1 40 ? 25.641 -29.766 -9.555 1 97.12 40 ALA B O 1
ATOM 2678 N N . GLY B 1 41 ? 24.094 -31.438 -9.773 1 97.94 41 GLY B N 1
ATOM 2679 C CA . GLY B 1 41 ? 24.891 -32.375 -9.016 1 97.94 41 GLY B CA 1
ATOM 2680 C C . GLY B 1 41 ? 24.547 -32.406 -7.535 1 97.94 41 GLY B C 1
ATOM 2681 O O . GLY B 1 41 ? 24.844 -33.375 -6.836 1 97.94 41 GLY B O 1
ATOM 2682 N N . GLU B 1 42 ? 23.984 -31.344 -7.039 1 97.94 42 GLU B N 1
ATOM 2683 C CA . GLU B 1 42 ? 23.641 -31.25 -5.621 1 97.94 42 GLU B CA 1
ATOM 2684 C C . GLU B 1 42 ? 22.391 -32.062 -5.305 1 97.94 42 GLU B C 1
ATOM 2686 O O . GLU B 1 42 ? 21.531 -32.25 -6.164 1 97.94 42 GLU B O 1
ATOM 2691 N N . ARG B 1 43 ? 22.391 -32.625 -4.109 1 97.56 43 ARG B N 1
ATOM 2692 C CA . ARG B 1 43 ? 21.234 -33.406 -3.676 1 97.56 43 ARG B CA 1
ATOM 2693 C C . ARG B 1 43 ? 20.016 -32.5 -3.475 1 97.56 43 ARG B C 1
ATOM 2695 O O . ARG B 1 43 ? 20.109 -31.469 -2.83 1 97.56 43 ARG B O 1
ATOM 2702 N N . LEU B 1 44 ? 18.844 -32.906 -4 1 98.19 44 LEU B N 1
ATOM 2703 C CA . LEU B 1 44 ? 17.594 -32.156 -3.82 1 98.19 44 LEU B CA 1
ATOM 2704 C C . LEU B 1 44 ? 17.25 -32.031 -2.342 1 98.19 44 LEU B C 1
ATOM 2706 O O . LEU B 1 44 ? 16.812 -30.984 -1.892 1 98.19 44 LEU B O 1
ATOM 2710 N N . ALA B 1 45 ? 17.469 -33 -1.517 1 97.38 45 ALA B N 1
ATOM 2711 C CA . ALA B 1 45 ? 17.141 -33.062 -0.094 1 97.38 45 ALA B CA 1
ATOM 2712 C C . ALA B 1 45 ? 17.922 -32 0.693 1 97.38 45 ALA B C 1
ATOM 2714 O O . ALA B 1 45 ? 17.531 -31.656 1.812 1 97.38 45 ALA B O 1
ATOM 2715 N N . ASP B 1 46 ? 19 -31.516 0.149 1 97.19 46 ASP B N 1
ATOM 2716 C CA . ASP B 1 46 ? 19.812 -30.5 0.81 1 97.19 46 ASP B CA 1
ATOM 2717 C C . ASP B 1 46 ? 19.188 -29.109 0.616 1 97.19 46 ASP B C 1
ATOM 2719 O O . ASP B 1 46 ? 19.562 -28.156 1.302 1 97.19 46 ASP B O 1
ATOM 2723 N N . HIS B 1 47 ? 18.266 -29.016 -0.291 1 96.44 47 HIS B N 1
ATOM 2724 C CA . HIS B 1 47 ? 17.719 -27.719 -0.646 1 96.44 47 HIS B CA 1
ATOM 2725 C C . HIS B 1 47 ? 16.219 -27.641 -0.359 1 96.44 47 HIS B C 1
ATOM 2727 O O . HIS B 1 47 ? 15.656 -26.547 -0.276 1 96.44 47 HIS B O 1
ATOM 2733 N N . VAL B 1 48 ? 15.602 -28.719 -0.303 1 97.38 48 VAL B N 1
ATOM 2734 C CA . VAL B 1 48 ? 14.18 -28.812 0.013 1 97.38 48 VAL B CA 1
ATOM 2735 C C . VAL B 1 48 ? 13.969 -29.781 1.174 1 97.38 48 VAL B C 1
ATOM 2737 O O . VAL B 1 48 ? 13.953 -31 0.979 1 97.38 48 VAL B O 1
ATOM 2740 N N . ASP B 1 49 ? 13.711 -29.281 2.314 1 95.56 49 ASP B N 1
ATOM 2741 C CA . ASP B 1 49 ? 13.688 -30.047 3.555 1 95.56 49 ASP B CA 1
ATOM 2742 C C . ASP B 1 49 ? 12.625 -31.141 3.5 1 95.56 49 ASP B C 1
ATOM 2744 O O . ASP B 1 49 ? 12.812 -32.219 4.062 1 95.56 49 ASP B O 1
ATOM 2748 N N . ALA B 1 50 ? 11.586 -30.844 2.777 1 95.31 50 ALA B N 1
ATOM 2749 C CA . ALA B 1 50 ? 10.453 -31.781 2.758 1 95.31 50 ALA B CA 1
ATOM 2750 C C . ALA B 1 50 ? 10.773 -33 1.924 1 95.31 50 ALA B C 1
ATOM 2752 O O . ALA B 1 50 ? 10.086 -34.031 2.025 1 95.31 50 ALA B O 1
ATOM 2753 N N . TYR B 1 51 ? 11.773 -32.906 1.119 1 96.94 51 TYR B N 1
ATOM 2754 C CA . TYR B 1 51 ? 12.125 -34 0.223 1 96.94 51 TYR B CA 1
ATOM 2755 C C . TYR B 1 51 ? 13.188 -34.875 0.845 1 96.94 51 TYR B C 1
ATOM 2757 O O . TYR B 1 51 ? 14.242 -34.406 1.263 1 96.94 51 TYR B O 1
ATOM 2765 N N . ASP B 1 52 ? 12.969 -36.156 0.886 1 94.62 52 ASP B N 1
ATOM 2766 C CA . ASP B 1 52 ? 13.922 -37.062 1.524 1 94.62 52 ASP B CA 1
ATOM 2767 C C . ASP B 1 52 ? 14.398 -38.125 0.544 1 94.62 52 ASP B C 1
ATOM 2769 O O . ASP B 1 52 ? 14.945 -39.156 0.956 1 94.62 52 ASP B O 1
ATOM 2773 N N . GLY B 1 53 ? 14.219 -37.969 -0.694 1 95.62 53 GLY B N 1
ATOM 2774 C CA . GLY B 1 53 ? 14.656 -38.906 -1.705 1 95.62 53 GLY B CA 1
ATOM 2775 C C . GLY B 1 53 ? 16.094 -38.719 -2.127 1 95.62 53 GLY B C 1
ATOM 2776 O O . GLY B 1 53 ? 16.875 -38.094 -1.408 1 95.62 53 GLY B O 1
ATOM 2777 N N . GLU B 1 54 ? 16.438 -39.281 -3.293 1 96.62 54 GLU B N 1
ATOM 2778 C CA . GLU B 1 54 ? 17.828 -39.344 -3.699 1 96.62 54 GLU B CA 1
ATOM 2779 C C . GLU B 1 54 ? 18.062 -38.5 -4.965 1 96.62 54 GLU B C 1
ATOM 2781 O O . GLU B 1 54 ? 19.172 -38.469 -5.488 1 96.62 54 GLU B O 1
ATOM 2786 N N . LEU B 1 55 ? 17.047 -37.844 -5.332 1 97.38 55 LEU B N 1
ATOM 2787 C CA . LEU B 1 55 ? 17.172 -37.062 -6.566 1 97.38 55 LEU B CA 1
ATOM 2788 C C . LEU B 1 55 ? 18.234 -35.969 -6.422 1 97.38 55 LEU B C 1
ATOM 2790 O O . LEU B 1 55 ? 18.406 -35.406 -5.34 1 97.38 55 LEU B O 1
ATOM 2794 N N . ARG B 1 56 ? 18.891 -35.719 -7.527 1 98.12 56 ARG B N 1
ATOM 2795 C CA . ARG B 1 56 ? 19.844 -34.594 -7.637 1 98.12 56 ARG B CA 1
ATOM 2796 C C . ARG B 1 56 ? 19.453 -33.656 -8.75 1 98.12 56 ARG B C 1
ATOM 2798 O O . ARG B 1 56 ? 18.812 -34.062 -9.734 1 98.12 56 ARG B O 1
ATOM 2805 N N . PHE B 1 57 ? 19.828 -32.406 -8.531 1 98.12 57 PHE B N 1
ATOM 2806 C CA . PHE B 1 57 ? 19.641 -31.469 -9.617 1 98.12 57 PHE B CA 1
ATOM 2807 C C . PHE B 1 57 ? 20.5 -31.844 -10.82 1 98.12 57 PHE B C 1
ATOM 2809 O O . PHE B 1 57 ? 21.641 -32.281 -10.664 1 98.12 57 PHE B O 1
ATOM 2816 N N . GLU B 1 58 ? 19.906 -31.672 -11.961 1 97.94 58 GLU B N 1
ATOM 2817 C CA . GLU B 1 58 ? 20.625 -31.953 -13.203 1 97.94 58 GLU B CA 1
ATOM 2818 C C . GLU B 1 58 ? 20.594 -30.734 -14.133 1 97.94 58 GLU B C 1
ATOM 2820 O O . GLU B 1 58 ? 19.641 -29.969 -14.125 1 97.94 58 GLU B O 1
ATOM 2825 N N . GLU B 1 59 ? 21.703 -30.531 -14.805 1 97.38 59 GLU B N 1
ATOM 2826 C CA . GLU B 1 59 ? 21.656 -29.625 -15.953 1 97.38 59 GLU B CA 1
ATOM 2827 C C . GLU B 1 59 ? 21.109 -30.328 -17.188 1 97.38 59 GLU B C 1
ATOM 2829 O O . GLU B 1 59 ? 21.781 -31.172 -17.781 1 97.38 59 GLU B O 1
ATOM 2834 N N . LEU B 1 60 ? 19.938 -30.047 -17.594 1 97.31 60 LEU B N 1
ATOM 2835 C CA . LEU B 1 60 ? 19.266 -30.766 -18.656 1 97.31 60 LEU B CA 1
ATOM 2836 C C . LEU B 1 60 ? 19 -29.859 -19.859 1 97.31 60 LEU B C 1
ATOM 2838 O O . LEU B 1 60 ? 18.516 -28.75 -19.703 1 97.31 60 LEU B O 1
ATOM 2842 N N . SER B 1 61 ? 19.375 -30.281 -21.016 1 97.12 61 SER B N 1
ATOM 2843 C CA . SER B 1 61 ? 18.969 -29.625 -22.266 1 97.12 61 SER B CA 1
ATOM 2844 C C . SER B 1 61 ? 17.516 -29.938 -22.609 1 97.12 61 SER B C 1
ATOM 2846 O O . SER B 1 61 ? 16.906 -30.812 -22.016 1 97.12 61 SER B O 1
ATOM 2848 N N . PRO B 1 62 ? 17 -29.203 -23.594 1 97.75 62 PRO B N 1
ATOM 2849 C CA . PRO B 1 62 ? 15.648 -29.5 -24.062 1 97.75 62 PRO B CA 1
ATOM 2850 C C . PRO B 1 62 ? 15.5 -30.953 -24.516 1 97.75 62 PRO B C 1
ATOM 2852 O O . PRO B 1 62 ? 14.508 -31.609 -24.188 1 97.75 62 PRO B O 1
ATOM 2855 N N . ASP B 1 63 ? 16.469 -31.469 -25.172 1 97.44 63 ASP B N 1
ATOM 2856 C CA . ASP B 1 63 ? 16.406 -32.844 -25.656 1 97.44 63 ASP B CA 1
ATOM 2857 C C . ASP B 1 63 ? 16.469 -33.844 -24.484 1 97.44 63 ASP B C 1
ATOM 2859 O O . ASP B 1 63 ? 15.82 -34.875 -24.516 1 97.44 63 ASP B O 1
ATOM 2863 N N . ASP B 1 64 ? 17.297 -33.5 -23.5 1 97.75 64 ASP B N 1
ATOM 2864 C CA . ASP B 1 64 ? 17.359 -34.344 -22.312 1 97.75 64 ASP B CA 1
ATOM 2865 C C . ASP B 1 64 ? 15.984 -34.469 -21.641 1 97.75 64 ASP B C 1
ATOM 2867 O O . ASP B 1 64 ? 15.562 -35.562 -21.266 1 97.75 64 ASP B O 1
ATOM 2871 N N . VAL B 1 65 ? 15.32 -33.344 -21.5 1 97.81 65 VAL B N 1
ATOM 2872 C CA . VAL B 1 65 ? 14.016 -33.281 -20.844 1 97.81 65 VAL B CA 1
ATOM 2873 C C . VAL B 1 65 ? 13.016 -34.125 -21.625 1 97.81 65 VAL B C 1
ATOM 2875 O O . VAL B 1 65 ? 12.242 -34.875 -21.047 1 97.81 65 VAL B O 1
ATOM 2878 N N . ALA B 1 66 ? 13.023 -34 -22.906 1 97.31 66 ALA B N 1
ATOM 2879 C CA . ALA B 1 66 ? 12.125 -34.781 -23.766 1 97.31 66 ALA B CA 1
ATOM 2880 C C . ALA B 1 66 ? 12.398 -36.281 -23.625 1 97.31 66 ALA B C 1
ATOM 2882 O O . ALA B 1 66 ? 11.469 -37.094 -23.703 1 97.31 66 ALA B O 1
ATOM 2883 N N . GLU B 1 67 ? 13.633 -36.625 -23.438 1 96.38 67 GLU B N 1
ATOM 2884 C CA . GLU B 1 67 ? 14.016 -38.031 -23.328 1 96.38 67 GLU B CA 1
ATOM 2885 C C . GLU B 1 67 ? 13.461 -38.656 -22.062 1 96.38 67 GLU B C 1
ATOM 2887 O O . GLU B 1 67 ? 13.195 -39.875 -22.016 1 96.38 67 GLU B O 1
ATOM 2892 N N . TYR B 1 68 ? 13.32 -37.875 -21.031 1 95.19 68 TYR B N 1
ATOM 2893 C CA . TYR B 1 68 ? 12.727 -38.375 -19.797 1 95.19 68 TYR B CA 1
ATOM 2894 C C . TYR B 1 68 ? 11.305 -38.875 -20.031 1 95.19 68 TYR B C 1
ATOM 2896 O O . TYR B 1 68 ? 10.844 -39.812 -19.375 1 95.19 68 TYR B O 1
ATOM 2904 N N . ALA B 1 69 ? 10.586 -38.219 -20.953 1 95.31 69 ALA B N 1
ATOM 2905 C CA . ALA B 1 69 ? 9.234 -38.625 -21.359 1 95.31 69 ALA B CA 1
ATOM 2906 C C . ALA B 1 69 ? 8.312 -38.719 -20.141 1 95.31 69 ALA B C 1
ATOM 2908 O O . ALA B 1 69 ? 7.594 -39.719 -19.984 1 95.31 69 ALA B O 1
ATOM 2909 N N . ALA B 1 70 ? 8.461 -37.75 -19.219 1 97.56 70 ALA B N 1
ATOM 2910 C CA . ALA B 1 70 ? 7.578 -37.75 -18.047 1 97.56 70 ALA B CA 1
ATOM 2911 C C . ALA B 1 70 ? 6.137 -37.469 -18.469 1 97.56 70 ALA B C 1
ATOM 2913 O O . ALA B 1 70 ? 5.891 -36.844 -19.5 1 97.56 70 ALA B O 1
ATOM 2914 N N . ASP B 1 71 ? 5.176 -37.938 -17.656 1 98.38 71 ASP B N 1
ATOM 2915 C CA . ASP B 1 71 ? 3.77 -37.656 -17.922 1 98.38 71 ASP B CA 1
ATOM 2916 C C . ASP B 1 71 ? 3.488 -36.156 -17.828 1 98.38 71 ASP B C 1
ATOM 2918 O O . ASP B 1 71 ? 2.635 -35.625 -18.547 1 98.38 71 ASP B O 1
ATOM 2922 N N . VAL B 1 72 ? 4.145 -35.5 -16.891 1 98.81 72 VAL B N 1
ATOM 2923 C CA . VAL B 1 72 ? 3.967 -34.062 -16.672 1 98.81 72 VAL B CA 1
ATOM 2924 C C . VAL B 1 72 ? 5.328 -33.375 -16.625 1 98.81 72 VAL B C 1
ATOM 2926 O O . VAL B 1 72 ? 6.277 -33.875 -16.031 1 98.81 72 VAL B O 1
ATOM 2929 N N . CYS B 1 73 ? 5.441 -32.25 -17.266 1 98.81 73 CYS B N 1
ATOM 2930 C CA . CYS B 1 73 ? 6.613 -31.375 -17.188 1 98.81 73 CYS B CA 1
ATOM 2931 C C . CYS B 1 73 ? 6.227 -29.969 -16.75 1 98.81 73 CYS B C 1
ATOM 2933 O O . CYS B 1 73 ? 5.438 -29.297 -17.406 1 98.81 73 CYS B O 1
ATOM 2935 N N . VAL B 1 74 ? 6.781 -29.5 -15.641 1 98.81 74 VAL B N 1
ATOM 2936 C CA . VAL B 1 74 ? 6.586 -28.141 -15.188 1 98.81 74 VAL B CA 1
ATOM 2937 C C . VAL B 1 74 ? 7.785 -27.281 -15.586 1 98.81 74 VAL B C 1
ATOM 2939 O O . VAL B 1 74 ? 8.93 -27.625 -15.297 1 98.81 74 VAL B O 1
ATOM 2942 N N . LEU B 1 75 ? 7.477 -26.25 -16.297 1 98.38 75 LEU B N 1
ATOM 2943 C CA . LEU B 1 75 ? 8.508 -25.297 -16.672 1 98.38 75 LEU B CA 1
ATOM 2944 C C . LEU B 1 75 ? 8.508 -24.109 -15.711 1 98.38 75 LEU B C 1
ATOM 2946 O O . LEU B 1 75 ? 7.633 -23.234 -15.781 1 98.38 75 LEU B O 1
ATOM 2950 N N . ALA B 1 76 ? 9.438 -24.062 -14.844 1 96.75 76 ALA B N 1
ATOM 2951 C CA . ALA B 1 76 ? 9.641 -22.969 -13.891 1 96.75 76 ALA B CA 1
ATOM 2952 C C . ALA B 1 76 ? 10.852 -22.125 -14.273 1 96.75 76 ALA B C 1
ATOM 2954 O O . ALA B 1 76 ? 11.781 -21.953 -13.477 1 96.75 76 ALA B O 1
ATOM 2955 N N . LEU B 1 77 ? 10.828 -21.578 -15.477 1 95.12 77 LEU B N 1
ATOM 2956 C CA . LEU B 1 77 ? 11.93 -20.828 -16.078 1 95.12 77 LEU B CA 1
ATOM 2957 C C . LEU B 1 77 ? 11.57 -19.359 -16.203 1 95.12 77 LEU B C 1
ATOM 2959 O O . LEU B 1 77 ? 10.391 -18.984 -16.188 1 95.12 77 LEU B O 1
ATOM 2963 N N . PRO B 1 78 ? 12.609 -18.484 -16.297 1 92.12 78 PRO B N 1
ATOM 2964 C CA . PRO B 1 78 ? 12.32 -17.078 -16.594 1 92.12 78 PRO B CA 1
ATOM 2965 C C . PRO B 1 78 ? 11.57 -16.906 -17.906 1 92.12 78 PRO B C 1
ATOM 2967 O O . PRO B 1 78 ? 11.562 -17.797 -18.75 1 92.12 78 PRO B O 1
ATOM 2970 N N . ASN B 1 79 ? 10.938 -15.797 -18.031 1 94.44 79 ASN B N 1
ATOM 2971 C CA . ASN B 1 79 ? 10.203 -15.484 -19.25 1 94.44 79 ASN B CA 1
ATOM 2972 C C . ASN B 1 79 ? 11.094 -15.602 -20.484 1 94.44 79 ASN B C 1
ATOM 2974 O O . ASN B 1 79 ? 12.266 -15.211 -20.453 1 94.44 79 ASN B O 1
ATOM 2978 N N . GLY B 1 80 ? 10.578 -16.156 -21.5 1 95.12 80 GLY B N 1
ATOM 2979 C CA . GLY B 1 80 ? 11.234 -16.172 -22.797 1 95.12 80 GLY B CA 1
ATOM 2980 C C . GLY B 1 80 ? 12.141 -17.375 -22.984 1 95.12 80 GLY B C 1
ATOM 2981 O O . GLY B 1 80 ? 12.75 -17.547 -24.047 1 95.12 80 GLY B O 1
ATOM 2982 N N . ILE B 1 81 ? 12.18 -18.234 -22.062 1 94.06 81 ILE B N 1
ATOM 2983 C CA . ILE B 1 81 ? 13.18 -19.297 -22.078 1 94.06 81 ILE B CA 1
ATOM 2984 C C . ILE B 1 81 ? 12.5 -20.641 -22.344 1 94.06 81 ILE B C 1
ATOM 2986 O O . ILE B 1 81 ? 13.125 -21.562 -22.859 1 94.06 81 ILE B O 1
ATOM 2990 N N . SER B 1 82 ? 11.258 -20.875 -22.188 1 95.88 82 SER B N 1
ATOM 2991 C CA . SER B 1 82 ? 10.57 -22.156 -22.172 1 95.88 82 SER B CA 1
ATOM 2992 C C . SER B 1 82 ? 10.359 -22.688 -23.578 1 95.88 82 SER B C 1
ATOM 2994 O O . SER B 1 82 ? 10.07 -23.875 -23.766 1 95.88 82 SER B O 1
ATOM 2996 N N . GLY B 1 83 ? 10.484 -21.875 -24.625 1 96.44 83 GLY B N 1
ATOM 2997 C CA . GLY B 1 83 ? 10.141 -22.234 -26 1 96.44 83 GLY B CA 1
ATOM 2998 C C . GLY B 1 83 ? 10.852 -23.484 -26.484 1 96.44 83 GLY B C 1
ATOM 2999 O O . GLY B 1 83 ? 10.219 -24.391 -27.031 1 96.44 83 GLY B O 1
ATOM 3000 N N . ALA B 1 84 ? 12.156 -23.547 -26.297 1 96.69 84 ALA B N 1
ATOM 3001 C CA . ALA B 1 84 ? 12.953 -24.672 -26.781 1 96.69 84 ALA B CA 1
ATOM 3002 C C . ALA B 1 84 ? 12.539 -25.969 -26.109 1 96.69 84 ALA B C 1
ATOM 3004 O O . ALA B 1 84 ? 12.531 -27.031 -26.734 1 96.69 84 ALA B O 1
ATOM 3005 N N . PHE B 1 85 ? 12.258 -25.906 -24.859 1 97.94 85 PHE B N 1
ATOM 3006 C CA . PHE B 1 85 ? 11.82 -27.078 -24.125 1 97.94 85 PHE B CA 1
ATOM 3007 C C . PHE B 1 85 ? 10.477 -27.578 -24.625 1 97.94 85 PHE B C 1
ATOM 3009 O O . PHE B 1 85 ? 10.281 -28.781 -24.828 1 97.94 85 PHE B O 1
ATOM 3016 N N . ILE B 1 86 ? 9.586 -26.672 -24.844 1 98.19 86 ILE B N 1
ATOM 3017 C CA . ILE B 1 86 ? 8.258 -27 -25.328 1 98.19 86 ILE B CA 1
ATOM 3018 C C . ILE B 1 86 ? 8.359 -27.672 -26.703 1 98.19 86 ILE B C 1
ATOM 3020 O O . ILE B 1 86 ? 7.746 -28.719 -26.938 1 98.19 86 ILE B O 1
ATOM 3024 N N . ASP B 1 87 ? 9.156 -27.141 -27.547 1 97.81 87 ASP B N 1
ATOM 3025 C CA . ASP B 1 87 ? 9.344 -27.672 -28.891 1 97.81 87 ASP B CA 1
ATOM 3026 C C . ASP B 1 87 ? 9.867 -29.109 -28.828 1 97.81 87 ASP B C 1
ATOM 3028 O O . ASP B 1 87 ? 9.383 -29.984 -29.562 1 97.81 87 ASP B O 1
ATOM 3032 N N . ALA B 1 88 ? 10.844 -29.312 -28.031 1 98.12 88 ALA B N 1
ATOM 3033 C CA . ALA B 1 88 ? 11.453 -30.641 -27.906 1 98.12 88 ALA B CA 1
ATOM 3034 C C . ALA B 1 88 ? 10.438 -31.656 -27.391 1 98.12 88 ALA B C 1
ATOM 3036 O O . ALA B 1 88 ? 10.352 -32.781 -27.906 1 98.12 88 ALA B O 1
ATOM 3037 N N . ILE B 1 89 ? 9.688 -31.297 -26.391 1 97.88 89 ILE B N 1
ATOM 3038 C CA . ILE B 1 89 ? 8.703 -32.188 -25.781 1 97.88 89 ILE B CA 1
ATOM 3039 C C . ILE B 1 89 ? 7.609 -32.5 -26.812 1 97.88 89 ILE B C 1
ATOM 3041 O O . ILE B 1 89 ? 7.203 -33.656 -26.953 1 97.88 89 ILE B O 1
ATOM 3045 N N . GLU B 1 90 ? 7.148 -31.484 -27.516 1 96.81 90 GLU B N 1
ATOM 3046 C CA . GLU B 1 90 ? 6.086 -31.672 -28.5 1 96.81 90 GLU B CA 1
ATOM 3047 C C . GLU B 1 90 ? 6.527 -32.625 -29.609 1 96.81 90 GLU B C 1
ATOM 3049 O O . GLU B 1 90 ? 5.715 -33.375 -30.141 1 96.81 90 GLU B O 1
ATOM 3054 N N . ARG B 1 91 ? 7.754 -32.562 -29.906 1 96.75 91 ARG B N 1
ATOM 3055 C CA . ARG B 1 91 ? 8.297 -33.406 -30.969 1 96.75 91 ARG B CA 1
ATOM 3056 C C . ARG B 1 91 ? 8.422 -34.844 -30.5 1 96.75 91 ARG B C 1
ATOM 3058 O O . ARG B 1 91 ? 8.047 -35.781 -31.219 1 96.75 91 ARG B O 1
ATOM 3065 N N . GLU B 1 92 ? 8.859 -35.094 -29.328 1 96.5 92 GLU B N 1
ATOM 3066 C CA . GLU B 1 92 ? 9.273 -36.438 -28.906 1 96.5 92 GLU B CA 1
ATOM 3067 C C . GLU B 1 92 ? 8.195 -37.094 -28.047 1 96.5 92 GLU B C 1
ATOM 3069 O O . GLU B 1 92 ? 8.07 -38.312 -28.031 1 96.5 92 GLU B O 1
ATOM 3074 N N . CYS B 1 93 ? 7.512 -36.312 -27.25 1 94.81 93 CYS B N 1
ATOM 3075 C CA . CYS B 1 93 ? 6.496 -36.812 -26.328 1 94.81 93 CYS B CA 1
ATOM 3076 C C . CYS B 1 93 ? 5.285 -35.875 -26.312 1 94.81 93 CYS B C 1
ATOM 3078 O O . CYS B 1 93 ? 4.98 -35.25 -25.297 1 94.81 93 CYS B O 1
ATOM 3080 N N . PRO B 1 94 ? 4.508 -35.844 -27.328 1 93.69 94 PRO B N 1
ATOM 3081 C CA . PRO B 1 94 ? 3.443 -34.875 -27.5 1 93.69 94 PRO B CA 1
ATOM 3082 C C . PRO B 1 94 ? 2.328 -35 -26.469 1 93.69 94 PRO B C 1
ATOM 3084 O O . PRO B 1 94 ? 1.557 -34.062 -26.25 1 93.69 94 PRO B O 1
ATOM 3087 N N . ASP B 1 95 ? 2.246 -36.156 -25.812 1 95.31 95 ASP B N 1
ATOM 3088 C CA . ASP B 1 95 ? 1.157 -36.375 -24.875 1 95.31 95 ASP B CA 1
ATOM 3089 C C . ASP B 1 95 ? 1.509 -35.844 -23.484 1 95.31 95 ASP B C 1
ATOM 3091 O O . ASP B 1 95 ? 0.659 -35.812 -22.594 1 95.31 95 ASP B O 1
ATOM 3095 N N . THR B 1 96 ? 2.744 -35.438 -23.281 1 98.12 96 THR B N 1
ATOM 3096 C CA . THR B 1 96 ? 3.184 -34.875 -22 1 98.12 96 THR B CA 1
ATOM 3097 C C . THR B 1 96 ? 2.381 -33.625 -21.641 1 98.12 96 THR B C 1
ATOM 3099 O O . THR B 1 96 ? 2.189 -32.75 -22.484 1 98.12 96 THR B O 1
ATOM 3102 N N . VAL B 1 97 ? 1.828 -33.594 -20.453 1 98.69 97 VAL B N 1
ATOM 3103 C CA . VAL B 1 97 ? 1.205 -32.375 -19.938 1 98.69 97 VAL B CA 1
ATOM 3104 C C . VAL B 1 97 ? 2.283 -31.359 -19.578 1 98.69 97 VAL B C 1
ATOM 3106 O O . VAL B 1 97 ? 3.203 -31.656 -18.812 1 98.69 97 VAL B O 1
ATOM 3109 N N . ILE B 1 98 ? 2.188 -30.156 -20.156 1 98.88 98 ILE B N 1
ATOM 3110 C CA . ILE B 1 98 ? 3.133 -29.094 -19.844 1 98.88 98 ILE B CA 1
ATOM 3111 C C . ILE B 1 98 ? 2.426 -27.984 -19.062 1 98.88 98 ILE B C 1
ATOM 3113 O O . ILE B 1 98 ? 1.373 -27.5 -19.469 1 98.88 98 ILE B O 1
ATOM 3117 N N . LEU B 1 99 ? 2.914 -27.672 -17.938 1 98.88 99 LEU B N 1
ATOM 3118 C CA . LEU B 1 99 ? 2.482 -26.484 -17.203 1 98.88 99 LEU B CA 1
ATOM 3119 C C . LEU B 1 99 ? 3.596 -25.438 -17.141 1 98.88 99 LEU B C 1
ATOM 3121 O O . LEU B 1 99 ? 4.699 -25.734 -16.672 1 98.88 99 LEU B O 1
ATOM 3125 N N . ASP B 1 100 ? 3.326 -24.281 -17.641 1 98.69 100 ASP B N 1
ATOM 3126 C CA . ASP B 1 100 ? 4.297 -23.203 -17.688 1 98.69 100 ASP B CA 1
ATOM 3127 C C . ASP B 1 100 ? 4.023 -22.172 -16.594 1 98.69 100 ASP B C 1
ATOM 3129 O O . ASP B 1 100 ? 2.93 -21.609 -16.516 1 98.69 100 ASP B O 1
ATOM 3133 N N . LEU B 1 101 ? 5.027 -21.875 -15.797 1 97.94 101 LEU B N 1
ATOM 3134 C CA . LEU B 1 101 ? 4.867 -20.938 -14.688 1 97.94 101 LEU B CA 1
ATOM 3135 C C . LEU B 1 101 ? 5.195 -19.516 -15.133 1 97.94 101 LEU B C 1
ATOM 3137 O O . LEU B 1 101 ? 4.875 -18.547 -14.43 1 97.94 101 LEU B O 1
ATOM 3141 N N . SER B 1 102 ? 5.871 -19.328 -16.266 1 96.5 102 SER B N 1
ATOM 3142 C CA . SER B 1 102 ? 6.199 -17.984 -16.75 1 96.5 102 SER B CA 1
ATOM 3143 C C . SER B 1 102 ? 4.98 -17.312 -17.359 1 96.5 102 SER B C 1
ATOM 3145 O O . SER B 1 102 ? 3.885 -17.875 -17.375 1 96.5 102 SER B O 1
ATOM 3147 N N . SER B 1 103 ? 5.168 -16.109 -17.781 1 97.06 103 SER B N 1
ATOM 3148 C CA . SER B 1 103 ? 4.051 -15.367 -18.359 1 97.06 103 SER B CA 1
ATOM 3149 C C . SER B 1 103 ? 3.936 -15.602 -19.859 1 97.06 103 SER B C 1
ATOM 3151 O O . SER B 1 103 ? 3.043 -15.062 -20.516 1 97.06 103 SER B O 1
ATOM 3153 N N . ASP B 1 104 ? 4.707 -16.453 -20.438 1 97.12 104 ASP B N 1
ATOM 3154 C CA . ASP B 1 104 ? 4.914 -16.547 -21.875 1 97.12 104 ASP B CA 1
ATOM 3155 C C . ASP B 1 104 ? 3.633 -16.969 -22.594 1 97.12 104 ASP B C 1
ATOM 3157 O O . ASP B 1 104 ? 3.377 -16.547 -23.719 1 97.12 104 ASP B O 1
ATOM 3161 N N . HIS B 1 105 ? 2.82 -17.703 -21.922 1 98.12 105 HIS B N 1
ATOM 3162 C CA . HIS B 1 105 ? 1.692 -18.297 -22.641 1 98.12 105 HIS B CA 1
ATOM 3163 C C . HIS B 1 105 ? 0.366 -17.875 -22.016 1 98.12 105 HIS B C 1
ATOM 3165 O O . HIS B 1 105 ? -0.676 -18.469 -22.297 1 98.12 105 HIS B O 1
ATOM 3171 N N . ARG B 1 106 ? 0.387 -16.875 -21.141 1 98.5 106 ARG B N 1
ATOM 3172 C CA . ARG B 1 106 ? -0.815 -16.422 -20.453 1 98.5 106 ARG B CA 1
ATOM 3173 C C . ARG B 1 106 ? -1.705 -15.609 -21.375 1 98.5 106 ARG B C 1
ATOM 3175 O O . ARG B 1 106 ? -2.859 -15.328 -21.047 1 98.5 106 ARG B O 1
ATOM 3182 N N . PHE B 1 107 ? -1.2 -15.289 -22.516 1 98.12 107 PHE B N 1
ATOM 3183 C CA . PHE B 1 107 ? -1.934 -14.5 -23.5 1 98.12 107 PHE B CA 1
ATOM 3184 C C . PHE B 1 107 ? -2.164 -15.305 -24.781 1 98.12 107 PHE B C 1
ATOM 3186 O O . PHE B 1 107 ? -2.541 -14.75 -25.812 1 98.12 107 PHE B O 1
ATOM 3193 N N . ASP B 1 108 ? -1.848 -16.578 -24.797 1 97.88 108 ASP B N 1
ATOM 3194 C CA . ASP B 1 108 ? -1.958 -17.5 -25.906 1 97.88 108 ASP B CA 1
ATOM 3195 C C . ASP B 1 108 ? -3.227 -18.344 -25.812 1 97.88 108 ASP B C 1
ATOM 3197 O O . ASP B 1 108 ? -3.33 -19.219 -24.938 1 97.88 108 ASP B O 1
ATOM 3201 N N . ASP B 1 109 ? -4.133 -18.266 -26.703 1 97.31 109 ASP B N 1
ATOM 3202 C CA . ASP B 1 109 ? -5.441 -18.906 -26.656 1 97.31 109 ASP B CA 1
ATOM 3203 C C . ASP B 1 109 ? -5.32 -20.406 -26.891 1 97.31 109 ASP B C 1
ATOM 3205 O O . ASP B 1 109 ? -6.266 -21.156 -26.656 1 97.31 109 ASP B O 1
ATOM 3209 N N . THR B 1 110 ? -4.219 -20.844 -27.391 1 97.5 110 THR B N 1
ATOM 3210 C CA . THR B 1 110 ? -4.023 -22.281 -27.609 1 97.5 110 THR B CA 1
ATOM 3211 C C . THR B 1 110 ? -3.643 -22.984 -26.312 1 97.5 110 THR B C 1
ATOM 3213 O O . THR B 1 110 ? -3.646 -24.219 -26.25 1 97.5 110 THR B O 1
ATOM 3216 N N . TRP B 1 111 ? -3.334 -22.266 -25.328 1 98.56 111 TRP B N 1
ATOM 3217 C CA . TRP B 1 111 ? -3.059 -22.797 -23.984 1 98.56 111 TRP B CA 1
ATOM 3218 C C . TRP B 1 111 ? -4.27 -22.625 -23.078 1 98.56 111 TRP B C 1
ATOM 3220 O O . TRP B 1 111 ? -5.035 -21.672 -23.219 1 98.56 111 TRP B O 1
ATOM 3230 N N . THR B 1 112 ? -4.453 -23.562 -22.188 1 98.75 112 THR B N 1
ATOM 3231 C CA . THR B 1 112 ? -5.473 -23.406 -21.156 1 98.75 112 THR B CA 1
ATOM 3232 C C . THR B 1 112 ? -4.957 -22.531 -20.016 1 98.75 112 THR B C 1
ATOM 3234 O O . THR B 1 112 ? -3.91 -22.812 -19.438 1 98.75 112 THR B O 1
ATOM 3237 N N . TYR B 1 113 ? -5.633 -21.422 -19.781 1 98.81 113 TYR B N 1
ATOM 3238 C CA . TYR B 1 113 ? -5.301 -20.562 -18.641 1 98.81 113 TYR B CA 1
ATOM 3239 C C . TYR B 1 113 ? -5.703 -21.219 -17.328 1 98.81 113 TYR B C 1
ATOM 3241 O O . TYR B 1 113 ? -6.875 -21.531 -17.125 1 98.81 113 TYR B O 1
ATOM 3249 N N . GLY B 1 114 ? -4.734 -21.438 -16.438 1 98.69 114 GLY B N 1
ATOM 3250 C CA . GLY B 1 114 ? -4.906 -22.344 -15.32 1 98.69 114 GLY B CA 1
ATOM 3251 C C . GLY B 1 114 ? -5.406 -21.656 -14.062 1 98.69 114 GLY B C 1
ATOM 3252 O O . GLY B 1 114 ? -4.836 -21.844 -12.984 1 98.69 114 GLY B O 1
ATOM 3253 N N . GLN B 1 115 ? -6.398 -20.797 -14.156 1 98.56 115 GLN B N 1
ATOM 3254 C CA . GLN B 1 115 ? -7.113 -20.406 -12.945 1 98.56 115 GLN B CA 1
ATOM 3255 C C . GLN B 1 115 ? -8.281 -21.344 -12.664 1 98.56 115 GLN B C 1
ATOM 3257 O O . GLN B 1 115 ? -9.383 -21.156 -13.188 1 98.56 115 GLN B O 1
ATOM 3262 N N . THR B 1 116 ? -8.078 -22.203 -11.773 1 98.31 116 THR B N 1
ATOM 3263 C CA . THR B 1 116 ? -8.93 -23.375 -11.547 1 98.31 116 THR B CA 1
ATOM 3264 C C . THR B 1 116 ? -10.375 -22.953 -11.305 1 98.31 116 THR B C 1
ATOM 3266 O O . THR B 1 116 ? -11.297 -23.484 -11.922 1 98.31 116 THR B O 1
ATOM 3269 N N . GLU B 1 117 ? -10.602 -21.938 -10.461 1 98.19 117 GLU B N 1
ATOM 3270 C CA . GLU B 1 117 ? -11.938 -21.516 -10.055 1 98.19 117 GLU B CA 1
ATOM 3271 C C . GLU B 1 117 ? -12.758 -21.062 -11.25 1 98.19 117 GLU B C 1
ATOM 3273 O O . GLU B 1 117 ? -13.992 -21.125 -11.227 1 98.19 117 GLU B O 1
ATOM 3278 N N . ARG B 1 118 ? -12.086 -20.688 -12.312 1 97.06 118 ARG B N 1
ATOM 3279 C CA . ARG B 1 118 ? -12.828 -20.094 -13.422 1 97.06 118 ARG B CA 1
ATOM 3280 C C . ARG B 1 118 ? -12.797 -21 -14.648 1 97.06 118 ARG B C 1
ATOM 3282 O O . ARG B 1 118 ? -13.656 -20.891 -15.523 1 97.06 118 ARG B O 1
ATOM 3289 N N . PHE B 1 119 ? -11.789 -21.922 -14.711 1 97.62 119 PHE B N 1
ATOM 3290 C CA . PHE B 1 119 ? -11.609 -22.703 -15.93 1 97.62 119 PHE B CA 1
ATOM 3291 C C . PHE B 1 119 ? -11.453 -24.188 -15.594 1 97.62 119 PHE B C 1
ATOM 3293 O O . PHE B 1 119 ? -10.719 -24.906 -16.281 1 97.62 119 PHE B O 1
ATOM 3300 N N . ARG B 1 120 ? -12.109 -24.641 -14.648 1 97.75 120 ARG B N 1
ATOM 3301 C CA . ARG B 1 120 ? -12.016 -26 -14.109 1 97.75 120 ARG B CA 1
ATOM 3302 C C . ARG B 1 120 ? -12.289 -27.047 -15.188 1 97.75 120 ARG B C 1
ATOM 3304 O O . ARG B 1 120 ? -11.523 -28 -15.336 1 97.75 120 ARG B O 1
ATOM 3311 N N . GLU B 1 121 ? -13.312 -26.875 -15.914 1 98.06 121 GLU B N 1
ATOM 3312 C CA . GLU B 1 121 ? -13.703 -27.844 -16.922 1 98.06 121 GLU B CA 1
ATOM 3313 C C . GLU B 1 121 ? -12.68 -27.922 -18.047 1 98.06 121 GLU B C 1
ATOM 3315 O O . GLU B 1 121 ? -12.391 -29.016 -18.547 1 98.06 121 GLU B O 1
ATOM 3320 N N . GLN B 1 122 ? -12.109 -26.797 -18.422 1 98.25 122 GLN B N 1
ATOM 3321 C CA . GLN B 1 122 ? -11.133 -26.75 -19.484 1 98.25 122 GLN B CA 1
ATOM 3322 C C . GLN B 1 122 ? -9.812 -27.391 -19.062 1 98.25 122 GLN B C 1
ATOM 3324 O O . GLN B 1 122 ? -9.023 -27.812 -19.906 1 98.25 122 GLN B O 1
ATOM 3329 N N . LEU B 1 123 ? -9.586 -27.484 -17.797 1 98.56 123 LEU B N 1
ATOM 3330 C CA . LEU B 1 123 ? -8.32 -27.984 -17.281 1 98.56 123 LEU B CA 1
ATOM 3331 C C . LEU B 1 123 ? -8.305 -29.516 -17.297 1 98.56 123 LEU B C 1
ATOM 3333 O O . LEU B 1 123 ? -7.234 -30.125 -17.328 1 98.56 123 LEU B O 1
ATOM 3337 N N . LYS B 1 124 ? -9.477 -30.125 -17.234 1 98.5 124 LYS B N 1
ATOM 3338 C CA . LYS B 1 124 ? -9.555 -31.578 -17.297 1 98.5 124 LYS B CA 1
ATOM 3339 C C . LYS B 1 124 ? -9.023 -32.094 -18.625 1 98.5 124 LYS B C 1
ATOM 3341 O O . LYS B 1 124 ? -9.602 -31.844 -19.672 1 98.5 124 LYS B O 1
ATOM 3346 N N . GLY B 1 125 ? -7.891 -32.75 -18.516 1 98 125 GLY B N 1
ATOM 3347 C CA . GLY B 1 125 ? -7.301 -33.375 -19.703 1 98 125 GLY B CA 1
ATOM 3348 C C . GLY B 1 125 ? -6.445 -32.406 -20.5 1 98 125 GLY B C 1
ATOM 3349 O O . GLY B 1 125 ? -5.941 -32.75 -21.578 1 98 125 GLY B O 1
ATOM 3350 N N . ALA B 1 126 ? -6.332 -31.188 -20.031 1 98.25 126 ALA B N 1
ATOM 3351 C CA . ALA B 1 126 ? -5.496 -30.219 -20.734 1 98.25 126 ALA B CA 1
ATOM 3352 C C . ALA B 1 126 ? -4.039 -30.672 -20.766 1 98.25 126 ALA B C 1
ATOM 3354 O O . ALA B 1 126 ? -3.543 -31.266 -19.797 1 98.25 126 ALA B O 1
ATOM 3355 N N . THR B 1 127 ? -3.326 -30.328 -21.859 1 98.31 127 THR B N 1
ATOM 3356 C CA . THR B 1 127 ? -1.936 -30.75 -21.984 1 98.31 127 THR B CA 1
ATOM 3357 C C . THR B 1 127 ? -1.01 -29.531 -22.062 1 98.31 127 THR B C 1
ATOM 3359 O O . THR B 1 127 ? 0.209 -29.672 -21.938 1 98.31 127 THR B O 1
ATOM 3362 N N . ARG B 1 128 ? -1.57 -28.375 -22.328 1 98.69 128 ARG B N 1
ATOM 3363 C CA . ARG B 1 128 ? -0.867 -27.094 -22.344 1 98.69 128 ARG B CA 1
ATOM 3364 C C . ARG B 1 128 ? -1.53 -26.094 -21.391 1 98.69 128 ARG B C 1
ATOM 3366 O O . ARG B 1 128 ? -2.586 -25.547 -21.719 1 98.69 128 ARG B O 1
ATOM 3373 N N . ILE B 1 129 ? -0.907 -25.859 -20.281 1 98.88 129 ILE B N 1
ATOM 3374 C CA . ILE B 1 129 ? -1.52 -25.062 -19.234 1 98.88 129 ILE B CA 1
ATOM 3375 C C . ILE B 1 129 ? -0.612 -23.875 -18.891 1 98.88 129 ILE B C 1
ATOM 3377 O O . ILE B 1 129 ? 0.584 -24.062 -18.641 1 98.88 129 ILE B O 1
ATOM 3381 N N . SER B 1 130 ? -1.109 -22.688 -18.953 1 98.81 130 SER B N 1
ATOM 3382 C CA . SER B 1 130 ? -0.413 -21.5 -18.469 1 98.81 130 SER B CA 1
ATOM 3383 C C . SER B 1 130 ? -0.878 -21.125 -17.078 1 98.81 130 SER B C 1
ATOM 3385 O O . SER B 1 130 ? -2.043 -20.766 -16.875 1 98.81 130 SER B O 1
ATOM 3387 N N . ASN B 1 131 ? -0.018 -21.203 -16.141 1 98.75 131 ASN B N 1
ATOM 3388 C CA . ASN B 1 131 ? -0.337 -20.891 -14.75 1 98.75 131 ASN B CA 1
ATOM 3389 C C . ASN B 1 131 ? -0.433 -19.391 -14.516 1 98.75 131 ASN B C 1
ATOM 3391 O O . ASN B 1 131 ? 0.458 -18.625 -14.914 1 98.75 131 ASN B O 1
ATOM 3395 N N . PRO B 1 132 ? -1.482 -18.891 -13.898 1 98.62 132 PRO B N 1
ATOM 3396 C CA . PRO B 1 132 ? -1.635 -17.453 -13.648 1 98.62 132 PRO B CA 1
ATOM 3397 C C . PRO B 1 132 ? -0.546 -16.891 -12.734 1 98.62 132 PRO B C 1
ATOM 3399 O O . PRO B 1 132 ? 0.059 -17.641 -11.961 1 98.62 132 PRO B O 1
ATOM 3402 N N . GLY B 1 133 ? -0.308 -15.625 -12.867 1 98.5 133 GLY B N 1
ATOM 3403 C CA . GLY B 1 133 ? 0.565 -14.93 -11.93 1 98.5 133 GLY B CA 1
ATOM 3404 C C . GLY B 1 133 ? -0.06 -14.742 -10.562 1 98.5 133 GLY B C 1
ATOM 3405 O O . GLY B 1 133 ? -1.285 -14.773 -10.422 1 98.5 133 GLY B O 1
ATOM 3406 N N . CYS B 1 134 ? 0.809 -14.555 -9.609 1 98.69 134 CYS B N 1
ATOM 3407 C CA . CYS B 1 134 ? 0.36 -14.492 -8.219 1 98.69 134 CYS B CA 1
ATOM 3408 C C . CYS B 1 134 ? -0.562 -13.305 -8 1 98.69 134 CYS B C 1
ATOM 3410 O O . CYS B 1 134 ? -1.661 -13.453 -7.461 1 98.69 134 CYS B O 1
ATOM 3412 N N . TYR B 1 135 ? -0.209 -12.062 -8.438 1 98.94 135 TYR B N 1
ATOM 3413 C CA . TYR B 1 135 ? -1.086 -10.906 -8.312 1 98.94 135 TYR B CA 1
ATOM 3414 C C . TYR B 1 135 ? -2.377 -11.117 -9.094 1 98.94 135 TYR B C 1
ATOM 3416 O O . TYR B 1 135 ? -3.463 -10.781 -8.617 1 98.94 135 TYR B O 1
ATOM 3424 N N . ALA B 1 136 ? -2.201 -11.648 -10.32 1 98.94 136 ALA B N 1
ATOM 3425 C CA . ALA B 1 136 ? -3.344 -11.836 -11.211 1 98.94 136 ALA B CA 1
ATOM 3426 C C . ALA B 1 136 ? -4.391 -12.75 -10.57 1 98.94 136 ALA B C 1
ATOM 3428 O O . ALA B 1 136 ? -5.59 -12.484 -10.664 1 98.94 136 ALA B O 1
ATOM 3429 N N . THR B 1 137 ? -3.92 -13.797 -9.914 1 98.88 137 THR B N 1
ATOM 3430 C CA . THR B 1 137 ? -4.828 -14.719 -9.234 1 98.88 137 THR B CA 1
ATOM 3431 C C . THR B 1 137 ? -5.699 -13.969 -8.227 1 98.88 137 THR B C 1
ATOM 3433 O O . THR B 1 137 ? -6.926 -14.086 -8.258 1 98.88 137 THR B O 1
ATOM 3436 N N . GLY B 1 138 ? -5.078 -13.195 -7.379 1 98.94 138 GLY B N 1
ATOM 3437 C CA . GLY B 1 138 ? -5.824 -12.453 -6.375 1 98.94 138 GLY B CA 1
ATOM 3438 C C . GLY B 1 138 ? -6.754 -11.414 -6.969 1 98.94 138 GLY B C 1
ATOM 3439 O O . GLY B 1 138 ? -7.898 -11.273 -6.539 1 98.94 138 GLY B O 1
ATOM 3440 N N . MET B 1 139 ? -6.273 -10.641 -7.949 1 98.94 139 MET B N 1
ATOM 3441 C CA . MET B 1 139 ? -7.078 -9.594 -8.57 1 98.94 139 MET B CA 1
ATOM 3442 C C . MET B 1 139 ? -8.297 -10.18 -9.273 1 98.94 139 MET B C 1
ATOM 3444 O O . MET B 1 139 ? -9.406 -9.664 -9.133 1 98.94 139 MET B O 1
ATOM 3448 N N . GLN B 1 140 ? -8.102 -11.273 -10.023 1 98.88 140 GLN B N 1
ATOM 3449 C CA . GLN B 1 140 ? -9.203 -11.875 -10.766 1 98.88 140 GLN B CA 1
ATOM 3450 C C . GLN B 1 140 ? -10.281 -12.398 -9.82 1 98.88 140 GLN B C 1
ATOM 3452 O O . GLN B 1 140 ? -11.469 -12.133 -10.016 1 98.88 140 GLN B O 1
ATOM 3457 N N . LEU B 1 141 ? -9.844 -13.141 -8.797 1 98.94 141 LEU B N 1
ATOM 3458 C CA . LEU B 1 141 ? -10.82 -13.703 -7.871 1 98.94 141 LEU B CA 1
ATOM 3459 C C . LEU B 1 141 ? -11.516 -12.602 -7.074 1 98.94 141 LEU B C 1
ATOM 3461 O O . LEU B 1 141 ? -12.688 -12.727 -6.715 1 98.94 141 LEU B O 1
ATOM 3465 N N . GLY B 1 142 ? -10.836 -11.523 -6.789 1 98.94 142 GLY B N 1
ATOM 3466 C CA . GLY B 1 142 ? -11.406 -10.406 -6.047 1 98.94 142 GLY B CA 1
ATOM 3467 C C . GLY B 1 142 ? -12.32 -9.539 -6.887 1 98.94 142 GLY B C 1
ATOM 3468 O O . GLY B 1 142 ? -13.156 -8.805 -6.352 1 98.94 142 GLY B O 1
ATOM 3469 N N . LEU B 1 143 ? -12.242 -9.547 -8.219 1 98.88 143 LEU B N 1
ATOM 3470 C CA . LEU B 1 143 ? -12.977 -8.625 -9.07 1 98.88 143 LEU B CA 1
ATOM 3471 C C . LEU B 1 143 ? -14.055 -9.359 -9.867 1 98.88 143 LEU B C 1
ATOM 3473 O O . LEU B 1 143 ? -15.055 -8.758 -10.266 1 98.88 143 LEU B O 1
ATOM 3477 N N . ALA B 1 144 ? -13.867 -10.672 -10.141 1 98.75 144 ALA B N 1
ATOM 3478 C CA . ALA B 1 144 ? -14.711 -11.422 -11.07 1 98.75 144 ALA B CA 1
ATOM 3479 C C . ALA B 1 144 ? -16.188 -11.258 -10.727 1 98.75 144 ALA B C 1
ATOM 3481 O O . ALA B 1 144 ? -17.016 -11 -11.609 1 98.75 144 ALA B O 1
ATOM 3482 N N . PRO B 1 145 ? -16.594 -11.32 -9.43 1 98.69 145 PRO B N 1
ATOM 3483 C CA . PRO B 1 145 ? -18.031 -11.25 -9.102 1 98.69 145 PRO B CA 1
ATOM 3484 C C . PRO B 1 145 ? -18.609 -9.859 -9.312 1 98.69 145 PRO B C 1
ATOM 3486 O O . PRO B 1 145 ? -19.828 -9.695 -9.336 1 98.69 145 PRO B O 1
ATOM 3489 N N . VAL B 1 146 ? -17.734 -8.773 -9.492 1 98.81 146 VAL B N 1
ATOM 3490 C CA . VAL B 1 146 ? -18.297 -7.434 -9.383 1 98.81 146 VAL B CA 1
ATOM 3491 C C . VAL B 1 146 ? -17.812 -6.57 -10.547 1 98.81 146 VAL B C 1
ATOM 3493 O O . VAL B 1 146 ? -18.203 -5.406 -10.672 1 98.81 146 VAL B O 1
ATOM 3496 N N . VAL B 1 147 ? -16.969 -7.094 -11.398 1 98.44 147 VAL B N 1
ATOM 3497 C CA . VAL B 1 147 ? -16.312 -6.297 -12.43 1 98.44 147 VAL B CA 1
ATOM 3498 C C . VAL B 1 147 ? -17.359 -5.688 -13.359 1 98.44 147 VAL B C 1
ATOM 3500 O O . VAL B 1 147 ? -17.172 -4.574 -13.852 1 98.44 147 VAL B O 1
ATOM 3503 N N . ASP B 1 148 ? -18.484 -6.359 -13.539 1 97.81 148 ASP B N 1
ATOM 3504 C CA . ASP B 1 148 ? -19.531 -5.895 -14.445 1 97.81 148 ASP B CA 1
ATOM 3505 C C . ASP B 1 148 ? -20.297 -4.719 -13.836 1 97.81 148 ASP B C 1
ATOM 3507 O O . ASP B 1 148 ? -21.031 -4.031 -14.539 1 97.81 148 ASP B O 1
ATOM 3511 N N . LEU B 1 149 ? -20.172 -4.488 -12.578 1 98.5 149 LEU B N 1
ATOM 3512 C CA . LEU B 1 149 ? -20.859 -3.391 -11.906 1 98.5 149 LEU B CA 1
ATOM 3513 C C . LEU B 1 149 ? -20.062 -2.094 -12.031 1 98.5 149 LEU B C 1
ATOM 3515 O O . LEU B 1 149 ? -20.578 -1.016 -11.719 1 98.5 149 LEU B O 1
ATOM 3519 N N . ALA B 1 150 ? -18.812 -2.166 -12.453 1 98.5 150 ALA B N 1
ATOM 3520 C CA . ALA B 1 150 ? -17.891 -1.023 -12.492 1 98.5 150 ALA B CA 1
ATOM 3521 C C . ALA B 1 150 ? -18.234 -0.099 -13.656 1 98.5 150 ALA B C 1
ATOM 3523 O O . ALA B 1 150 ? -18.547 -0.564 -14.758 1 98.5 150 ALA B O 1
ATOM 3524 N N . ILE B 1 151 ? -18.094 1.232 -13.484 1 98.06 151 ILE B N 1
ATOM 3525 C CA . ILE B 1 151 ? -18.344 2.195 -14.547 1 98.06 151 ILE B CA 1
ATOM 3526 C C . ILE B 1 151 ? -17.031 2.836 -15 1 98.06 151 ILE B C 1
ATOM 3528 O O . ILE B 1 151 ? -17.031 3.715 -15.867 1 98.06 151 ILE B O 1
ATOM 3532 N N . ALA B 1 152 ? -15.977 2.576 -14.438 1 97.81 152 ALA B N 1
ATOM 3533 C CA . ALA B 1 152 ? -14.594 2.895 -14.781 1 97.81 152 ALA B CA 1
ATOM 3534 C C . ALA B 1 152 ? -13.672 1.724 -14.461 1 97.81 152 ALA B C 1
ATOM 3536 O O . ALA B 1 152 ? -14.031 0.829 -13.695 1 97.81 152 ALA B O 1
ATOM 3537 N N . PRO B 1 153 ? -12.5 1.64 -15.086 1 98.31 153 PRO B N 1
ATOM 3538 C CA . PRO B 1 153 ? -11.602 0.535 -14.75 1 98.31 153 PRO B CA 1
ATOM 3539 C C . PRO B 1 153 ? -11.312 0.454 -13.25 1 98.31 153 PRO B C 1
ATOM 3541 O O . PRO B 1 153 ? -10.883 1.442 -12.648 1 98.31 153 PRO B O 1
ATOM 3544 N N . PRO B 1 154 ? -11.547 -0.713 -12.641 1 98.81 154 PRO B N 1
ATOM 3545 C CA . PRO B 1 154 ? -11.125 -0.879 -11.25 1 98.81 154 PRO B CA 1
ATOM 3546 C C . PRO B 1 154 ? -9.625 -0.642 -11.055 1 98.81 154 PRO B C 1
ATOM 3548 O O . PRO B 1 154 ? -8.836 -0.857 -11.977 1 98.81 154 PRO B O 1
ATOM 3551 N N . GLN B 1 155 ? -9.273 -0.169 -9.914 1 98.62 155 GLN B N 1
ATOM 3552 C CA . GLN B 1 155 ? -7.879 0.046 -9.547 1 98.62 155 GLN B CA 1
ATOM 3553 C C . GLN B 1 155 ? -7.418 -0.974 -8.508 1 98.62 155 GLN B C 1
ATOM 3555 O O . GLN B 1 155 ? -8.086 -1.171 -7.492 1 98.62 155 GLN B O 1
ATOM 3560 N N . ALA B 1 156 ? -6.328 -1.635 -8.773 1 98.88 156 ALA B N 1
ATOM 3561 C CA . ALA B 1 156 ? -5.75 -2.592 -7.828 1 98.88 156 ALA B CA 1
ATOM 3562 C C . ALA B 1 156 ? -4.371 -2.141 -7.363 1 98.88 156 ALA B C 1
ATOM 3564 O O . ALA B 1 156 ? -3.494 -1.853 -8.18 1 98.88 156 ALA B O 1
ATOM 3565 N N . PHE B 1 157 ? -4.195 -2.008 -6.121 1 98.88 157 PHE B N 1
ATOM 3566 C CA . PHE B 1 157 ? -2.887 -1.779 -5.516 1 98.88 157 PHE B CA 1
ATOM 3567 C C . PHE B 1 157 ? -2.402 -3.027 -4.785 1 98.88 157 PHE B C 1
ATOM 3569 O O . PHE B 1 157 ? -3.096 -3.551 -3.912 1 98.88 157 PHE B O 1
ATOM 3576 N N . GLY B 1 158 ? -1.298 -3.516 -5.168 1 98.94 158 GLY B N 1
ATOM 3577 C CA . GLY B 1 158 ? -0.797 -4.758 -4.602 1 98.94 158 GLY B CA 1
ATOM 3578 C C . GLY B 1 158 ? 0.513 -4.59 -3.855 1 98.94 158 GLY B C 1
ATOM 3579 O O . GLY B 1 158 ? 1.378 -3.818 -4.277 1 98.94 158 GLY B O 1
ATOM 3580 N N . VAL B 1 159 ? 0.648 -5.328 -2.785 1 98.94 159 VAL B N 1
ATOM 3581 C CA . VAL B 1 159 ? 1.887 -5.387 -2.018 1 98.94 159 VAL B CA 1
ATOM 3582 C C . VAL B 1 159 ? 2.289 -6.844 -1.796 1 98.94 159 VAL B C 1
ATOM 3584 O O . VAL B 1 159 ? 1.514 -7.633 -1.251 1 98.94 159 VAL B O 1
ATOM 3587 N N . SER B 1 160 ? 3.422 -7.199 -2.24 1 98.81 160 SER B N 1
ATOM 3588 C CA . SER B 1 160 ? 3.898 -8.57 -2.109 1 98.81 160 SER B CA 1
ATOM 3589 C C . SER B 1 160 ? 5.113 -8.648 -1.191 1 98.81 160 SER B C 1
ATOM 3591 O O . SER B 1 160 ? 5.816 -7.652 -0.996 1 98.81 160 SER B O 1
ATOM 3593 N N . GLY B 1 161 ? 5.328 -9.852 -0.637 1 98.75 161 GLY B N 1
ATOM 3594 C CA . GLY B 1 161 ? 6.629 -10.141 -0.056 1 98.75 161 GLY B CA 1
ATOM 3595 C C . GLY B 1 161 ? 7.746 -10.188 -1.083 1 98.75 161 GLY B C 1
ATOM 3596 O O . GLY B 1 161 ? 7.488 -10.32 -2.281 1 98.75 161 GLY B O 1
ATOM 3597 N N . TYR B 1 162 ? 9 -10.125 -0.602 1 98.62 162 TYR B N 1
ATOM 3598 C CA . TYR B 1 162 ? 10.117 -9.938 -1.516 1 98.62 162 TYR B CA 1
ATOM 3599 C C . TYR B 1 162 ? 10.492 -11.258 -2.193 1 98.62 162 TYR B C 1
ATOM 3601 O O . TYR B 1 162 ? 11.25 -11.266 -3.164 1 98.62 162 TYR B O 1
ATOM 3609 N N . SER B 1 163 ? 9.914 -12.375 -1.747 1 98.25 163 SER B N 1
ATOM 3610 C CA . SER B 1 163 ? 10.133 -13.625 -2.457 1 98.25 163 SER B C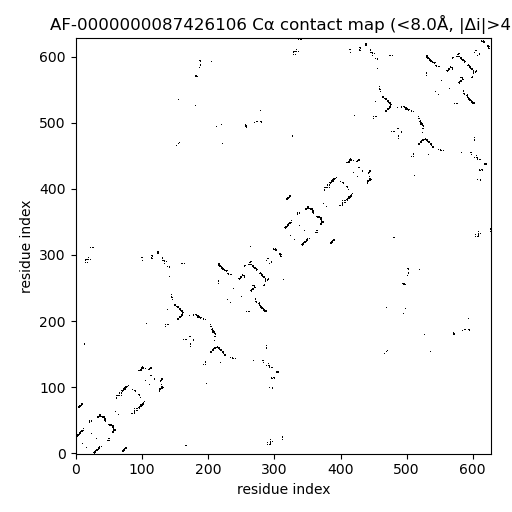A 1
ATOM 3611 C C . SER B 1 163 ? 9.594 -13.562 -3.881 1 98.25 163 SER B C 1
ATOM 3613 O O . SER B 1 163 ? 10.039 -14.305 -4.758 1 98.25 163 SER B O 1
ATOM 3615 N N . GLY B 1 164 ? 8.625 -12.672 -4.078 1 96.88 164 GLY B N 1
ATOM 3616 C CA . GLY B 1 164 ? 8.062 -12.492 -5.402 1 96.88 164 GLY B CA 1
ATOM 3617 C C . GLY B 1 164 ? 9.078 -12 -6.422 1 96.88 164 GLY B C 1
ATOM 3618 O O . GLY B 1 164 ? 8.859 -12.117 -7.629 1 96.88 164 GLY B O 1
ATOM 3619 N N . ALA B 1 165 ? 10.148 -11.438 -5.887 1 96.19 165 ALA B N 1
ATOM 3620 C CA . ALA B 1 165 ? 11.188 -10.898 -6.77 1 96.19 165 ALA B CA 1
ATOM 3621 C C . ALA B 1 165 ? 12.195 -11.984 -7.152 1 96.19 165 ALA B C 1
ATOM 3623 O O . ALA B 1 165 ? 13.102 -11.742 -7.949 1 96.19 165 ALA B O 1
ATOM 3624 N N . GLY B 1 166 ? 12.016 -13.164 -6.605 1 93.81 166 GLY B N 1
ATOM 3625 C CA . GLY B 1 166 ? 12.891 -14.273 -6.941 1 93.81 166 GLY B CA 1
ATOM 3626 C C . GLY B 1 166 ? 14.203 -14.25 -6.18 1 93.81 166 GLY B C 1
ATOM 3627 O O . GLY B 1 166 ? 14.328 -13.539 -5.18 1 93.81 166 GLY B O 1
ATOM 3628 N N . THR B 1 167 ? 15.117 -15.047 -6.684 1 91.94 167 THR B N 1
ATOM 3629 C CA . THR B 1 167 ? 16.359 -15.258 -5.953 1 91.94 167 THR B CA 1
ATOM 3630 C C . THR B 1 167 ? 17.5 -14.422 -6.555 1 91.94 167 THR B C 1
ATOM 3632 O O . THR B 1 167 ? 18.547 -14.25 -5.93 1 91.94 167 THR B O 1
ATOM 3635 N N . LYS B 1 168 ? 17.344 -14.039 -7.805 1 92 168 LYS B N 1
ATOM 3636 C CA . LYS B 1 168 ? 18.359 -13.148 -8.383 1 92 168 LYS B CA 1
ATOM 3637 C C . LYS B 1 168 ? 18.406 -11.82 -7.645 1 92 168 LYS B C 1
ATOM 3639 O O . LYS B 1 168 ? 17.375 -11.156 -7.484 1 92 168 LYS B O 1
ATOM 3644 N N . PRO B 1 169 ? 19.594 -11.398 -7.211 1 95.06 169 PRO B N 1
ATOM 3645 C CA . PRO B 1 169 ? 19.688 -10.172 -6.414 1 95.06 169 PRO B CA 1
ATOM 3646 C C . PRO B 1 169 ? 19.172 -8.938 -7.16 1 95.06 169 PRO B C 1
ATOM 3648 O O . PRO B 1 169 ? 19.484 -8.758 -8.344 1 95.06 169 PRO B O 1
ATOM 3651 N N . SER B 1 170 ? 18.438 -8.133 -6.5 1 96.94 170 SER B N 1
ATOM 3652 C CA . SER B 1 170 ? 17.891 -6.859 -6.957 1 96.94 170 SER B CA 1
ATOM 3653 C C . SER B 1 170 ? 17.453 -5.996 -5.781 1 96.94 170 SER B C 1
ATOM 3655 O O . SER B 1 170 ? 17.328 -6.484 -4.656 1 96.94 170 SER B O 1
ATOM 3657 N N . PRO B 1 171 ? 17.203 -4.723 -5.988 1 97.25 171 PRO B N 1
ATOM 3658 C CA . PRO B 1 171 ? 16.672 -3.902 -4.902 1 97.25 171 PRO B CA 1
ATOM 3659 C C . PRO B 1 171 ? 15.359 -4.453 -4.348 1 97.25 171 PRO B C 1
ATOM 3661 O O . PRO B 1 171 ? 15.047 -4.254 -3.168 1 97.25 171 PRO B O 1
ATOM 3664 N N . LYS B 1 172 ? 14.555 -5.223 -5.109 1 98.19 172 LYS B N 1
ATOM 3665 C CA . LYS B 1 172 ? 13.227 -5.703 -4.75 1 98.19 172 LYS B CA 1
ATOM 3666 C C . LYS B 1 172 ? 13.312 -6.906 -3.812 1 98.19 172 LYS B C 1
ATOM 3668 O O . LYS B 1 172 ? 12.297 -7.34 -3.262 1 98.19 172 LYS B O 1
ATOM 3673 N N . ASN B 1 173 ? 14.469 -7.445 -3.65 1 98.12 173 ASN B N 1
ATOM 3674 C CA . ASN B 1 173 ? 14.633 -8.523 -2.676 1 98.12 173 ASN B CA 1
ATOM 3675 C C . ASN B 1 173 ? 15.82 -8.266 -1.756 1 98.12 173 ASN B C 1
ATOM 3677 O O . ASN B 1 173 ? 16.406 -9.203 -1.206 1 98.12 173 ASN B O 1
ATOM 3681 N N . ASP B 1 174 ? 16.328 -7.016 -1.704 1 98.38 174 ASP B N 1
ATOM 3682 C CA . ASP B 1 174 ? 17.391 -6.559 -0.827 1 98.38 174 ASP B CA 1
ATOM 3683 C C . ASP B 1 174 ? 16.828 -5.984 0.472 1 98.38 174 ASP B C 1
ATOM 3685 O O . ASP B 1 174 ? 16.281 -4.883 0.48 1 98.38 174 ASP B O 1
ATOM 3689 N N . LEU B 1 175 ? 17.047 -6.648 1.55 1 97.62 175 LEU B N 1
ATOM 3690 C CA . LEU B 1 175 ? 16.453 -6.262 2.824 1 97.62 175 LEU B CA 1
ATOM 3691 C C . LEU B 1 175 ? 17.016 -4.934 3.309 1 97.62 175 LEU B C 1
ATOM 3693 O O . LEU B 1 175 ? 16.375 -4.23 4.094 1 97.62 175 LEU B O 1
ATOM 3697 N N . GLU B 1 176 ? 18.188 -4.605 2.896 1 97.94 176 GLU B N 1
ATOM 3698 C CA . GLU B 1 176 ? 18.734 -3.297 3.24 1 97.94 176 GLU B CA 1
ATOM 3699 C C . GLU B 1 176 ? 17.953 -2.174 2.58 1 97.94 176 GLU B C 1
ATOM 3701 O O . GLU B 1 176 ? 17.766 -1.105 3.166 1 97.94 176 GLU B O 1
ATOM 3706 N N . VAL B 1 177 ? 17.531 -2.426 1.369 1 98.12 177 VAL B N 1
ATOM 3707 C CA . VAL B 1 177 ? 16.75 -1.446 0.627 1 98.12 177 VAL B CA 1
ATOM 3708 C C . VAL B 1 177 ? 15.312 -1.44 1.141 1 98.12 177 VAL B C 1
ATOM 3710 O O . VAL B 1 177 ? 14.703 -0.379 1.276 1 98.12 177 VAL B O 1
ATOM 3713 N N . LEU B 1 178 ? 14.789 -2.586 1.53 1 98.56 178 LEU B N 1
ATOM 3714 C CA . LEU B 1 178 ? 13.375 -2.734 1.836 1 98.56 178 LEU B CA 1
ATOM 3715 C C . LEU B 1 178 ? 13.094 -2.412 3.301 1 98.56 178 LEU B C 1
ATOM 3717 O O . LEU B 1 178 ? 11.945 -2.174 3.68 1 98.56 178 LEU B O 1
ATOM 3721 N N . SER B 1 179 ? 14.102 -2.412 4.145 1 97.94 179 SER B N 1
ATOM 3722 C CA . SER B 1 179 ? 13.898 -2.104 5.559 1 97.94 179 SER B CA 1
ATOM 3723 C C . SER B 1 179 ? 13.328 -0.701 5.742 1 97.94 179 SER B C 1
ATOM 3725 O O . SER B 1 179 ? 13.789 0.25 5.109 1 97.94 179 SER B O 1
ATOM 3727 N N . ASP B 1 180 ? 12.25 -0.632 6.641 1 98.25 180 ASP B N 1
ATOM 3728 C CA . ASP B 1 180 ? 11.547 0.618 6.914 1 98.25 180 ASP B CA 1
ATOM 3729 C C . ASP B 1 180 ? 11.086 1.28 5.617 1 98.25 180 ASP B C 1
ATOM 3731 O O . ASP B 1 180 ? 11.141 2.506 5.484 1 98.25 180 ASP B O 1
ATOM 3735 N N . ASN B 1 181 ? 10.734 0.466 4.715 1 98.56 181 ASN B N 1
ATOM 3736 C CA . ASN B 1 181 ? 10.398 0.964 3.387 1 98.56 181 ASN B CA 1
ATOM 3737 C C . ASN B 1 181 ? 9.18 0.241 2.812 1 98.56 181 ASN B C 1
ATOM 3739 O O . ASN B 1 181 ? 8.633 -0.662 3.445 1 98.56 181 ASN B O 1
ATOM 3743 N N . LEU B 1 182 ? 8.609 0.655 1.774 1 98.81 182 LEU B N 1
ATOM 3744 C CA . LEU B 1 182 ? 7.652 0.084 0.831 1 98.81 182 LEU B CA 1
ATOM 3745 C C . LEU B 1 182 ? 7.93 0.572 -0.587 1 98.81 182 LEU B C 1
ATOM 3747 O O . LEU B 1 182 ? 7.77 1.757 -0.884 1 98.81 182 LEU B O 1
ATOM 3751 N N . MET B 1 183 ? 8.32 -0.318 -1.453 1 98.75 183 MET B N 1
ATOM 3752 C CA . MET B 1 183 ? 8.867 0.12 -2.732 1 98.75 183 MET B CA 1
ATOM 3753 C C . MET B 1 183 ? 7.863 -0.097 -3.859 1 98.75 183 MET B C 1
ATOM 3755 O O . MET B 1 183 ? 7.602 -1.234 -4.254 1 98.75 183 MET B O 1
ATOM 3759 N N . PRO B 1 184 ? 7.262 0.985 -4.395 1 98.88 184 PRO B N 1
ATOM 3760 C CA . PRO B 1 184 ? 6.492 0.831 -5.629 1 98.88 184 PRO B CA 1
ATOM 3761 C C . PRO B 1 184 ? 7.367 0.52 -6.84 1 98.88 184 PRO B C 1
ATOM 3763 O O . PRO B 1 184 ? 8.539 0.915 -6.879 1 98.88 184 PRO B O 1
ATOM 3766 N N . TYR B 1 185 ? 6.867 -0.168 -7.754 1 98.56 185 TYR B N 1
ATOM 3767 C CA . TYR B 1 185 ? 7.602 -0.454 -8.984 1 98.56 185 TYR B CA 1
ATOM 3768 C C . TYR B 1 185 ? 6.648 -0.703 -10.141 1 98.56 185 TYR B C 1
ATOM 3770 O O . TYR B 1 185 ? 5.469 -1.004 -9.93 1 98.56 185 TYR B O 1
ATOM 3778 N N . SER B 1 186 ? 7.16 -0.502 -11.406 1 98 186 SER B N 1
ATOM 3779 C CA . SER B 1 186 ? 6.375 -0.773 -12.602 1 98 186 SER B CA 1
ATOM 3780 C C . SER B 1 186 ? 4.992 -0.137 -12.508 1 98 186 SER B C 1
ATOM 3782 O O . SER B 1 186 ? 3.975 -0.829 -12.609 1 98 186 SER B O 1
ATOM 3784 N N . LEU B 1 187 ? 4.953 1.114 -12.414 1 98.69 187 LEU B N 1
ATOM 3785 C CA . LEU B 1 187 ? 3.795 1.874 -11.961 1 98.69 187 LEU B CA 1
ATOM 3786 C C . LEU B 1 187 ? 2.645 1.761 -12.961 1 98.69 187 LEU B C 1
ATOM 3788 O O . LEU B 1 187 ? 1.481 1.944 -12.594 1 98.69 187 LEU B O 1
ATOM 3792 N N . THR B 1 188 ? 2.904 1.522 -14.242 1 98.38 188 THR B N 1
ATOM 3793 C CA . THR B 1 188 ? 1.869 1.307 -15.242 1 98.38 188 THR B CA 1
ATOM 3794 C C . THR B 1 188 ? 2.248 0.156 -16.172 1 98.38 188 THR B C 1
ATOM 3796 O O . THR B 1 188 ? 3.426 -0.175 -16.312 1 98.38 188 THR B O 1
ATOM 3799 N N . GLY B 1 189 ? 1.233 -0.472 -16.656 1 96.88 189 GLY B N 1
ATOM 3800 C CA . GLY B 1 189 ? 1.438 -1.432 -17.734 1 96.88 189 GLY B CA 1
ATOM 3801 C C . GLY B 1 189 ? 2.064 -2.73 -17.25 1 96.88 189 GLY B C 1
ATOM 3802 O O . GLY B 1 189 ? 2.688 -3.447 -18.047 1 96.88 189 GLY B O 1
ATOM 3803 N N . HIS B 1 190 ? 1.995 -3.002 -16.016 1 97.88 190 HIS B N 1
ATOM 3804 C CA . HIS B 1 190 ? 2.523 -4.254 -15.492 1 97.88 190 HIS B CA 1
ATOM 3805 C C . HIS B 1 190 ? 1.911 -5.453 -16.203 1 97.88 190 HIS B C 1
ATOM 3807 O O . HIS B 1 190 ? 0.729 -5.434 -16.562 1 97.88 190 HIS B O 1
ATOM 3813 N N . THR B 1 191 ? 2.615 -6.496 -16.375 1 97.62 191 THR B N 1
ATOM 3814 C CA . THR B 1 191 ? 2.164 -7.695 -17.078 1 97.62 191 THR B CA 1
ATOM 3815 C C . THR B 1 191 ? 0.907 -8.266 -16.422 1 97.62 191 THR B C 1
ATOM 3817 O O . THR B 1 191 ? -0.004 -8.727 -17.109 1 97.62 191 THR B O 1
ATOM 3820 N N . HIS B 1 192 ? 0.832 -8.25 -15.086 1 98.69 192 HIS B N 1
ATOM 3821 C CA . HIS B 1 192 ? -0.342 -8.758 -14.383 1 98.69 192 HIS B CA 1
ATOM 3822 C C . HIS B 1 192 ? -1.577 -7.922 -14.695 1 98.69 192 HIS B C 1
ATOM 3824 O O . HIS B 1 192 ? -2.697 -8.438 -14.711 1 98.69 192 HIS B O 1
ATOM 3830 N N . GLU B 1 193 ? -1.384 -6.598 -14.875 1 98.62 193 GLU B N 1
ATOM 3831 C CA . GLU B 1 193 ? -2.482 -5.742 -15.312 1 98.62 193 GLU B CA 1
ATOM 3832 C C . GLU B 1 193 ? -3.072 -6.23 -16.625 1 98.62 193 GLU B C 1
ATOM 3834 O O . GLU B 1 193 ? -4.289 -6.395 -16.75 1 98.62 193 GLU B O 1
ATOM 3839 N N . LYS B 1 194 ? -2.217 -6.48 -17.578 1 98.12 194 LYS B N 1
ATOM 3840 C CA . LYS B 1 194 ? -2.635 -6.965 -18.891 1 98.12 194 LYS B CA 1
ATOM 3841 C C . LYS B 1 194 ? -3.285 -8.344 -18.797 1 98.12 194 LYS B C 1
ATOM 3843 O O . LYS B 1 194 ? -4.297 -8.609 -19.438 1 98.12 194 LYS B O 1
ATOM 3848 N N . GLU B 1 195 ? -2.674 -9.188 -18 1 98.75 195 GLU B N 1
ATOM 3849 C CA . GLU B 1 195 ? -3.17 -10.539 -17.781 1 98.75 195 GLU B CA 1
ATOM 3850 C C . GLU B 1 195 ? -4.598 -10.523 -17.234 1 98.75 195 GLU B C 1
ATOM 3852 O O . GLU B 1 195 ? -5.484 -11.18 -17.797 1 98.75 195 GLU B O 1
ATOM 3857 N N . VAL B 1 196 ? -4.852 -9.773 -16.188 1 98.81 196 VAL B N 1
ATOM 3858 C CA . VAL B 1 196 ? -6.16 -9.703 -15.555 1 98.81 196 VAL B CA 1
ATOM 3859 C C . VAL B 1 196 ? -7.172 -9.062 -16.5 1 98.81 196 VAL B C 1
ATOM 3861 O O . VAL B 1 196 ? -8.297 -9.547 -16.641 1 98.81 196 VAL B O 1
ATOM 3864 N N . SER B 1 197 ? -6.773 -7.98 -17.156 1 98.56 197 SER B N 1
ATOM 3865 C CA . SER B 1 197 ? -7.668 -7.324 -18.109 1 98.56 197 SER B CA 1
ATOM 3866 C C . SER B 1 197 ? -8.125 -8.289 -19.203 1 98.56 197 SER B C 1
ATOM 3868 O O . SER B 1 197 ? -9.305 -8.32 -19.562 1 98.56 197 SER B O 1
ATOM 3870 N N . ARG B 1 198 ? -7.199 -9.055 -19.719 1 98.25 198 ARG B N 1
ATOM 3871 C CA . ARG B 1 198 ? -7.512 -10.016 -20.766 1 98.25 198 ARG B CA 1
ATOM 3872 C C . ARG B 1 198 ? -8.516 -11.055 -20.281 1 98.25 198 ARG B C 1
ATOM 3874 O O . ARG B 1 198 ? -9.555 -11.266 -20.922 1 98.25 198 ARG B O 1
ATOM 3881 N N . HIS B 1 199 ? -8.273 -11.625 -19.156 1 98.25 199 HIS B N 1
ATOM 3882 C CA . HIS B 1 199 ? -9.023 -12.812 -18.75 1 98.25 199 HIS B CA 1
ATOM 3883 C C . HIS B 1 199 ? -10.328 -12.43 -18.047 1 98.25 199 HIS B C 1
ATOM 3885 O O . HIS B 1 199 ? -11.258 -13.234 -18 1 98.25 199 HIS B O 1
ATOM 3891 N N . LEU B 1 200 ? -10.43 -11.18 -17.531 1 97.88 200 LEU B N 1
ATOM 3892 C CA . LEU B 1 200 ? -11.703 -10.695 -17 1 97.88 200 LEU B CA 1
ATOM 3893 C C . LEU B 1 200 ? -12.547 -10.078 -18.109 1 97.88 200 LEU B C 1
ATOM 3895 O O . LEU B 1 200 ? -13.75 -9.875 -17.938 1 97.88 200 LEU B O 1
ATOM 3899 N N . GLY B 1 201 ? -11.883 -9.742 -19.203 1 97.31 201 GLY B N 1
ATOM 3900 C CA . GLY B 1 201 ? -12.594 -9.117 -20.312 1 97.31 201 GLY B CA 1
ATOM 3901 C C . GLY B 1 201 ? -12.914 -7.656 -20.062 1 97.31 201 GLY B C 1
ATOM 3902 O O . GLY B 1 201 ? -13.812 -7.094 -20.688 1 97.31 201 GLY B O 1
ATOM 3903 N N . SER B 1 202 ? -12.273 -7.055 -19.078 1 97.44 202 SER B N 1
ATOM 3904 C CA . SER B 1 202 ? -12.445 -5.656 -18.703 1 97.44 202 SER B CA 1
ATOM 3905 C C . SER B 1 202 ? -11.133 -5.043 -18.234 1 97.44 202 SER B C 1
ATOM 3907 O O . SER B 1 202 ? -10.406 -5.648 -17.453 1 97.44 202 SER B O 1
ATOM 3909 N N . GLN B 1 203 ? -10.898 -3.809 -18.719 1 97.81 203 GLN B N 1
ATOM 3910 C CA . GLN B 1 203 ? -9.664 -3.123 -18.344 1 97.81 203 GLN B CA 1
ATOM 3911 C C . GLN B 1 203 ? -9.594 -2.881 -16.844 1 97.81 203 GLN B C 1
ATOM 3913 O O . GLN B 1 203 ? -10.586 -2.482 -16.219 1 97.81 203 GLN B O 1
ATOM 3918 N N . ILE B 1 204 ? -8.484 -3.1 -16.266 1 98.62 204 ILE B N 1
ATOM 3919 C CA . ILE B 1 204 ? -8.203 -2.684 -14.906 1 98.62 204 ILE B CA 1
ATOM 3920 C C . ILE B 1 204 ? -6.891 -1.901 -14.867 1 98.62 204 ILE B C 1
ATOM 3922 O O . ILE B 1 204 ? -6.125 -1.906 -15.836 1 98.62 204 ILE B O 1
ATOM 3926 N N . TYR B 1 205 ? -6.574 -1.138 -13.867 1 98.81 205 TYR B N 1
ATOM 3927 C CA . TYR B 1 205 ? -5.281 -0.534 -13.562 1 98.81 205 TYR B CA 1
ATOM 3928 C C . TYR B 1 205 ? -4.641 -1.209 -12.352 1 98.81 205 TYR B C 1
ATOM 3930 O O . TYR B 1 205 ? -5.336 -1.628 -11.422 1 98.81 205 TYR B O 1
ATOM 3938 N N . PHE B 1 206 ? -3.387 -1.379 -12.422 1 98.88 206 PHE B N 1
ATOM 3939 C CA . PHE B 1 206 ? -2.686 -2.1 -11.367 1 98.88 206 PHE B CA 1
ATOM 3940 C C . PHE B 1 206 ? -1.321 -1.474 -11.102 1 98.88 206 PHE B C 1
ATOM 3942 O O . PHE B 1 206 ? -0.58 -1.165 -12.039 1 98.88 206 PHE B O 1
ATOM 3949 N N . THR B 1 207 ? -1.006 -1.258 -9.852 1 98.94 207 THR B N 1
ATOM 3950 C CA . THR B 1 207 ? 0.32 -0.813 -9.438 1 98.94 207 THR B CA 1
ATOM 3951 C C . THR B 1 207 ? 0.861 -1.693 -8.312 1 98.94 207 THR B C 1
ATOM 3953 O O . THR B 1 207 ? 0.269 -1.766 -7.234 1 98.94 207 THR B O 1
ATOM 3956 N N . PRO B 1 208 ? 1.964 -2.352 -8.469 1 98.88 208 PRO B N 1
ATOM 3957 C CA . PRO B 1 208 ? 2.539 -3.242 -7.457 1 98.88 208 PRO B CA 1
ATOM 3958 C C . PRO B 1 208 ? 3.525 -2.529 -6.535 1 98.88 208 PRO B C 1
ATOM 3960 O O . PRO B 1 208 ? 4.078 -1.49 -6.902 1 98.88 208 PRO B O 1
ATOM 3963 N N . HIS B 1 209 ? 3.746 -3.094 -5.371 1 98.94 209 HIS B N 1
ATOM 3964 C CA . HIS B 1 209 ? 4.738 -2.721 -4.367 1 98.94 209 HIS B CA 1
ATOM 3965 C C . HIS B 1 209 ? 5.406 -3.953 -3.768 1 98.94 209 HIS B C 1
ATOM 3967 O O . HIS B 1 209 ? 4.855 -5.055 -3.824 1 98.94 209 HIS B O 1
ATOM 3973 N N . VAL B 1 210 ? 6.57 -3.756 -3.225 1 98.81 210 VAL B N 1
ATOM 3974 C CA . VAL B 1 210 ? 7.223 -4.84 -2.496 1 98.81 210 VAL B CA 1
ATOM 3975 C C . VAL B 1 210 ? 7.547 -4.387 -1.074 1 98.81 210 VAL B C 1
ATOM 3977 O O . VAL B 1 210 ? 8.008 -3.266 -0.863 1 98.81 210 VAL B O 1
ATOM 3980 N N . ALA B 1 211 ? 7.238 -5.188 -0.143 1 98.75 211 ALA B N 1
ATOM 3981 C CA . ALA B 1 211 ? 7.461 -4.961 1.282 1 98.75 211 ALA B CA 1
ATOM 3982 C C . ALA B 1 211 ? 8.578 -5.855 1.814 1 98.75 211 ALA B C 1
ATOM 3984 O O . ALA B 1 211 ? 9.047 -6.75 1.11 1 98.75 211 ALA B O 1
ATOM 3985 N N . PRO B 1 212 ? 9.008 -5.664 3.059 1 98.31 212 PRO B N 1
ATOM 3986 C CA . PRO B 1 212 ? 10.164 -6.41 3.57 1 98.31 212 PRO B CA 1
ATOM 3987 C C . PRO B 1 212 ? 9.781 -7.781 4.121 1 98.31 212 PRO B C 1
ATOM 3989 O O . PRO B 1 212 ? 10.656 -8.539 4.551 1 98.31 212 PRO B O 1
ATOM 3992 N N . PHE B 1 213 ? 8.477 -8.148 4.188 1 98.75 213 PHE B N 1
ATOM 3993 C CA . PHE B 1 213 ? 8.164 -9.508 4.605 1 98.75 213 PHE B CA 1
ATOM 3994 C C . PHE B 1 213 ? 8.414 -10.492 3.467 1 98.75 213 PHE B C 1
ATOM 3996 O O . PHE B 1 213 ? 8.43 -10.102 2.297 1 98.75 213 PHE B O 1
ATOM 4003 N N . PHE B 1 214 ? 8.672 -11.719 3.742 1 98.5 214 PHE B N 1
ATOM 4004 C CA . PHE B 1 214 ? 9.188 -12.68 2.775 1 98.5 214 PHE B CA 1
ATOM 4005 C C . PHE B 1 214 ? 8.102 -13.102 1.795 1 98.5 214 PHE B C 1
ATOM 4007 O O . PHE B 1 214 ? 8.312 -13.094 0.581 1 98.5 214 PHE B O 1
ATOM 4014 N N . ARG B 1 215 ? 6.922 -13.5 2.275 1 98.69 215 ARG B N 1
ATOM 4015 C CA . ARG B 1 215 ? 5.879 -13.992 1.383 1 98.69 215 ARG B CA 1
ATOM 4016 C C . ARG B 1 215 ? 4.516 -13.43 1.765 1 98.69 215 ARG B C 1
ATOM 4018 O O . ARG B 1 215 ? 4.324 -12.953 2.885 1 98.69 215 ARG B O 1
ATOM 4025 N N . GLY B 1 216 ? 3.58 -13.555 0.874 1 98.81 216 GLY B N 1
ATOM 4026 C CA . GLY B 1 216 ? 2.24 -13.008 1.021 1 98.81 216 GLY B CA 1
ATOM 4027 C C . GLY B 1 216 ? 1.961 -11.844 0.089 1 98.81 216 GLY B C 1
ATOM 4028 O O . GLY B 1 216 ? 2.873 -11.094 -0.266 1 98.81 216 GLY B O 1
ATOM 4029 N N . ILE B 1 217 ? 0.731 -11.734 -0.287 1 98.94 217 ILE B N 1
ATOM 4030 C CA . ILE B 1 217 ? 0.234 -10.617 -1.081 1 98.94 217 ILE B CA 1
ATOM 4031 C C . ILE B 1 217 ? -1.023 -10.039 -0.433 1 98.94 217 ILE B C 1
ATOM 4033 O O . ILE B 1 217 ? -1.882 -10.789 0.041 1 98.94 217 ILE B O 1
ATOM 4037 N N . THR B 1 218 ? -1.094 -8.797 -0.305 1 99 218 THR B N 1
ATOM 4038 C CA . THR B 1 218 ? -2.342 -8.102 -0.012 1 99 218 THR B CA 1
ATOM 4039 C C . THR B 1 218 ? -2.723 -7.164 -1.156 1 99 218 THR B C 1
ATOM 4041 O O . THR B 1 218 ? -1.87 -6.449 -1.689 1 99 218 THR B O 1
ATOM 4044 N N . LEU B 1 219 ? -3.93 -7.281 -1.596 1 98.94 219 LEU B N 1
ATOM 4045 C CA . LEU B 1 219 ? -4.496 -6.457 -2.658 1 98.94 219 LEU B CA 1
ATOM 4046 C C . LEU B 1 219 ? -5.621 -5.578 -2.123 1 98.94 219 LEU B C 1
ATOM 4048 O O . LEU B 1 219 ? -6.48 -6.051 -1.371 1 98.94 219 LEU B O 1
ATOM 4052 N N . THR B 1 220 ? -5.555 -4.355 -2.387 1 98.94 220 THR B N 1
ATOM 4053 C CA . THR B 1 220 ? -6.652 -3.418 -2.189 1 98.94 220 THR B CA 1
ATOM 4054 C C . THR B 1 220 ? -7.309 -3.062 -3.523 1 98.94 220 THR B C 1
ATOM 4056 O O . THR B 1 220 ? -6.688 -2.418 -4.371 1 98.94 220 THR B O 1
ATOM 4059 N N . LEU B 1 221 ? -8.492 -3.516 -3.697 1 98.94 221 LEU B N 1
ATOM 4060 C CA . LEU B 1 221 ? -9.227 -3.336 -4.945 1 98.94 221 LEU B CA 1
ATOM 4061 C C . LEU B 1 221 ? -10.289 -2.256 -4.797 1 98.94 221 LEU B C 1
ATOM 4063 O O . LEU B 1 221 ? -11.117 -2.312 -3.883 1 98.94 221 LEU B O 1
ATOM 4067 N N . SER B 1 222 ? -10.25 -1.284 -5.637 1 98.88 222 SER B N 1
ATOM 4068 C CA . SER B 1 222 ? -11.164 -0.147 -5.629 1 98.88 222 SER B CA 1
ATOM 4069 C C . SER B 1 222 ? -12.039 -0.132 -6.879 1 98.88 222 SER B C 1
ATOM 4071 O O . SER B 1 222 ? -11.523 -0.13 -8 1 98.88 222 SER B O 1
ATOM 4073 N N . VAL B 1 223 ? -13.336 -0.141 -6.707 1 98.88 223 VAL B N 1
ATOM 4074 C CA . VAL B 1 223 ? -14.281 -0.241 -7.812 1 98.88 223 VAL B CA 1
ATOM 4075 C C . VAL B 1 223 ? -15.312 0.88 -7.711 1 98.88 223 VAL B C 1
ATOM 4077 O O . VAL B 1 223 ? -16.016 0.998 -6.707 1 98.88 223 VAL B O 1
ATOM 4080 N N . GLN B 1 224 ? -15.367 1.739 -8.719 1 98.75 224 GLN B N 1
ATOM 4081 C CA . GLN B 1 224 ? -16.484 2.682 -8.82 1 98.75 224 GLN B CA 1
ATOM 4082 C C . GLN B 1 224 ? -17.719 2.01 -9.398 1 98.75 224 GLN B C 1
ATOM 4084 O O . GLN B 1 224 ? -17.672 1.477 -10.516 1 98.75 224 GLN B O 1
ATOM 4089 N N . LEU B 1 225 ? -18.781 2.09 -8.648 1 98.69 225 LEU B N 1
ATOM 4090 C CA . LEU B 1 225 ? -20 1.384 -9.031 1 98.69 225 LEU B CA 1
ATOM 4091 C C . LEU B 1 225 ? -20.906 2.281 -9.867 1 98.69 225 LEU B C 1
ATOM 4093 O O . LEU B 1 225 ? -21.047 3.473 -9.578 1 98.69 225 LEU B O 1
ATOM 4097 N N . GLY B 1 226 ? -21.547 1.747 -10.875 1 97.44 226 GLY B N 1
ATOM 4098 C CA . GLY B 1 226 ? -22.469 2.486 -11.727 1 97.44 226 GLY B CA 1
ATOM 4099 C C . GLY B 1 226 ? -23.797 2.775 -11.062 1 97.44 226 GLY B C 1
ATOM 4100 O O . GLY B 1 226 ? -24.469 3.744 -11.414 1 97.44 226 GLY B O 1
ATOM 4101 N N . ARG B 1 227 ? -24.25 1.914 -10.25 1 97.69 227 ARG B N 1
ATOM 4102 C CA . ARG B 1 227 ? -25.453 2.066 -9.422 1 97.69 227 ARG B CA 1
ATOM 4103 C C . ARG B 1 227 ? -25.141 1.771 -7.957 1 97.69 227 ARG B C 1
ATOM 4105 O O . ARG B 1 227 ? -24.344 0.874 -7.652 1 97.69 227 ARG B O 1
ATOM 4112 N N . PRO B 1 228 ? -25.75 2.484 -7.098 1 98.31 228 PRO B N 1
ATOM 4113 C CA . PRO B 1 228 ? -25.484 2.256 -5.676 1 98.31 228 PRO B CA 1
ATOM 4114 C C . PRO B 1 228 ? -25.766 0.82 -5.246 1 98.31 228 PRO B C 1
ATOM 4116 O O . PRO B 1 228 ? -26.766 0.225 -5.68 1 98.31 228 PRO B O 1
ATOM 4119 N N . LYS B 1 229 ? -24.891 0.246 -4.527 1 98.62 229 LYS B N 1
ATOM 4120 C CA . LYS B 1 229 ? -25.047 -1.064 -3.9 1 98.62 229 LYS B CA 1
ATOM 4121 C C . LYS B 1 229 ? -24.703 -1.008 -2.416 1 98.62 229 LYS B C 1
ATOM 4123 O O . LYS B 1 229 ? -23.938 -0.14 -1.984 1 98.62 229 LYS B O 1
ATOM 4128 N N . SER B 1 230 ? -25.281 -1.862 -1.643 1 98.56 230 SER B N 1
ATOM 4129 C CA . SER B 1 230 ? -24.859 -2.027 -0.253 1 98.56 230 SER B CA 1
ATOM 4130 C C . SER B 1 230 ? -23.75 -3.068 -0.129 1 98.56 230 SER B C 1
ATOM 4132 O O . SER B 1 230 ? -23.562 -3.891 -1.027 1 98.56 230 SER B O 1
ATOM 4134 N N . ALA B 1 231 ? -23.047 -3.016 0.977 1 98.31 231 ALA B N 1
ATOM 4135 C CA . ALA B 1 231 ? -22.031 -4.023 1.25 1 98.31 231 ALA B CA 1
ATOM 4136 C C . ALA B 1 231 ? -22.641 -5.422 1.29 1 98.31 231 ALA B C 1
ATOM 4138 O O . ALA B 1 231 ? -22 -6.391 0.864 1 98.31 231 ALA B O 1
ATOM 4139 N N . GLU B 1 232 ? -23.797 -5.512 1.837 1 98.31 232 GLU B N 1
ATOM 4140 C CA . GLU B 1 232 ? -24.5 -6.793 1.925 1 98.31 232 GLU B CA 1
ATOM 4141 C C . GLU B 1 232 ? -24.797 -7.355 0.538 1 98.31 232 GLU B C 1
ATOM 4143 O O . GLU B 1 232 ? -24.656 -8.555 0.306 1 98.31 232 GLU B O 1
ATOM 4148 N N . GLN B 1 233 ? -25.234 -6.527 -0.312 1 98.75 233 GLN B N 1
ATOM 4149 C CA . GLN B 1 233 ? -25.5 -6.953 -1.682 1 98.75 233 GLN B CA 1
ATOM 4150 C C . GLN B 1 233 ? -24.234 -7.457 -2.365 1 98.75 233 GLN B C 1
ATOM 4152 O O . GLN B 1 233 ? -24.266 -8.461 -3.08 1 98.75 233 GLN B O 1
ATOM 4157 N N . ILE B 1 234 ? -23.156 -6.742 -2.168 1 98.81 234 ILE B N 1
ATOM 4158 C CA . ILE B 1 234 ? -21.875 -7.137 -2.748 1 98.81 234 ILE B CA 1
ATOM 4159 C C . ILE B 1 234 ? -21.422 -8.477 -2.158 1 98.81 234 ILE B C 1
ATOM 4161 O O . ILE B 1 234 ? -20.984 -9.367 -2.889 1 98.81 234 ILE B O 1
ATOM 4165 N N . ARG B 1 235 ? -21.531 -8.586 -0.844 1 98.62 235 ARG B N 1
ATOM 4166 C CA . ARG B 1 235 ? -21.156 -9.828 -0.172 1 98.62 235 ARG B CA 1
ATOM 4167 C C . ARG B 1 235 ? -21.922 -11.016 -0.751 1 98.62 235 ARG B C 1
ATOM 4169 O O . ARG B 1 235 ? -21.359 -12.094 -0.945 1 98.62 235 ARG B O 1
ATOM 4176 N N . ALA B 1 236 ? -23.141 -10.836 -1.002 1 98.75 236 ALA B N 1
ATOM 4177 C CA . ALA B 1 236 ? -23.969 -11.898 -1.562 1 98.75 236 ALA B CA 1
ATOM 4178 C C . ALA B 1 236 ? -23.438 -12.359 -2.916 1 98.75 236 ALA B C 1
ATOM 4180 O O . ALA B 1 236 ? -23.5 -13.547 -3.244 1 98.75 236 ALA B O 1
ATOM 4181 N N . LEU B 1 237 ? -22.969 -11.445 -3.744 1 98.81 237 LEU B N 1
ATOM 4182 C CA . LEU B 1 237 ? -22.375 -11.797 -5.035 1 98.81 237 LEU B CA 1
ATOM 4183 C C . LEU B 1 237 ? -21.141 -12.672 -4.859 1 98.81 237 LEU B C 1
ATOM 4185 O O . LEU B 1 237 ? -20.969 -13.648 -5.586 1 98.81 237 LEU B O 1
ATOM 4189 N N . PHE B 1 238 ? -20.344 -12.328 -3.887 1 98.88 238 PHE B N 1
ATOM 4190 C CA . PHE B 1 238 ? -19.141 -13.117 -3.619 1 98.88 238 PHE B CA 1
ATOM 4191 C C . PHE B 1 238 ? -19.516 -14.492 -3.068 1 98.88 238 PHE B C 1
ATOM 4193 O O . PHE B 1 238 ? -18.938 -15.5 -3.465 1 98.88 238 PHE B O 1
ATOM 4200 N N . ASP B 1 239 ? -20.438 -14.516 -2.143 1 98.62 239 ASP B N 1
ATOM 4201 C CA . ASP B 1 239 ? -20.906 -15.781 -1.584 1 98.62 239 ASP B CA 1
ATOM 4202 C C . ASP B 1 239 ? -21.406 -16.719 -2.684 1 98.62 239 ASP B C 1
ATOM 4204 O O . ASP B 1 239 ? -21.078 -17.906 -2.684 1 98.62 239 ASP B O 1
ATOM 4208 N N . GLU B 1 240 ? -22.172 -16.188 -3.518 1 98.5 240 GLU B N 1
ATOM 4209 C CA . GLU B 1 240 ? -22.703 -16.984 -4.617 1 98.5 240 GLU B CA 1
ATOM 4210 C C . GLU B 1 240 ? -21.594 -17.484 -5.535 1 98.5 240 GLU B C 1
ATOM 4212 O O . GLU B 1 240 ? -21.578 -18.656 -5.926 1 98.5 240 GLU B O 1
ATOM 4217 N N . ALA B 1 241 ? -20.672 -16.641 -5.867 1 98.5 241 ALA B N 1
ATOM 4218 C CA . ALA B 1 241 ? -19.609 -16.938 -6.824 1 98.5 241 ALA B CA 1
ATOM 4219 C C . ALA B 1 241 ? -18.688 -18.031 -6.289 1 98.5 241 ALA B C 1
ATOM 4221 O O . ALA B 1 241 ? -18.172 -18.844 -7.059 1 98.5 241 ALA B O 1
ATOM 4222 N N . TYR B 1 242 ? -18.5 -18.031 -4.914 1 98.56 242 TYR B N 1
ATOM 4223 C CA . TYR B 1 242 ? -17.406 -18.859 -4.414 1 98.56 242 TYR B CA 1
ATOM 4224 C C . TYR B 1 242 ? -17.922 -19.891 -3.4 1 98.56 242 TYR B C 1
ATOM 4226 O O . TYR B 1 242 ? -17.125 -20.453 -2.641 1 98.56 242 TYR B O 1
ATOM 4234 N N . ALA B 1 243 ? -19.188 -20.156 -3.369 1 97.19 243 ALA B N 1
ATOM 4235 C CA . ALA B 1 243 ? -19.828 -21.062 -2.424 1 97.19 243 ALA B CA 1
ATOM 4236 C C . ALA B 1 243 ? -19.203 -22.453 -2.473 1 97.19 243 ALA B C 1
ATOM 4238 O O . ALA B 1 243 ? -19.062 -23.109 -1.442 1 97.19 243 ALA B O 1
ATOM 4239 N N . ASP B 1 244 ? -18.734 -22.906 -3.58 1 96.5 244 ASP B N 1
ATOM 4240 C CA . ASP B 1 244 ? -18.25 -24.281 -3.74 1 96.5 244 ASP B CA 1
ATOM 4241 C C . ASP B 1 244 ? -16.75 -24.312 -4.016 1 96.5 244 ASP B C 1
ATOM 4243 O O . ASP B 1 244 ? -16.234 -25.312 -4.508 1 96.5 244 ASP B O 1
ATOM 4247 N N . GLU B 1 245 ? -16.125 -23.203 -3.773 1 98.25 245 GLU B N 1
ATOM 4248 C CA . GLU B 1 245 ? -14.688 -23.156 -4.059 1 98.25 245 GLU B CA 1
ATOM 4249 C C . GLU B 1 245 ? -13.867 -23.422 -2.801 1 98.25 245 GLU B C 1
ATOM 4251 O O . GLU B 1 245 ? -13.805 -22.594 -1.897 1 98.25 245 GLU B O 1
ATOM 4256 N N . PRO B 1 246 ? -13.18 -24.547 -2.783 1 97.56 246 PRO B N 1
ATOM 4257 C CA . PRO B 1 246 ? -12.539 -24.969 -1.538 1 97.56 246 PRO B CA 1
ATOM 4258 C C . PRO B 1 246 ? -11.344 -24.094 -1.154 1 97.56 246 PRO B C 1
ATOM 4260 O O . PRO B 1 246 ? -10.969 -24.047 0.018 1 97.56 246 PRO B O 1
ATOM 4263 N N . LEU B 1 247 ? -10.703 -23.359 -2.111 1 98.56 247 LEU B N 1
ATOM 4264 C CA . LEU B 1 247 ? -9.508 -22.594 -1.787 1 98.56 247 LEU B CA 1
ATOM 4265 C C . LEU B 1 247 ? -9.773 -21.094 -1.871 1 98.56 247 LEU B C 1
ATOM 4267 O O . LEU B 1 247 ? -8.852 -20.312 -2.062 1 98.56 247 LEU B O 1
ATOM 4271 N N . VAL B 1 248 ? -11.023 -20.672 -1.871 1 98.81 248 VAL B N 1
ATOM 4272 C CA . VAL B 1 248 ? -11.43 -19.281 -1.717 1 98.81 248 VAL B CA 1
ATOM 4273 C C . VAL B 1 248 ? -12.242 -19.125 -0.431 1 98.81 248 VAL B C 1
ATOM 4275 O O . VAL B 1 248 ? -13.297 -19.734 -0.273 1 98.81 248 VAL B O 1
ATOM 4278 N N . GLU B 1 249 ? -11.719 -18.391 0.44 1 98.75 249 GLU B N 1
ATOM 4279 C CA . GLU B 1 249 ? -12.367 -18.156 1.725 1 98.75 249 GLU B CA 1
ATOM 4280 C C . GLU B 1 249 ? -12.867 -16.719 1.838 1 98.75 249 GLU B C 1
ATOM 4282 O O . GLU B 1 249 ? -12.078 -15.773 1.756 1 98.75 249 GLU B O 1
ATOM 4287 N N . LEU B 1 250 ? -14.164 -16.562 1.994 1 98.75 250 LEU B N 1
ATOM 4288 C CA . LEU B 1 250 ? -14.734 -15.25 2.293 1 98.75 250 LEU B CA 1
ATOM 4289 C C . LEU B 1 250 ? -14.742 -14.984 3.797 1 98.75 250 LEU B C 1
ATOM 4291 O O . LEU B 1 250 ? -15.258 -15.797 4.57 1 98.75 250 LEU B O 1
ATOM 4295 N N . VAL B 1 251 ? -14.125 -13.914 4.195 1 98.5 251 VAL B N 1
ATOM 4296 C CA . VAL B 1 251 ? -14.062 -13.594 5.617 1 98.5 251 VAL B CA 1
ATOM 4297 C C . VAL B 1 251 ? -14.789 -12.281 5.879 1 98.5 251 VAL B C 1
ATOM 4299 O O . VAL B 1 251 ? -14.906 -11.438 4.988 1 98.5 251 VAL B O 1
ATOM 4302 N N . ASP B 1 252 ? -15.289 -12.031 7.059 1 96.44 252 ASP B N 1
ATOM 4303 C CA . ASP B 1 252 ? -16.062 -10.844 7.406 1 96.44 252 ASP B CA 1
ATOM 4304 C C . ASP B 1 252 ? -15.156 -9.641 7.629 1 96.44 252 ASP B C 1
ATOM 4306 O O . ASP B 1 252 ? -15.453 -8.531 7.176 1 96.44 252 ASP B O 1
ATOM 4310 N N . ASP B 1 253 ? -14.078 -9.859 8.297 1 97.75 253 ASP B N 1
ATOM 4311 C CA . ASP B 1 253 ? -13.164 -8.781 8.625 1 97.75 253 ASP B CA 1
ATOM 4312 C C . ASP B 1 253 ? -12.172 -8.531 7.488 1 97.75 253 ASP B C 1
ATOM 4314 O O . ASP B 1 253 ? -12.18 -9.258 6.488 1 97.75 253 ASP B O 1
ATOM 4318 N N . ILE B 1 254 ? -11.398 -7.508 7.598 1 98.81 254 ILE B N 1
ATOM 4319 C CA . ILE B 1 254 ? -10.32 -7.23 6.652 1 98.81 254 ILE B CA 1
ATOM 4320 C C . ILE B 1 254 ? -9.227 -8.289 6.789 1 98.81 254 ILE B C 1
ATOM 4322 O O . ILE B 1 254 ? -8.609 -8.422 7.852 1 98.81 254 ILE B O 1
ATOM 4326 N N . PRO B 1 255 ? -9.016 -9.086 5.797 1 98.88 255 PRO B N 1
ATOM 4327 C CA . PRO B 1 255 ? -7.926 -10.055 5.918 1 98.88 255 PRO B CA 1
ATOM 4328 C C . PRO B 1 255 ? -6.547 -9.398 5.977 1 98.88 255 PRO B C 1
ATOM 4330 O O . PRO B 1 255 ? -6.305 -8.406 5.289 1 98.88 255 PRO B O 1
ATOM 4333 N N . LEU B 1 256 ? -5.668 -9.938 6.75 1 98.88 256 LEU B N 1
ATOM 4334 C CA . LEU B 1 256 ? -4.301 -9.445 6.891 1 98.88 256 LEU B CA 1
ATOM 4335 C C . LEU B 1 256 ? -3.316 -10.383 6.195 1 98.88 256 LEU B C 1
ATOM 4337 O O . LEU B 1 256 ? -3.459 -11.602 6.266 1 98.88 256 LEU B O 1
ATOM 4341 N N . VAL B 1 257 ? -2.369 -9.828 5.531 1 98.88 257 VAL B N 1
ATOM 4342 C CA . VAL B 1 257 ? -1.442 -10.578 4.695 1 98.88 257 VAL B CA 1
ATOM 4343 C C . VAL B 1 257 ? -0.645 -11.555 5.559 1 98.88 257 VAL B C 1
ATOM 4345 O O . VAL B 1 257 ? -0.375 -12.688 5.141 1 98.88 257 VAL B O 1
ATOM 4348 N N . LYS B 1 258 ? -0.272 -11.156 6.762 1 98.62 258 LYS B N 1
ATOM 4349 C CA . LYS B 1 258 ? 0.54 -12.016 7.621 1 98.62 258 LYS B CA 1
ATOM 4350 C C . LYS B 1 258 ? -0.21 -13.297 7.984 1 98.62 258 LYS 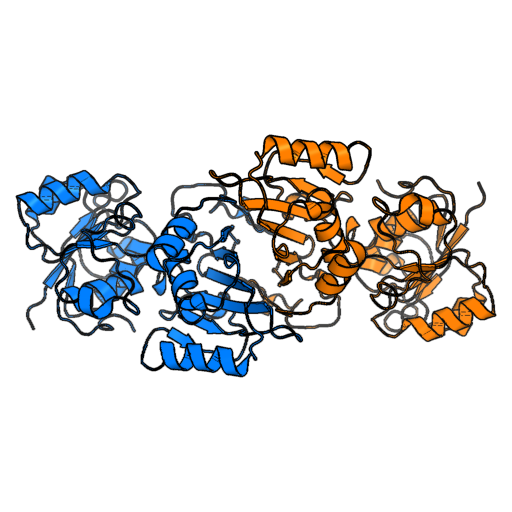B C 1
ATOM 4352 O O . LYS B 1 258 ? 0.404 -14.344 8.18 1 98.62 258 LYS B O 1
ATOM 4357 N N . ASP B 1 259 ? -1.521 -13.219 8.07 1 98.5 259 ASP B N 1
ATOM 4358 C CA . ASP B 1 259 ? -2.34 -14.344 8.516 1 98.5 259 ASP B CA 1
ATOM 4359 C C . ASP B 1 259 ? -2.521 -15.367 7.395 1 98.5 259 ASP B C 1
ATOM 4361 O O . ASP B 1 259 ? -2.918 -16.5 7.645 1 98.5 259 ASP B O 1
ATOM 4365 N N . ASN B 1 260 ? -2.285 -14.953 6.18 1 98.62 260 ASN B N 1
ATOM 4366 C CA . ASN B 1 260 ? -2.525 -15.844 5.051 1 98.62 260 ASN B CA 1
ATOM 4367 C C . ASN B 1 260 ? -1.217 -16.344 4.449 1 98.62 260 ASN B C 1
ATOM 4369 O O . ASN B 1 260 ? -1.229 -17.125 3.49 1 98.62 260 ASN B O 1
ATOM 4373 N N . ALA B 1 261 ? -0.073 -15.883 5 1 98.56 261 ALA B N 1
ATOM 4374 C CA . ALA B 1 261 ? 1.229 -16.406 4.602 1 98.56 261 ALA B CA 1
ATOM 4375 C C . ALA B 1 261 ? 1.353 -17.891 4.965 1 98.56 261 ALA B C 1
ATOM 4377 O O . ALA B 1 261 ? 1.068 -18.281 6.098 1 98.56 261 ALA B O 1
ATOM 4378 N N . GLY B 1 262 ? 1.675 -18.688 4.016 1 98.31 262 GLY B N 1
ATOM 4379 C CA . GLY B 1 262 ? 1.842 -20.109 4.246 1 98.31 262 GLY B CA 1
ATOM 4380 C C . GLY B 1 262 ? 0.555 -20.891 4.082 1 98.31 262 GLY B C 1
ATOM 4381 O O . GLY B 1 262 ? 0.536 -22.109 4.273 1 98.31 262 GLY B O 1
ATOM 4382 N N . GLU B 1 263 ? -0.522 -20.188 3.709 1 98.56 263 GLU B N 1
ATOM 4383 C CA . GLU B 1 263 ? -1.814 -20.844 3.531 1 98.56 263 GLU B CA 1
ATOM 4384 C C . GLU B 1 263 ? -2.123 -21.062 2.053 1 98.56 263 GLU B C 1
ATOM 4386 O O . GLU B 1 263 ? -1.658 -20.297 1.197 1 98.56 263 GLU B O 1
ATOM 4391 N N . HIS B 1 264 ? -2.93 -22.047 1.798 1 98.75 264 HIS B N 1
ATOM 4392 C CA . HIS B 1 264 ? -3.176 -22.438 0.415 1 98.75 264 HIS B CA 1
ATOM 4393 C C . HIS B 1 264 ? -4.363 -21.688 -0.169 1 98.75 264 HIS B C 1
ATOM 4395 O O . HIS B 1 264 ? -4.559 -21.672 -1.386 1 98.75 264 HIS B O 1
ATOM 4401 N N . ALA B 1 265 ? -5.172 -21.078 0.651 1 98.5 265 ALA B N 1
ATOM 4402 C CA . ALA B 1 265 ? -6.402 -20.453 0.174 1 98.5 265 ALA B CA 1
ATOM 4403 C C . ALA B 1 265 ? -6.188 -18.969 -0.107 1 98.5 265 ALA B C 1
ATOM 4405 O O . ALA B 1 265 ? -5.289 -18.344 0.467 1 98.5 265 ALA B O 1
ATOM 4406 N N . VAL B 1 266 ? -6.961 -18.453 -0.989 1 98.88 266 VAL B N 1
ATOM 4407 C CA . VAL B 1 266 ? -7.152 -17 -1.123 1 98.88 266 VAL B CA 1
ATOM 4408 C C . VAL B 1 266 ? -8.203 -16.531 -0.12 1 98.88 266 VAL B C 1
ATOM 4410 O O . VAL B 1 266 ? -9.242 -17.172 0.049 1 98.88 266 VAL B O 1
ATOM 4413 N N . ARG B 1 267 ? -7.934 -15.461 0.559 1 98.94 267 ARG B N 1
ATOM 4414 C CA . ARG B 1 267 ? -8.914 -14.867 1.459 1 98.94 267 ARG B CA 1
ATOM 4415 C C . ARG B 1 267 ? -9.414 -13.531 0.92 1 98.94 267 ARG B C 1
ATOM 4417 O O . ARG B 1 267 ? -8.617 -12.672 0.534 1 98.94 267 ARG B O 1
ATOM 4424 N N . ILE B 1 268 ? -10.703 -13.406 0.797 1 98.94 268 ILE B N 1
ATOM 4425 C CA . ILE B 1 268 ? -11.359 -12.188 0.336 1 98.94 268 ILE B CA 1
ATOM 4426 C C . ILE B 1 268 ? -12.234 -11.617 1.451 1 98.94 268 ILE B C 1
ATOM 4428 O O . ILE B 1 268 ? -13.055 -12.336 2.029 1 98.94 268 ILE B O 1
ATOM 4432 N N . GLY B 1 269 ? -12.031 -10.422 1.813 1 98.88 269 GLY B N 1
ATOM 4433 C CA . GLY B 1 269 ? -12.805 -9.766 2.854 1 98.88 269 GLY B CA 1
ATOM 4434 C C . GLY B 1 269 ? -12.695 -8.25 2.816 1 98.88 269 GLY B C 1
ATOM 4435 O O . GLY B 1 269 ? -12.414 -7.672 1.768 1 98.88 269 GLY B O 1
ATOM 4436 N N . GLY B 1 270 ? -13.078 -7.617 3.982 1 98.75 270 GLY B N 1
ATOM 4437 C CA . GLY B 1 270 ? -13.062 -6.164 4 1 98.75 270 GLY B CA 1
ATOM 4438 C C . GLY B 1 270 ? -13.969 -5.547 2.949 1 98.75 270 GLY B C 1
ATOM 4439 O O . GLY B 1 270 ? -13.609 -4.535 2.338 1 98.75 270 GLY B O 1
ATOM 4440 N N . ILE B 1 271 ? -15.031 -6.211 2.578 1 98.88 271 ILE B N 1
ATOM 4441 C CA . ILE B 1 271 ? -15.969 -5.68 1.599 1 98.88 271 ILE B CA 1
ATOM 4442 C C . ILE B 1 271 ? -16.672 -4.445 2.168 1 98.88 271 ILE B C 1
ATOM 4444 O O . ILE B 1 271 ? -17.484 -4.555 3.078 1 98.88 271 ILE B O 1
ATOM 4448 N N . SER B 1 272 ? -16.312 -3.295 1.647 1 98.81 272 SER B N 1
ATOM 4449 C CA . SER B 1 272 ? -16.797 -2.018 2.152 1 98.81 272 SER B CA 1
ATOM 4450 C C . SER B 1 272 ? -17.328 -1.139 1.021 1 98.81 272 SER B C 1
ATOM 4452 O O . SER B 1 272 ? -16.719 -1.062 -0.046 1 98.81 272 SER B O 1
ATOM 4454 N N . VAL B 1 273 ? -18.438 -0.603 1.258 1 98.75 273 VAL B N 1
ATOM 4455 C CA . VAL B 1 273 ? -19.047 0.344 0.326 1 98.75 273 VAL B CA 1
ATOM 4456 C C . VAL B 1 273 ? -19.25 1.689 1.018 1 98.75 273 VAL B C 1
ATOM 4458 O O . VAL B 1 273 ? -19.609 1.74 2.195 1 98.75 273 VAL B O 1
ATOM 4461 N N . ASP B 1 274 ? -18.922 2.756 0.282 1 98.38 274 ASP B N 1
ATOM 4462 C CA . ASP B 1 274 ? -19.047 4.066 0.907 1 98.38 274 ASP B CA 1
ATOM 4463 C C . ASP B 1 274 ? -20.516 4.426 1.155 1 98.38 274 ASP B C 1
ATOM 4465 O O . ASP B 1 274 ? -21.406 3.672 0.776 1 98.38 274 ASP B O 1
ATOM 4469 N N . ASP B 1 275 ? -20.797 5.539 1.81 1 96.56 275 ASP B N 1
ATOM 4470 C CA . ASP B 1 275 ? -22.109 5.918 2.305 1 96.56 275 ASP B CA 1
ATOM 4471 C C . ASP B 1 275 ? -23.094 6.086 1.155 1 96.56 275 ASP B C 1
ATOM 4473 O O . ASP B 1 275 ? -24.297 5.797 1.307 1 96.56 275 ASP B O 1
ATOM 4477 N N . ASN B 1 276 ? -22.641 6.496 -0.001 1 96.19 276 ASN B N 1
ATOM 4478 C CA . ASN B 1 276 ? -23.531 6.754 -1.122 1 96.19 276 ASN B CA 1
ATOM 4479 C C . ASN B 1 276 ? -23.719 5.512 -1.994 1 96.19 276 ASN B C 1
ATOM 4481 O O . ASN B 1 276 ? -24.469 5.535 -2.967 1 96.19 276 ASN B O 1
ATOM 4485 N N . GLY B 1 277 ? -22.969 4.449 -1.649 1 98.06 277 GLY B N 1
ATOM 4486 C CA . GLY B 1 277 ? -23.094 3.188 -2.357 1 98.06 277 GLY B CA 1
ATOM 4487 C C . GLY B 1 277 ? -22.391 3.176 -3.697 1 98.06 277 GLY B C 1
ATOM 4488 O O . GLY B 1 277 ? -22.688 2.352 -4.562 1 98.06 277 GLY B O 1
ATOM 4489 N N . GLU B 1 278 ? -21.422 4.062 -3.912 1 98 278 GLU B N 1
ATOM 4490 C CA . GLU B 1 278 ? -20.891 4.262 -5.258 1 98 278 GLU B CA 1
ATOM 4491 C C . GLU B 1 278 ? -19.438 3.816 -5.348 1 98 278 GLU B C 1
ATOM 4493 O O . GLU B 1 278 ? -18.844 3.789 -6.434 1 98 278 GLU B O 1
ATOM 4498 N N . HIS B 1 279 ? -18.875 3.51 -4.242 1 98.81 279 HIS B N 1
ATOM 4499 C CA . HIS B 1 279 ? -17.469 3.102 -4.219 1 98.81 279 HIS B CA 1
ATOM 4500 C C . HIS B 1 279 ? -17.266 1.849 -3.373 1 98.81 279 HIS B C 1
ATOM 4502 O O . HIS B 1 279 ? -17.578 1.849 -2.178 1 98.81 279 HIS B O 1
ATOM 4508 N N . LEU B 1 280 ? -16.797 0.799 -3.98 1 98.94 280 LEU B N 1
ATOM 4509 C CA . LEU B 1 280 ? -16.531 -0.488 -3.346 1 98.94 280 LEU B CA 1
ATOM 4510 C C . LEU B 1 280 ? -15.031 -0.712 -3.17 1 98.94 280 LEU B C 1
ATOM 4512 O O . LEU B 1 280 ? -14.25 -0.461 -4.09 1 98.94 280 LEU B O 1
ATOM 4516 N N . VAL B 1 281 ? -14.648 -1.114 -1.974 1 98.94 281 VAL B N 1
ATOM 4517 C CA . VAL B 1 281 ? -13.297 -1.602 -1.735 1 98.94 281 VAL B CA 1
ATOM 4518 C C . VAL B 1 281 ? -13.344 -3.047 -1.247 1 98.94 281 VAL B C 1
ATOM 4520 O O . VAL B 1 281 ? -14.172 -3.396 -0.401 1 98.94 281 VAL B O 1
ATOM 4523 N N . VAL B 1 282 ? -12.562 -3.865 -1.83 1 98.94 282 VAL B N 1
ATOM 4524 C CA . VAL B 1 282 ? -12.383 -5.258 -1.442 1 98.94 282 VAL B CA 1
ATOM 4525 C C . VAL B 1 282 ? -10.906 -5.531 -1.167 1 98.94 282 VAL B C 1
ATOM 4527 O O . VAL B 1 282 ? -10.039 -5.059 -1.9 1 98.94 282 VAL B O 1
ATOM 4530 N N . VAL B 1 283 ? -10.633 -6.285 -0.105 1 99 283 VAL B N 1
ATOM 4531 C CA . VAL B 1 283 ? -9.266 -6.668 0.203 1 99 283 VAL B CA 1
ATOM 4532 C C . VAL B 1 283 ? -9.078 -8.164 -0.03 1 99 283 VAL B C 1
ATOM 4534 O O . VAL B 1 283 ? -9.906 -8.977 0.398 1 99 283 VAL B O 1
ATOM 4537 N N . VAL B 1 284 ? -8.031 -8.516 -0.729 1 99 284 VAL B N 1
ATOM 4538 C CA . VAL B 1 284 ? -7.711 -9.906 -1.033 1 99 284 VAL B CA 1
ATOM 4539 C C . VAL B 1 284 ? -6.297 -10.227 -0.553 1 99 284 VAL B C 1
ATOM 4541 O O . VAL B 1 284 ? -5.371 -9.438 -0.755 1 99 284 VAL B O 1
ATOM 4544 N N . THR B 1 285 ? -6.105 -11.383 0.145 1 98.94 285 THR B N 1
ATOM 4545 C CA . THR B 1 285 ? -4.777 -11.859 0.508 1 98.94 285 THR B CA 1
ATOM 4546 C C . THR B 1 285 ? -4.555 -13.281 0.002 1 98.94 285 THR B C 1
ATOM 4548 O O . THR B 1 285 ? -5.5 -14.07 -0.077 1 98.94 285 THR B O 1
ATOM 4551 N N . LEU B 1 286 ? -3.385 -13.555 -0.348 1 98.94 286 LEU B N 1
ATOM 4552 C CA . LEU B 1 286 ? -2.955 -14.906 -0.692 1 98.94 286 LEU B CA 1
ATOM 4553 C C . LEU B 1 286 ? -1.447 -15.062 -0.521 1 98.94 286 LEU B C 1
ATOM 4555 O O . LEU B 1 286 ? -0.73 -14.062 -0.393 1 98.94 286 LEU B O 1
ATOM 4559 N N . ASP B 1 287 ? -0.981 -16.25 -0.436 1 98.94 287 ASP B N 1
ATOM 4560 C CA . ASP B 1 287 ? 0.45 -16.531 -0.469 1 98.94 287 ASP B CA 1
ATOM 4561 C C . ASP B 1 287 ? 0.967 -16.578 -1.905 1 98.94 287 ASP B C 1
ATOM 4563 O O . ASP B 1 287 ? 0.513 -17.406 -2.707 1 98.94 287 ASP B O 1
ATOM 4567 N N . ASN B 1 288 ? 1.946 -15.703 -2.217 1 98.81 288 ASN B N 1
ATOM 4568 C CA . ASN B 1 288 ? 2.412 -15.57 -3.594 1 98.81 288 ASN B CA 1
ATOM 4569 C C . ASN B 1 288 ? 3.109 -16.828 -4.078 1 98.81 288 ASN B C 1
ATOM 4571 O O . ASN B 1 288 ? 3.143 -17.109 -5.277 1 98.81 288 ASN B O 1
ATOM 4575 N N . LEU B 1 289 ? 3.619 -17.656 -3.221 1 98.56 289 LEU B N 1
ATOM 4576 C CA . LEU B 1 289 ? 4.363 -18.859 -3.6 1 98.56 289 LEU B CA 1
ATOM 4577 C C . LEU B 1 289 ? 3.453 -20.078 -3.633 1 98.56 289 LEU B C 1
ATOM 4579 O O . LEU B 1 289 ? 3.768 -21.078 -4.289 1 98.56 289 LEU B O 1
ATOM 4583 N N . LEU B 1 290 ? 2.336 -20.016 -2.928 1 98.69 290 LEU B N 1
ATOM 4584 C CA . LEU B 1 290 ? 1.414 -21.141 -2.867 1 98.69 290 LEU B CA 1
ATOM 4585 C C . LEU B 1 290 ? 0.24 -20.938 -3.82 1 98.69 290 LEU B C 1
ATOM 4587 O O . LEU B 1 290 ? 0.404 -21.016 -5.039 1 98.69 290 LEU B O 1
ATOM 4591 N N . LYS B 1 291 ? -0.917 -20.391 -3.334 1 98.81 291 LYS B N 1
ATOM 4592 C CA . LYS B 1 291 ? -2.047 -20.203 -4.242 1 98.81 291 LYS B CA 1
ATOM 4593 C C . LYS B 1 291 ? -1.682 -19.266 -5.391 1 98.81 291 LYS B C 1
ATOM 4595 O O . LYS B 1 291 ? -2.277 -19.344 -6.469 1 98.81 291 LYS B O 1
ATOM 4600 N N . GLY B 1 292 ? -0.655 -18.469 -5.199 1 98.62 292 GLY B N 1
ATOM 4601 C CA . GLY B 1 292 ? -0.186 -17.578 -6.25 1 98.62 292 GLY B CA 1
ATOM 4602 C C . GLY B 1 292 ? 0.687 -18.281 -7.273 1 98.62 292 GLY B C 1
ATOM 4603 O O . GLY B 1 292 ? 1.001 -17.719 -8.32 1 98.62 292 GLY B O 1
ATOM 4604 N N . ALA B 1 293 ? 1.113 -19.531 -6.953 1 98.38 293 ALA B N 1
ATOM 4605 C CA . ALA B 1 293 ? 2.004 -20.219 -7.879 1 98.38 293 ALA B CA 1
ATOM 4606 C C . ALA B 1 293 ? 1.907 -21.734 -7.707 1 98.38 293 ALA B C 1
ATOM 4608 O O . ALA B 1 293 ? 1.165 -22.406 -8.43 1 98.38 293 ALA B O 1
ATOM 4609 N N . ALA B 1 294 ? 2.486 -22.344 -6.699 1 98.62 294 ALA B N 1
ATOM 4610 C CA . ALA B 1 294 ? 2.701 -23.781 -6.562 1 98.62 294 ALA B CA 1
ATOM 4611 C C . ALA B 1 294 ? 1.386 -24.516 -6.309 1 98.62 294 ALA B C 1
ATOM 4613 O O . ALA B 1 294 ? 1.103 -25.531 -6.941 1 98.62 294 ALA B O 1
ATOM 4614 N N . THR B 1 295 ? 0.602 -24.016 -5.324 1 98.81 295 THR B N 1
ATOM 4615 C CA . THR B 1 295 ? -0.686 -24.641 -5.031 1 98.81 295 THR B CA 1
ATOM 4616 C C . THR B 1 295 ? -1.578 -24.641 -6.27 1 98.81 295 THR B C 1
ATOM 4618 O O . THR B 1 295 ? -2.201 -25.656 -6.59 1 98.81 295 THR B O 1
ATOM 4621 N N . GLN B 1 296 ? -1.627 -23.516 -6.93 1 98.75 296 GLN B N 1
ATOM 4622 C CA . GLN B 1 296 ? -2.455 -23.422 -8.125 1 98.75 296 GLN B CA 1
ATOM 4623 C C . GLN B 1 296 ? -1.929 -24.344 -9.234 1 98.75 296 GLN B C 1
ATOM 4625 O O . GLN B 1 296 ? -2.709 -24.969 -9.953 1 98.75 296 GLN B O 1
ATOM 4630 N N . ALA B 1 297 ? -0.635 -24.375 -9.391 1 98.81 297 ALA B N 1
ATOM 4631 C CA . ALA B 1 297 ? -0.029 -25.281 -10.359 1 98.81 297 ALA B CA 1
ATOM 4632 C C . ALA B 1 297 ? -0.461 -26.734 -10.109 1 98.81 297 ALA B C 1
ATOM 4634 O O . ALA B 1 297 ? -0.884 -27.422 -11.031 1 98.81 297 ALA B O 1
ATOM 4635 N N . LEU B 1 298 ? -0.399 -27.156 -8.883 1 98.75 298 LEU B N 1
ATOM 4636 C CA . LEU B 1 298 ? -0.755 -28.531 -8.555 1 98.75 298 LEU B CA 1
ATOM 4637 C C . LEU B 1 298 ? -2.248 -28.781 -8.75 1 98.75 298 LEU B C 1
ATOM 4639 O O . LEU B 1 298 ? -2.656 -29.828 -9.227 1 98.75 298 LEU B O 1
ATOM 4643 N N . GLN B 1 299 ? -3.121 -27.781 -8.367 1 98.62 299 GLN B N 1
ATOM 4644 C CA . GLN B 1 299 ? -4.547 -27.875 -8.664 1 98.62 299 GLN B CA 1
ATOM 4645 C C . GLN B 1 299 ? -4.785 -28.156 -10.141 1 98.62 299 GLN B C 1
ATOM 4647 O O . GLN B 1 299 ? -5.562 -29.047 -10.492 1 98.62 299 GLN B O 1
ATOM 4652 N N . ASN B 1 300 ? -4.117 -27.406 -10.945 1 98.81 300 ASN B N 1
ATOM 4653 C CA . ASN B 1 300 ? -4.277 -27.516 -12.391 1 98.81 300 ASN B CA 1
ATOM 4654 C C . ASN B 1 300 ? -3.773 -28.859 -12.914 1 98.81 300 ASN B C 1
ATOM 4656 O O . ASN B 1 300 ? -4.441 -29.5 -13.727 1 98.81 300 ASN B O 1
ATOM 4660 N N . ILE B 1 301 ? -2.658 -29.281 -12.438 1 98.69 301 ILE B N 1
ATOM 4661 C CA . ILE B 1 301 ? -2.057 -30.531 -12.859 1 98.69 301 ILE B CA 1
ATOM 4662 C C . ILE B 1 301 ? -2.943 -31.703 -12.422 1 98.69 301 ILE B C 1
ATOM 4664 O O . ILE B 1 301 ? -3.135 -32.656 -13.18 1 98.69 301 ILE B O 1
ATOM 4668 N N . ASN B 1 302 ? -3.436 -31.625 -11.18 1 98.56 302 ASN B N 1
ATOM 4669 C CA . ASN B 1 302 ? -4.352 -32.656 -10.695 1 98.56 302 ASN B CA 1
ATOM 4670 C C . ASN B 1 302 ? -5.527 -32.844 -11.648 1 98.56 302 ASN B C 1
ATOM 4672 O O . ASN B 1 302 ? -5.812 -33.969 -12.07 1 98.56 302 ASN B O 1
ATOM 4676 N N . LEU B 1 303 ? -6.129 -31.781 -12 1 98.5 303 LEU B N 1
ATOM 4677 C CA . LEU B 1 303 ? -7.289 -31.859 -12.891 1 98.5 303 LEU B CA 1
ATOM 4678 C C . LEU B 1 303 ? -6.891 -32.375 -14.266 1 98.5 303 LEU B C 1
ATOM 4680 O O . LEU B 1 303 ? -7.586 -33.219 -14.836 1 98.5 303 LEU B O 1
ATOM 4684 N N . ALA B 1 304 ? -5.797 -31.906 -14.781 1 98.62 304 ALA B N 1
ATOM 4685 C CA . ALA B 1 304 ? -5.312 -32.344 -16.094 1 98.62 304 ALA B CA 1
ATOM 4686 C C . ALA B 1 304 ? -5.059 -33.844 -16.125 1 98.62 304 ALA B C 1
ATOM 4688 O O . ALA B 1 304 ? -5.289 -34.5 -17.141 1 98.62 304 ALA B O 1
ATOM 4689 N N . CYS B 1 305 ? -4.613 -34.406 -14.992 1 98.25 305 CYS B N 1
ATOM 4690 C CA . CYS B 1 305 ? -4.168 -35.781 -14.93 1 98.25 305 CYS B CA 1
ATOM 4691 C C . CYS B 1 305 ? -5.262 -36.688 -14.367 1 98.25 305 CYS B C 1
ATOM 4693 O O . CYS B 1 305 ? -5.059 -37.906 -14.203 1 98.25 305 CYS B O 1
ATOM 4695 N N . GLY B 1 306 ? -6.367 -36.125 -13.961 1 97.56 306 GLY B N 1
ATOM 4696 C CA . GLY B 1 306 ? -7.508 -36.906 -13.516 1 97.56 306 GLY B CA 1
ATOM 4697 C C . GLY B 1 306 ? -7.469 -37.219 -12.039 1 97.56 306 GLY B C 1
ATOM 4698 O O . GLY B 1 306 ? -8.125 -38.156 -11.586 1 97.56 306 GLY B O 1
ATOM 4699 N N . PHE B 1 307 ? -6.684 -36.531 -11.273 1 97.88 307 PHE B N 1
ATOM 4700 C CA . PHE B 1 307 ? -6.645 -36.688 -9.82 1 97.88 307 PHE B CA 1
ATOM 4701 C C . PHE B 1 307 ? -7.66 -35.75 -9.148 1 97.88 307 PHE B C 1
ATOM 4703 O O . PHE B 1 307 ? -8.25 -34.906 -9.805 1 97.88 307 PHE B O 1
ATOM 4710 N N . GLY B 1 308 ? -7.926 -36.031 -7.812 1 97.12 308 GLY B N 1
ATOM 4711 C CA . GLY B 1 308 ? -8.68 -35.062 -7.039 1 97.12 308 GLY B CA 1
ATOM 4712 C C . GLY B 1 308 ? -8.023 -33.688 -7.012 1 97.12 308 GLY B C 1
ATOM 4713 O O . GLY B 1 308 ? -6.805 -33.562 -6.859 1 97.12 308 GLY B O 1
ATOM 4714 N N . GLU B 1 309 ? -8.781 -32.688 -7.16 1 97.25 309 GLU B N 1
ATOM 4715 C CA . GLU B 1 309 ? -8.289 -31.344 -7.328 1 97.25 309 GLU B CA 1
ATOM 4716 C C . GLU B 1 309 ? -7.348 -30.953 -6.195 1 97.25 309 GLU B C 1
ATOM 4718 O O . GLU B 1 309 ? -6.375 -30.219 -6.414 1 97.25 309 GLU B O 1
ATOM 4723 N N . LEU B 1 310 ? -7.582 -31.438 -4.977 1 97.88 310 LEU B N 1
ATOM 4724 C CA . LEU B 1 310 ? -6.84 -30.969 -3.812 1 97.88 310 LEU B CA 1
ATOM 4725 C C . LEU B 1 310 ? -5.832 -32 -3.352 1 97.88 310 LEU B C 1
ATOM 4727 O O . LEU B 1 310 ? -5.23 -31.875 -2.285 1 97.88 310 LEU B O 1
ATOM 4731 N N . GLU B 1 311 ? -5.707 -33.094 -4.109 1 97.44 311 GLU B N 1
ATOM 4732 C CA . GLU B 1 311 ? -4.727 -34.094 -3.727 1 97.44 311 GLU B CA 1
ATOM 4733 C C . GLU B 1 311 ? -3.33 -33.5 -3.604 1 97.44 311 GLU B C 1
ATOM 4735 O O . GLU B 1 311 ? -2.869 -32.781 -4.504 1 97.44 311 GLU B O 1
ATOM 4740 N N . GLY B 1 312 ? -2.764 -33.75 -2.508 1 97.31 312 GLY B N 1
ATOM 4741 C CA . GLY B 1 312 ? -1.425 -33.219 -2.248 1 97.31 312 GLY B CA 1
ATOM 4742 C C . GLY B 1 312 ? -1.421 -31.844 -1.642 1 97.31 312 GLY B C 1
ATOM 4743 O O . GLY B 1 312 ? -0.372 -31.344 -1.234 1 97.31 312 GLY B O 1
ATOM 4744 N N . ILE B 1 313 ? -2.635 -31.172 -1.614 1 97.19 313 ILE B N 1
ATOM 4745 C CA . ILE B 1 313 ? -2.762 -29.828 -1.073 1 97.19 313 ILE B CA 1
ATOM 4746 C C . ILE B 1 313 ? -3.402 -29.891 0.311 1 97.19 313 ILE B C 1
ATOM 4748 O O . ILE B 1 313 ? -4.586 -30.203 0.44 1 97.19 313 ILE B O 1
ATOM 4752 N N . ARG B 1 314 ? -2.65 -29.984 1.401 1 81.38 314 ARG B N 1
ATOM 4753 C CA . ARG B 1 314 ? -3.168 -30.078 2.762 1 81.38 314 ARG B CA 1
ATOM 4754 C C . ARG B 1 314 ? -2.543 -29.016 3.662 1 81.38 314 ARG B C 1
ATOM 4756 O O . ARG B 1 314 ? -1.419 -28.562 3.418 1 81.38 314 ARG B O 1
#

Nearest PDB structures (foldseek):
  3dr3-assembly1_A  TM=8.975E-01  e=7.184E-35  Shigella flexneri
  1vkn-assembly1_B  TM=9.095E-01  e=9.733E-34  Thermotoga maritima
  5eio-assembly1_A  TM=8.754E-01  e=4.592E-33  Thermus thermophilus HB27
  2cvo-assembly1_A  TM=8.746E-01  e=1.095E-32  Oryza sativa
  2r00-assembly2_C-2  TM=7.924E-01  e=1.804E-23  Vibrio cholerae

Foldseek 3Di:
DAAFEEEEEPLQWLLSLVLVLLVLQFPRYDYDAYEDPVFAPPAPCVRRVSDDDGYGYHHADLLRLLVVLTQEYEYPDEPPPCVSNLVNNCVRRVNRAYEYQYLHCLQPPVAAEQLCLVCVVVLAQGRHYYYAALVLSFVLLQCLLCVVQFPDAKEKEKEWELSSVMDPDDLSQDLVNQPVHKAKDPQFDDSSQVSNCVVSVHHHTYTYIYHHHHWKMKMKIKGFGPDADALVRSVVSSCVSCVPPPQEAEDADADDRVVAAPPQHKYKYPFDADPRRGMTIIMIMHTRSHVRGSVSSQLSVCSSVVHPSCRSPD/DAAFEEEEEPLQWLLSLVLVLLQLQFPRYDYDAYEDPVFAPPAPCVRRVSDDDGYGYHHADLLRLLVVLTQEYEYPDEPPPCVSNLVNNCVRRVNRAYEYQYCHCLLPPVAAEQLCLVCVVVLAQGRHYYYAALVLSFVLLQCLLCVVQFPDAKEKEKEWELSSVMDPDDLSQDLVNQPVHKAKDPQFDDSSQVSNCVVSVHHHTYTYIYHHHHWKMKMKIKGFGPDADALVRSVVSSCVSCVPPPQEAEDADADDRVVAAPPQHKYKYPFDADPRRGMTIIMIMHTRSHVSGSVSSQLSVCNSVVHDSCRSPD

pLDDT: mean 97.54, std 3.27, range [52.97, 99.0]

Solvent-accessible surface area (backbone atoms only — not comparable to full-atom values): 31622 Å² total; per-residue (Å²): 132,82,64,39,37,29,32,32,41,36,34,77,44,72,42,34,42,46,34,51,42,34,45,64,63,20,85,56,47,40,83,75,48,37,21,25,72,91,47,43,72,38,54,43,40,80,76,30,82,75,39,82,67,83,55,44,24,32,67,67,52,38,64,53,56,25,68,66,58,39,50,28,39,35,37,48,44,64,72,86,59,57,62,60,39,51,52,34,24,54,71,71,32,63,81,32,25,36,38,33,59,28,69,76,43,68,84,39,86,88,32,41,61,37,48,53,94,80,33,48,76,66,31,49,63,42,43,42,33,16,34,53,50,33,68,27,46,48,52,40,70,71,32,65,70,50,55,86,48,38,71,52,64,32,40,37,44,36,38,29,15,17,55,79,56,48,83,67,89,46,71,60,56,29,62,81,65,25,52,62,36,55,46,71,46,62,59,47,77,32,68,48,31,56,48,34,17,62,76,70,71,46,65,49,45,37,34,44,30,32,34,67,33,56,61,13,24,37,34,45,35,41,34,42,37,67,58,68,46,53,43,66,59,53,47,50,40,46,48,66,72,41,70,85,39,90,50,48,41,80,45,84,55,67,69,46,23,48,78,27,40,89,33,64,36,35,37,39,14,34,65,38,41,26,96,78,16,38,40,38,27,40,30,28,25,28,7,44,47,28,42,15,36,23,48,35,45,48,33,36,50,22,30,24,72,71,46,60,53,53,69,38,66,128,132,84,63,38,37,29,32,34,40,36,35,78,43,72,43,34,43,46,35,51,42,34,45,63,63,20,85,57,46,41,82,75,48,36,21,24,72,92,47,43,71,39,56,43,40,82,75,29,81,74,38,82,67,84,55,43,25,32,67,66,52,39,63,54,55,25,66,65,57,38,51,28,39,36,39,48,44,64,70,87,59,58,61,60,40,51,53,33,24,52,70,71,32,63,81,32,26,37,38,33,59,29,69,77,42,65,83,39,86,88,33,42,61,36,48,52,94,82,32,50,77,66,32,51,64,41,43,43,32,15,35,53,50,32,67,27,46,49,51,42,70,69,33,66,71,50,56,86,48,37,70,51,64,32,39,35,41,35,37,28,14,17,54,80,56,49,82,67,90,46,72,61,57,29,61,82,65,24,52,62,36,54,46,73,47,62,59,47,78,32,68,50,33,56,47,35,19,61,76,69,71,45,67,49,46,37,34,44,30,33,34,66,32,56,63,12,24,36,33,47,33,40,34,43,37,67,57,66,47,53,43,67,59,53,49,49,40,46,48,66,73,40,70,87,39,90,50,49,42,81,48,82,55,65,70,47,23,50,79,27,40,91,33,63,37,36,38,39,13,34,66,36,43,27,96,78,15,38,40,37,27,40,30,28,24,28,8,43,47,28,42,16,36,23,48,34,45,48,32,37,49,21,30,23,72,71,47,60,52,54,67,40,65,127

Radius of gyration: 28.04 Å; Cα contacts (8 Å, |Δi|>4): 1516; chains: 2; bounding box: 50×88×68 Å